Protein AF-0000000071566466 (afdb_homodimer)

Organism: Paramagnetospirillum magneticum (strain ATCC 700264 / AMB-1) (NCBI:txid342108)

pLDDT: mean 71.75, std 26.16, range [15.56, 98.25]

Secondary structure (DSSP, 8-state):
----HHHHHHHHHHHHHHHHHHHHHHHHHHHHHHHHHHHHHHHHHHHHHHHHHHHHHHHHHHHHHHHHHH-SSHHHHTTTHHHHHHHHHHHHHHHHHHHHHS-GGGHHHHHHHHHHHHHHHHHHHHHHHHHHHT-HHHHHHHHSSHHHHHHHHHHHHHHHHHHHHHHHHHHHHHHHHHHHHHHHHHHHHHHHHHHHHHHHHHHHHIIIIIIIHHHHHHHHHHHHHHTT-TTPPPTTTT--SHHHHHHHHHHHHHHHHHHHHHHHHHHHHHHHHHHHHHHHHHHHHHHHHHHHHHHHHHHHHHHHHHHHHHHHHHHHHHHHHHHHHHHHHHHHTT-S---------------------------------------------------/----HHHHHHHHHHHHHHHHHHHHHHHHHHHHHHHHHHHHHHHHHHHHHHHHHHHHHHHHHHHHHHHHHH-SSHHHHTTTHHHHHHHHHHHHHHHHHHHHHS-GGGHHHHHHHHHHHHHHHHHHHHHHHHHHHT-HHHHHHHHSSHHHHHHHHHHHHHHHHHHHHHHHHHHHHHHHHHHHHHHHHHHHHHHHHHHHHHHHHHHHHIIIIIIIHHHHHHHHHHHHHHTT-TTPPPTTTT--SHHHHHHHHHHHHHHHHHHHHHHHHHHHHHHHHHHHHHHHHHHHHHHHHHHHHHHHHHHHHHHHHHHHHHHHHHHHHHHHHHHHHHHHHHHHTS-S---------------------------------------------------

Structure (mmCIF, N/CA/C/O backbone):
data_AF-0000000071566466-model_v1
#
loop_
_entity.id
_entity.type
_entity.pdbx_description
1 polymer 'Methyl-accepting chemotaxis protein'
#
loop_
_atom_site.group_PDB
_atom_site.id
_atom_site.type_symbol
_atom_site.label_atom_id
_atom_site.label_alt_id
_atom_site.label_comp_id
_atom_site.label_asym_id
_atom_site.label_entity_id
_atom_site.label_seq_id
_atom_site.pdbx_PDB_ins_code
_atom_site.Cartn_x
_atom_site.Cartn_y
_atom_site.Cartn_z
_atom_site.occupancy
_atom_site.B_iso_or_equiv
_atom_site.auth_seq_id
_atom_site.auth_comp_id
_atom_site.auth_asym_id
_atom_site.auth_atom_id
_atom_site.pdbx_PDB_model_num
ATOM 1 N N . MET A 1 1 ? -12.68 -38.438 -7.043 1 35.84 1 MET A N 1
ATOM 2 C CA . MET A 1 1 ? -12.812 -37.906 -8.391 1 35.84 1 MET A CA 1
ATOM 3 C C . MET A 1 1 ? -11.484 -37.969 -9.141 1 35.84 1 MET A C 1
ATOM 5 O O . MET A 1 1 ? -10.445 -37.562 -8.602 1 35.84 1 MET A O 1
ATOM 9 N N . HIS A 1 2 ? -11.156 -38.906 -9.797 1 51.69 2 HIS A N 1
ATOM 10 C CA . HIS A 1 2 ? -9.938 -39.25 -10.531 1 51.69 2 HIS A CA 1
ATOM 11 C C . HIS A 1 2 ? -9.625 -38.188 -11.586 1 51.69 2 HIS A C 1
ATOM 13 O O . HIS A 1 2 ? -10.359 -38.031 -12.555 1 51.69 2 HIS A O 1
ATOM 19 N N . LEU A 1 3 ? -9 -37.094 -11.203 1 60.06 3 LEU A N 1
ATOM 20 C CA . LEU A 1 3 ? -8.695 -35.969 -12.062 1 60.06 3 LEU A CA 1
ATOM 21 C C . LEU A 1 3 ? -7.699 -36.344 -13.148 1 60.06 3 LEU A C 1
ATOM 23 O O . LEU A 1 3 ? -6.785 -37.156 -12.898 1 60.06 3 LEU A O 1
ATOM 27 N N . SER A 1 4 ? -8.109 -35.969 -14.344 1 69.75 4 SER A N 1
ATOM 28 C CA . SER A 1 4 ? -7.188 -36.156 -15.461 1 69.75 4 SER A CA 1
ATOM 29 C C . SER A 1 4 ? -5.859 -35.438 -15.188 1 69.75 4 SER A C 1
ATOM 31 O O . SER A 1 4 ? -5.762 -34.625 -14.273 1 69.75 4 SER A O 1
ATOM 33 N N . LEU A 1 5 ? -4.867 -35.906 -15.672 1 72.06 5 LEU A N 1
ATOM 34 C CA . LEU A 1 5 ? -3.547 -35.312 -15.547 1 72.06 5 LEU A CA 1
ATOM 35 C C . LEU A 1 5 ? -3.609 -33.812 -15.828 1 72.06 5 LEU A C 1
ATOM 37 O O . LEU A 1 5 ? -2.963 -33 -15.141 1 72.06 5 LEU A O 1
ATOM 41 N N . LYS A 1 6 ? -4.453 -33.344 -16.781 1 71 6 LYS A N 1
ATOM 42 C CA . LYS A 1 6 ? -4.637 -31.953 -17.125 1 71 6 LYS A CA 1
ATOM 43 C C . LYS A 1 6 ? -5.199 -31.172 -15.945 1 71 6 LYS A C 1
ATOM 45 O O . LYS A 1 6 ? -4.715 -30.078 -15.625 1 71 6 LYS A O 1
ATOM 50 N N . LEU A 1 7 ? -6.191 -31.75 -15.344 1 71.56 7 LEU A N 1
ATOM 51 C CA . LEU A 1 7 ? -6.871 -31.062 -14.25 1 71.56 7 LEU A CA 1
ATOM 52 C C . LEU A 1 7 ? -5.957 -30.922 -13.039 1 71.56 7 LEU A C 1
ATOM 54 O O . LEU A 1 7 ? -6.02 -29.922 -12.32 1 71.56 7 LEU A O 1
ATOM 58 N N . ARG A 1 8 ? -5.059 -31.844 -12.906 1 71.94 8 ARG A N 1
ATOM 59 C CA . ARG A 1 8 ? -4.145 -31.781 -11.766 1 71.94 8 ARG A CA 1
ATOM 60 C C . ARG A 1 8 ? -3.105 -30.672 -11.961 1 71.94 8 ARG A C 1
ATOM 62 O O . ARG A 1 8 ? -2.754 -29.969 -11.008 1 71.94 8 ARG A O 1
ATOM 69 N N . ILE A 1 9 ? -2.646 -30.562 -13.195 1 73.81 9 ILE A N 1
ATOM 70 C CA . ILE A 1 9 ? -1.707 -29.5 -13.516 1 73.81 9 ILE A CA 1
ATOM 71 C C . ILE A 1 9 ? -2.387 -28.141 -13.344 1 73.81 9 ILE A C 1
ATOM 73 O O . ILE A 1 9 ? -1.821 -27.234 -12.734 1 73.81 9 ILE A O 1
ATOM 77 N N . PHE A 1 10 ? -3.643 -28.094 -13.758 1 75.19 10 PHE A N 1
ATOM 78 C CA . PHE A 1 10 ? -4.402 -26.859 -13.625 1 75.19 10 PHE A CA 1
ATOM 79 C C . PHE A 1 10 ? -4.668 -26.547 -12.156 1 75.19 10 PHE A C 1
ATOM 81 O O . PHE A 1 10 ? -4.715 -25.375 -11.758 1 75.19 10 PHE A O 1
ATOM 88 N N . ALA A 1 11 ? -4.793 -27.562 -11.391 1 74.75 11 ALA A N 1
ATOM 89 C CA . ALA A 1 11 ? -5.047 -27.344 -9.969 1 74.75 11 ALA A CA 1
ATOM 90 C C . ALA A 1 11 ? -3.834 -26.734 -9.281 1 74.75 11 ALA A C 1
ATOM 92 O O . ALA A 1 11 ? -3.977 -25.844 -8.43 1 74.75 11 ALA A O 1
ATOM 93 N N . ALA A 1 12 ? -2.623 -27.172 -9.688 1 74.38 12 ALA A N 1
ATOM 94 C CA . ALA A 1 12 ? -1.407 -26.594 -9.109 1 74.38 12 ALA A CA 1
ATOM 95 C C . ALA A 1 12 ? -1.237 -25.141 -9.516 1 74.38 12 ALA A C 1
ATOM 97 O O . ALA A 1 12 ? -0.955 -24.281 -8.672 1 74.38 12 ALA A O 1
ATOM 98 N N . VAL A 1 13 ? -1.429 -24.875 -10.758 1 76.75 13 VAL A N 1
ATOM 99 C CA . VAL A 1 13 ? -1.322 -23.516 -11.273 1 76.75 13 VAL A CA 1
ATOM 100 C C . VAL A 1 13 ? -2.426 -22.641 -10.672 1 76.75 13 VAL A C 1
ATOM 102 O O . VAL A 1 13 ? -2.193 -21.484 -10.336 1 76.75 13 VAL A O 1
ATOM 105 N N . GLY A 1 14 ? -3.592 -23.25 -10.531 1 78 14 GLY A N 1
ATOM 106 C CA . GLY A 1 14 ? -4.715 -22.531 -9.945 1 78 14 GLY A CA 1
ATOM 107 C C . GLY A 1 14 ? -4.484 -22.125 -8.5 1 78 14 GLY A C 1
ATOM 108 O O . GLY A 1 14 ? -4.855 -21.031 -8.086 1 78 14 GLY A O 1
ATOM 109 N N . LEU A 1 15 ? -3.842 -23.016 -7.766 1 78.81 15 LEU A N 1
ATOM 110 C CA . LEU A 1 15 ? -3.58 -22.734 -6.359 1 78.81 15 LEU A CA 1
ATOM 111 C C . LEU A 1 15 ? -2.625 -21.547 -6.215 1 78.81 15 LEU A C 1
ATOM 113 O O . LEU A 1 15 ? -2.867 -20.641 -5.41 1 78.81 15 LEU A O 1
ATOM 117 N N . VAL A 1 16 ? -1.544 -21.5 -6.988 1 78.25 16 VAL A N 1
ATOM 118 C CA . VAL A 1 16 ? -0.596 -20.406 -6.949 1 78.25 16 VAL A CA 1
ATOM 119 C C . VAL A 1 16 ? -1.256 -19.141 -7.496 1 78.25 16 VAL A C 1
ATOM 121 O O . VAL A 1 16 ? -1.026 -18.031 -6.984 1 78.25 16 VAL A O 1
ATOM 124 N N . GLY A 1 17 ? -2.066 -19.359 -8.5 1 80.94 17 GLY A N 1
ATOM 125 C CA . GLY A 1 17 ? -2.82 -18.25 -9.039 1 80.94 17 GLY A CA 1
ATOM 126 C C . GLY A 1 17 ? -3.764 -17.625 -8.023 1 80.94 17 GLY A C 1
ATOM 127 O O . GLY A 1 17 ? -3.883 -16.391 -7.957 1 80.94 17 GLY A O 1
ATOM 128 N N . LEU A 1 18 ? -4.426 -18.453 -7.242 1 82 18 LEU A N 1
ATOM 129 C CA . LEU A 1 18 ? -5.324 -17.953 -6.203 1 82 18 LEU A CA 1
ATOM 130 C C . LEU A 1 18 ? -4.555 -17.141 -5.164 1 82 18 LEU A C 1
ATOM 132 O O . LEU A 1 18 ? -5.043 -16.109 -4.688 1 82 18 LEU A O 1
ATOM 136 N N . ALA A 1 19 ? -3.41 -17.625 -4.832 1 80.69 19 ALA A N 1
ATOM 137 C CA . ALA A 1 19 ? -2.568 -16.891 -3.9 1 80.69 19 ALA A CA 1
ATOM 138 C C . ALA A 1 19 ? -2.174 -15.531 -4.477 1 80.69 19 ALA A C 1
ATOM 140 O O . ALA A 1 19 ? -2.152 -14.523 -3.762 1 80.69 19 ALA A O 1
ATOM 141 N N . ALA A 1 20 ? -1.887 -15.516 -5.727 1 80 20 ALA A N 1
ATOM 142 C CA . ALA A 1 20 ? -1.527 -14.273 -6.402 1 80 20 ALA A CA 1
ATOM 143 C C . ALA A 1 20 ? -2.699 -13.297 -6.414 1 80 20 ALA A C 1
ATOM 145 O O . ALA A 1 20 ? -2.52 -12.102 -6.168 1 80 20 ALA A O 1
ATOM 146 N N . VAL A 1 21 ? -3.842 -13.812 -6.648 1 82.25 21 VAL A N 1
ATOM 147 C CA . VAL A 1 21 ? -5.035 -12.969 -6.668 1 82.25 21 VAL A CA 1
ATOM 148 C C . VAL A 1 21 ? -5.312 -12.438 -5.262 1 82.25 21 VAL A C 1
ATOM 150 O O . VAL A 1 21 ? -5.645 -11.258 -5.098 1 82.25 21 VAL A O 1
ATOM 153 N N . ALA A 1 22 ? -5.133 -13.281 -4.312 1 83.75 22 ALA A N 1
ATOM 154 C CA . ALA A 1 22 ? -5.328 -12.859 -2.93 1 83.75 22 ALA A CA 1
ATOM 155 C C . ALA A 1 22 ? -4.344 -11.758 -2.549 1 83.75 22 ALA A C 1
ATOM 157 O O . ALA A 1 22 ? -4.715 -10.773 -1.899 1 83.75 22 ALA A O 1
ATOM 158 N N . MET A 1 23 ? -3.174 -11.883 -2.967 1 82.62 23 MET A N 1
ATOM 159 C CA . MET A 1 23 ? -2.141 -10.883 -2.701 1 82.62 23 MET A CA 1
ATOM 160 C C . MET A 1 23 ? -2.477 -9.562 -3.383 1 82.62 23 MET A C 1
ATOM 162 O O . MET A 1 23 ? -2.295 -8.492 -2.797 1 82.62 23 MET A O 1
ATOM 166 N N . ALA A 1 24 ? -2.945 -9.672 -4.566 1 79.94 24 ALA A N 1
ATOM 167 C CA . ALA A 1 24 ? -3.322 -8.469 -5.301 1 79.94 24 ALA A CA 1
ATOM 168 C C . ALA A 1 24 ? -4.477 -7.746 -4.613 1 79.94 24 ALA A C 1
ATOM 170 O O . ALA A 1 24 ? -4.461 -6.52 -4.484 1 79.94 24 ALA A O 1
ATOM 171 N N . LEU A 1 25 ? -5.387 -8.516 -4.16 1 83.5 25 LEU A N 1
ATOM 172 C CA . LEU A 1 25 ? -6.555 -7.922 -3.523 1 83.5 25 LEU A CA 1
ATOM 173 C C . LEU A 1 25 ? -6.176 -7.254 -2.205 1 83.5 25 LEU A C 1
ATOM 175 O O . LEU A 1 25 ? -6.621 -6.145 -1.916 1 83.5 25 LEU A O 1
ATOM 179 N N . VAL A 1 26 ? -5.352 -7.914 -1.455 1 83.44 26 VAL A N 1
ATOM 180 C CA . VAL A 1 26 ? -4.895 -7.336 -0.195 1 83.44 26 VAL A CA 1
ATOM 181 C C . VAL A 1 26 ? -4.082 -6.074 -0.468 1 83.44 26 VAL A C 1
ATOM 183 O O . VAL A 1 26 ? -4.234 -5.066 0.226 1 83.44 26 VAL A O 1
ATOM 186 N N . GLY A 1 27 ? -3.223 -6.137 -1.435 1 79.94 27 GLY A N 1
ATOM 187 C CA . GLY A 1 27 ? -2.436 -4.973 -1.807 1 79.94 27 GLY A CA 1
ATOM 188 C C . GLY A 1 27 ? -3.285 -3.791 -2.234 1 79.94 27 GLY A C 1
ATOM 189 O O . GLY A 1 27 ? -3.076 -2.668 -1.771 1 79.94 27 GLY A O 1
ATOM 190 N N . ILE A 1 28 ? -4.305 -4.035 -2.996 1 80.69 28 ILE A N 1
ATOM 191 C CA . ILE A 1 28 ? -5.164 -2.982 -3.523 1 80.69 28 ILE A CA 1
ATOM 192 C C . ILE A 1 28 ? -5.996 -2.381 -2.395 1 80.69 28 ILE A C 1
ATOM 194 O O . ILE A 1 28 ? -6.105 -1.157 -2.279 1 80.69 28 ILE A O 1
ATOM 198 N N . ARG A 1 29 ? -6.516 -3.209 -1.567 1 83.81 29 ARG A N 1
ATOM 199 C CA . ARG A 1 29 ? -7.32 -2.713 -0.456 1 83.81 29 ARG A CA 1
ATOM 200 C C . ARG A 1 29 ? -6.465 -1.93 0.534 1 83.81 29 ARG A C 1
ATOM 202 O O . ARG A 1 29 ? -6.918 -0.93 1.097 1 83.81 29 ARG A O 1
ATOM 209 N N . SER A 1 30 ? -5.238 -2.445 0.733 1 83.5 30 SER A N 1
ATOM 210 C CA . SER A 1 30 ? -4.328 -1.744 1.634 1 83.5 30 SER A CA 1
ATOM 211 C C . SER A 1 30 ? -3.975 -0.362 1.098 1 83.5 30 SER A C 1
ATOM 213 O O . SER A 1 30 ? -3.938 0.612 1.853 1 83.5 30 SER A O 1
ATOM 215 N N . MET A 1 31 ? -3.811 -0.22 -0.115 1 80.25 31 MET A N 1
ATOM 216 C CA . MET A 1 31 ? -3.477 1.06 -0.732 1 80.25 31 MET A CA 1
ATOM 217 C C . MET A 1 31 ? -4.664 2.016 -0.685 1 80.25 31 MET A C 1
ATOM 219 O O . MET A 1 31 ? -4.492 3.213 -0.449 1 80.25 31 MET A O 1
ATOM 223 N N . ALA A 1 32 ? -5.824 1.453 -0.909 1 81.69 32 ALA A N 1
ATOM 224 C CA . ALA A 1 32 ? -7.035 2.27 -0.855 1 81.69 32 ALA A CA 1
ATOM 225 C C . ALA A 1 32 ? -7.262 2.818 0.55 1 81.69 32 ALA A C 1
ATOM 227 O O . ALA A 1 32 ? -7.602 3.992 0.718 1 81.69 32 ALA A O 1
ATOM 228 N N . THR A 1 33 ? -7.043 1.944 1.5 1 83.12 33 THR A N 1
ATOM 229 C CA . THR A 1 33 ? -7.211 2.359 2.889 1 83.12 33 THR A CA 1
ATOM 230 C C . THR A 1 33 ? -6.164 3.4 3.275 1 83.12 33 THR A C 1
ATOM 232 O O . THR A 1 33 ? -6.48 4.383 3.949 1 83.12 33 THR A O 1
ATOM 235 N N . TYR A 1 34 ? -4.922 3.266 2.832 1 80.88 34 TYR A N 1
ATOM 236 C CA . TYR A 1 34 ? -3.867 4.242 3.08 1 80.88 34 TYR A CA 1
ATOM 237 C C . TYR A 1 34 ? -4.211 5.586 2.451 1 80.88 34 TYR A C 1
ATOM 239 O O . TYR A 1 34 ? -4.035 6.633 3.076 1 80.88 34 TYR A O 1
ATOM 247 N N . HIS A 1 35 ? -4.754 5.477 1.249 1 81.56 35 HIS A N 1
ATOM 248 C CA . HIS A 1 35 ? -5.117 6.703 0.552 1 81.56 35 HIS A CA 1
ATOM 249 C C . HIS A 1 35 ? -6.203 7.465 1.306 1 81.56 35 HIS A C 1
ATOM 251 O O . HIS A 1 35 ? -6.137 8.688 1.428 1 81.56 35 HIS A O 1
ATOM 257 N N . GLN A 1 36 ? -7.117 6.77 1.84 1 83.62 36 GLN A N 1
ATOM 258 C CA . GLN A 1 36 ? -8.195 7.395 2.594 1 83.62 36 GLN A CA 1
ATOM 259 C C . GLN A 1 36 ? -7.676 8.031 3.879 1 83.62 36 GLN A C 1
ATOM 261 O O . GLN A 1 36 ? -8.094 9.133 4.246 1 83.62 36 GLN A O 1
ATOM 266 N N . HIS A 1 37 ? -6.73 7.363 4.555 1 84.25 37 HIS A N 1
ATOM 267 C CA . HIS A 1 37 ? -6.172 7.887 5.797 1 84.25 37 HIS A CA 1
ATOM 268 C C . HIS A 1 37 ? -5.316 9.125 5.543 1 84.25 37 HIS A C 1
ATOM 270 O O . HIS A 1 37 ? -5.309 10.055 6.348 1 84.25 37 HIS A O 1
ATOM 276 N N . VAL A 1 38 ? -4.676 9.195 4.461 1 83.88 38 VAL A N 1
ATOM 277 C CA . VAL A 1 38 ? -3.848 10.344 4.102 1 83.88 38 VAL A CA 1
ATOM 278 C C . VAL A 1 38 ? -4.734 11.555 3.842 1 83.88 38 VAL A C 1
ATOM 280 O O . VAL A 1 38 ? -4.418 12.672 4.27 1 83.88 38 VAL A O 1
ATOM 283 N N . MET A 1 39 ? -5.867 11.336 3.191 1 86.75 39 MET A N 1
ATOM 284 C CA . MET A 1 39 ? -6.785 12.438 2.928 1 86.75 39 MET A CA 1
ATOM 285 C C . MET A 1 39 ? -7.383 12.969 4.227 1 86.75 39 MET A C 1
ATOM 287 O O . MET A 1 39 ? -7.555 14.18 4.387 1 86.75 39 MET A O 1
ATOM 291 N N . GLU A 1 40 ? -7.645 12.047 5.07 1 88.31 40 GLU A N 1
ATOM 292 C CA . GLU A 1 40 ? -8.156 12.469 6.375 1 88.31 40 GLU A CA 1
ATOM 293 C C . GLU A 1 40 ? -7.098 13.242 7.156 1 88.31 40 GLU A C 1
ATOM 295 O O . GLU A 1 40 ? -7.418 14.219 7.836 1 88.31 40 GLU A O 1
ATOM 300 N N . MET A 1 41 ? -5.891 12.789 7.039 1 88.56 41 MET A N 1
ATOM 301 C CA . MET A 1 41 ? -4.781 13.477 7.695 1 88.56 41 MET A CA 1
ATOM 302 C C . MET A 1 41 ? -4.594 14.883 7.121 1 88.56 41 MET A C 1
ATOM 304 O O . MET A 1 41 ? -4.375 15.836 7.863 1 88.56 41 MET A O 1
ATOM 308 N N . GLN A 1 42 ? -4.707 14.938 5.82 1 88.94 42 GLN A N 1
ATOM 309 C CA . GLN A 1 42 ? -4.574 16.234 5.168 1 88.94 42 GLN A CA 1
ATOM 310 C C . GLN A 1 42 ? -5.656 17.203 5.641 1 88.94 42 GLN A C 1
ATOM 312 O O . GLN A 1 42 ? -5.371 18.375 5.93 1 88.94 42 GLN A O 1
ATOM 317 N N . SER A 1 43 ? -6.824 16.719 5.699 1 92.81 43 SER A N 1
ATOM 318 C CA . SER A 1 43 ? -7.941 17.547 6.137 1 92.81 43 SER A CA 1
ATOM 319 C C . SER A 1 43 ? -7.77 18 7.586 1 92.81 43 SER A C 1
ATOM 321 O O . SER A 1 43 ? -7.945 19.172 7.91 1 92.81 43 SER A O 1
ATOM 323 N N . ALA A 1 44 ? -7.379 17.109 8.445 1 93.19 44 ALA A N 1
ATOM 324 C CA . ALA A 1 44 ? -7.16 17.422 9.852 1 93.19 44 ALA A CA 1
ATOM 325 C C . ALA A 1 44 ? -6.004 18.406 10.031 1 93.19 44 ALA A C 1
ATOM 327 O O . ALA A 1 44 ? -6.07 19.312 10.859 1 93.19 44 ALA A O 1
ATOM 328 N N . SER A 1 45 ? -4.969 18.188 9.258 1 93.38 45 SER A N 1
ATOM 329 C CA . SER A 1 45 ? -3.82 19.094 9.297 1 93.38 45 SER A CA 1
ATOM 330 C C . SER A 1 45 ? -4.207 20.5 8.875 1 93.38 45 SER A C 1
ATOM 332 O O . SER A 1 45 ? -3.822 21.484 9.523 1 93.38 45 SER A O 1
ATOM 334 N N . GLN A 1 46 ? -4.977 20.609 7.805 1 94.5 46 GLN A N 1
ATOM 335 C CA . GLN A 1 46 ? -5.418 21.906 7.32 1 94.5 46 GLN A CA 1
ATOM 336 C C . GLN A 1 46 ? -6.297 22.609 8.352 1 94.5 46 GLN A C 1
ATOM 338 O O . GLN A 1 46 ? -6.164 23.812 8.57 1 94.5 46 GLN A O 1
ATOM 343 N N . ARG A 1 47 ? -7.121 21.859 8.969 1 96.44 47 ARG A N 1
ATOM 344 C CA . ARG A 1 47 ? -7.98 22.438 10 1 96.44 47 ARG A CA 1
ATOM 345 C C . ARG A 1 47 ? -7.16 22.906 11.195 1 96.44 47 ARG A C 1
ATOM 347 O O . ARG A 1 47 ? -7.445 23.953 11.773 1 96.44 47 ARG A O 1
ATOM 354 N N . ALA A 1 48 ? -6.148 22.188 11.531 1 95.75 48 ALA A N 1
ATOM 355 C CA . ALA A 1 48 ? -5.27 22.594 12.625 1 95.75 48 ALA A CA 1
ATOM 356 C C . ALA A 1 48 ? -4.543 23.891 12.297 1 95.75 48 ALA A C 1
ATOM 358 O O . ALA A 1 48 ? -4.473 24.797 13.133 1 95.75 48 ALA A O 1
ATOM 359 N N . VAL A 1 49 ? -4.051 24 11.094 1 95.81 49 VAL A N 1
ATOM 360 C CA . VAL A 1 49 ? -3.312 25.172 10.656 1 95.81 49 VAL A CA 1
ATOM 361 C C . VAL A 1 49 ? -4.246 26.391 10.633 1 95.81 49 VAL A C 1
ATOM 363 O O . VAL A 1 49 ? -3.898 27.453 11.141 1 95.81 49 VAL A O 1
ATOM 366 N N . ILE A 1 50 ? -5.461 26.203 10.078 1 97 50 ILE A N 1
ATOM 367 C CA . ILE A 1 50 ? -6.434 27.281 10.008 1 97 50 ILE A CA 1
ATOM 368 C C . ILE A 1 50 ? -6.793 27.75 11.414 1 97 50 ILE A C 1
ATOM 370 O O . ILE A 1 50 ? -6.883 28.953 11.672 1 97 50 ILE A O 1
ATOM 374 N N . GLY A 1 51 ? -6.969 26.766 12.297 1 97.56 51 GLY A N 1
ATOM 375 C CA . GLY A 1 51 ? -7.293 27.109 13.672 1 97.56 51 GLY A CA 1
ATOM 376 C C . GLY A 1 51 ? -6.25 28 14.328 1 97.56 51 GLY A C 1
ATOM 377 O O . GLY A 1 51 ? -6.586 29.016 14.945 1 97.56 51 GLY A O 1
ATOM 378 N N . GLU A 1 52 ? -5.031 27.641 14.172 1 96.94 52 GLU A N 1
ATOM 379 C CA . GLU A 1 52 ? -3.955 28.438 14.766 1 96.94 52 GLU A CA 1
ATOM 380 C C . GLU A 1 52 ? -3.84 29.797 14.102 1 96.94 52 GLU A C 1
ATOM 382 O O . GLU A 1 52 ? -3.537 30.797 14.758 1 96.94 52 GLU A O 1
ATOM 387 N N . LYS A 1 53 ? -4.035 29.828 12.781 1 97 53 LYS A N 1
ATOM 388 C CA . LYS A 1 53 ? -3.998 31.094 12.07 1 97 53 LYS A CA 1
ATOM 389 C C . LYS A 1 53 ? -5.098 32.031 12.562 1 97 53 LYS A C 1
ATOM 391 O O . LYS A 1 53 ? -4.852 33.219 12.781 1 97 53 LYS A O 1
ATOM 396 N N . VAL A 1 54 ? -6.258 31.5 12.711 1 98.25 54 VAL A N 1
ATOM 397 C CA . VAL A 1 54 ? -7.383 32.281 13.211 1 98.25 54 VAL A CA 1
ATOM 398 C C . VAL A 1 54 ? -7.066 32.812 14.609 1 98.25 54 VAL A C 1
ATOM 400 O O . VAL A 1 54 ? -7.277 34 14.891 1 98.25 54 VAL A O 1
ATOM 403 N N . ASN A 1 55 ? -6.57 31.938 15.438 1 97.5 55 ASN A N 1
ATOM 404 C CA . ASN A 1 55 ? -6.219 32.344 16.797 1 97.5 55 ASN A CA 1
ATOM 405 C C . ASN A 1 55 ? -5.203 33.5 16.797 1 97.5 55 ASN A C 1
ATOM 407 O O . ASN A 1 55 ? -5.328 34.438 17.562 1 97.5 55 ASN A O 1
ATOM 411 N N . GLY A 1 56 ? -4.219 33.344 15.93 1 96.38 56 GLY A N 1
ATOM 412 C CA . GLY A 1 56 ? -3.227 34.406 15.797 1 96.38 56 GLY A CA 1
ATOM 413 C C . GLY A 1 56 ? -3.812 35.719 15.305 1 96.38 56 GLY A C 1
ATOM 414 O O . GLY A 1 56 ? -3.447 36.781 15.789 1 96.38 56 GLY A O 1
ATOM 415 N N . LEU A 1 57 ? -4.73 35.656 14.367 1 97.56 57 LEU A N 1
ATOM 416 C CA . LEU A 1 57 ? -5.348 36.844 13.805 1 97.56 57 LEU A CA 1
ATOM 417 C C . LEU A 1 57 ? -6.227 37.562 14.836 1 97.56 57 LEU A C 1
ATOM 419 O O . LEU A 1 57 ? -6.332 38.781 14.844 1 97.56 57 LEU A O 1
ATOM 423 N N . ILE A 1 58 ? -6.875 36.781 15.734 1 98.25 58 ILE A N 1
ATOM 424 C CA . ILE A 1 58 ? -7.648 37.375 16.812 1 98.25 58 ILE A CA 1
ATOM 425 C C . ILE A 1 58 ? -6.734 38.25 17.688 1 98.25 58 ILE A C 1
ATOM 427 O O . ILE A 1 58 ? -7.07 39.406 18 1 98.25 58 ILE A O 1
ATOM 431 N N . ASN A 1 59 ? -5.621 37.688 18.016 1 96.44 59 ASN A N 1
ATOM 432 C CA . ASN A 1 59 ? -4.664 38.438 18.812 1 96.44 59 ASN A CA 1
ATOM 433 C C . ASN A 1 59 ? -4.191 39.688 18.062 1 96.44 59 ASN A C 1
ATOM 435 O O . ASN A 1 59 ? -4.02 40.75 18.656 1 96.44 59 ASN A O 1
ATOM 439 N N . ALA A 1 60 ? -3.984 39.531 16.766 1 96.25 60 ALA A N 1
ATOM 440 C CA . ALA A 1 60 ? -3.549 40.688 15.961 1 96.25 60 ALA A CA 1
ATOM 441 C C . ALA A 1 60 ? -4.605 41.781 15.953 1 96.25 60 ALA A C 1
ATOM 443 O O . ALA A 1 60 ? -4.273 42.969 16.047 1 96.25 60 ALA A O 1
ATOM 444 N N . VAL A 1 61 ? -5.832 41.438 15.844 1 97.69 61 VAL A N 1
ATOM 445 C CA . VAL A 1 61 ? -6.934 42.375 15.828 1 97.69 61 VAL A CA 1
ATOM 446 C C . VAL A 1 61 ? -6.996 43.125 17.156 1 97.69 61 VAL A C 1
ATOM 448 O O . VAL A 1 61 ? -7.156 44.344 17.203 1 97.69 61 VAL A O 1
ATOM 451 N N . VAL A 1 62 ? -6.887 42.375 18.25 1 96.5 62 VAL A N 1
ATOM 452 C CA . VAL A 1 62 ? -6.953 43 19.578 1 96.5 62 VAL A CA 1
ATOM 453 C C . VAL A 1 62 ? -5.742 43.906 19.781 1 96.5 62 VAL A C 1
ATOM 455 O O . VAL A 1 62 ? -5.867 45 20.344 1 96.5 62 VAL A O 1
ATOM 458 N N . MET A 1 63 ? -4.574 43.438 19.328 1 94.75 63 MET A N 1
ATOM 459 C CA . MET A 1 63 ? -3.369 44.25 19.391 1 94.75 63 MET A CA 1
ATOM 460 C C . MET A 1 63 ? -3.602 45.625 18.719 1 94.75 63 MET A C 1
ATOM 462 O O . MET A 1 63 ? -3.344 46.656 19.328 1 94.75 63 MET A O 1
ATOM 466 N N . ASP A 1 64 ? -4.148 45.594 17.531 1 95.12 64 ASP A N 1
ATOM 467 C CA . ASP A 1 64 ? -4.359 46.812 16.781 1 95.12 64 ASP A CA 1
ATOM 468 C C . ASP A 1 64 ? -5.508 47.625 17.391 1 95.12 64 ASP A C 1
ATOM 470 O O . ASP A 1 64 ? -5.531 48.875 17.281 1 95.12 64 ASP A O 1
ATOM 474 N N . SER A 1 65 ? -6.504 46.938 18.016 1 96.88 65 SER A N 1
ATOM 475 C CA . SER A 1 65 ? -7.547 47.656 18.734 1 96.88 65 SER A CA 1
ATOM 476 C C . SER A 1 65 ? -6.957 48.5 19.875 1 96.88 65 SER A C 1
ATOM 478 O O . SER A 1 65 ? -7.383 49.656 20.094 1 96.88 65 SER A O 1
ATOM 480 N N . ARG A 1 66 ? -6.023 47.969 20.562 1 94.19 66 ARG A N 1
ATOM 481 C CA . ARG A 1 66 ? -5.359 48.719 21.625 1 94.19 66 ARG A CA 1
ATOM 482 C C . ARG A 1 66 ? -4.539 49.875 21.047 1 94.19 66 ARG A C 1
ATOM 484 O O . ARG A 1 66 ? -4.363 50.875 21.703 1 94.19 66 ARG A O 1
ATOM 491 N N . GLY A 1 67 ? -4.047 49.625 19.812 1 91.69 67 GLY A N 1
ATOM 492 C CA . GLY A 1 67 ? -3.436 50.719 19.125 1 91.69 67 GLY A CA 1
ATOM 493 C C . GLY A 1 67 ? -4.387 51.906 18.906 1 91.69 67 GLY A C 1
ATOM 494 O O . GLY A 1 67 ? -3.998 53.062 19.062 1 91.69 67 GLY A O 1
ATOM 495 N N . VAL A 1 68 ? -5.602 51.656 18.609 1 94.44 68 VAL A N 1
ATOM 496 C CA . VAL A 1 68 ? -6.629 52.656 18.438 1 94.44 68 VAL A CA 1
ATOM 497 C C . VAL A 1 68 ? -6.891 53.375 19.766 1 94.44 68 VAL A C 1
ATOM 499 O O . VAL A 1 68 ? -7.004 54.594 19.828 1 94.44 68 VAL A O 1
ATOM 502 N N . TYR A 1 69 ? -6.879 52.531 20.906 1 93.19 69 TYR A N 1
ATOM 503 C CA . TYR A 1 69 ? -7.117 53.094 22.234 1 93.19 69 TYR A CA 1
ATOM 504 C C . TYR A 1 69 ? -6.035 54.094 22.609 1 93.19 69 TYR A C 1
ATOM 506 O O . TYR A 1 69 ? -6.297 55.062 23.328 1 93.19 69 TYR A O 1
ATOM 514 N N . MET A 1 70 ? -4.902 53.844 22.156 1 88.69 70 MET A N 1
ATOM 515 C CA . MET A 1 70 ? -3.746 54.625 22.578 1 88.69 70 MET A CA 1
ATOM 516 C C . MET A 1 70 ? -3.541 55.844 21.656 1 88.69 70 MET A C 1
ATOM 518 O O . MET A 1 70 ? -2.686 56.688 21.922 1 88.69 70 MET A O 1
ATOM 522 N N . SER A 1 71 ? -4.305 55.875 20.594 1 91.31 71 SER A N 1
ATOM 523 C CA . SER A 1 71 ? -4.164 56.969 19.641 1 91.31 71 SER A CA 1
ATOM 524 C C . SER A 1 71 ? -4.785 58.25 20.172 1 91.31 71 SER A C 1
ATOM 526 O O . SER A 1 71 ? -5.82 58.219 20.844 1 91.31 71 SER A O 1
ATOM 528 N N . ARG A 1 72 ? -4.156 59.406 19.828 1 90.19 72 ARG A N 1
ATOM 529 C CA . ARG A 1 72 ? -4.594 60.719 20.328 1 90.19 72 ARG A CA 1
ATOM 530 C C . ARG A 1 72 ? -5.859 61.188 19.625 1 90.19 72 ARG A C 1
ATOM 532 O O . ARG A 1 72 ? -6.656 61.938 20.188 1 90.19 72 ARG A O 1
ATOM 539 N N . ASP A 1 73 ? -5.918 60.812 18.312 1 93.19 73 ASP A N 1
ATOM 540 C CA . ASP A 1 73 ? -7.047 61.219 17.484 1 93.19 73 ASP A CA 1
ATOM 541 C C . ASP A 1 73 ? -7.297 60.219 16.359 1 93.19 73 ASP A C 1
ATOM 543 O O . ASP A 1 73 ? -6.641 59.188 16.297 1 93.19 73 ASP A O 1
ATOM 547 N N . ALA A 1 74 ? -8.328 60.562 15.617 1 93.62 74 ALA A N 1
ATOM 548 C CA . ALA A 1 74 ? -8.75 59.688 14.539 1 93.62 74 ALA A CA 1
ATOM 549 C C . ALA A 1 74 ? -7.652 59.5 13.5 1 93.62 74 ALA A C 1
ATOM 551 O O . ALA A 1 74 ? -7.508 58.438 12.906 1 93.62 74 ALA A O 1
ATOM 552 N N . ARG A 1 75 ? -6.918 60.531 13.258 1 94.06 75 ARG A N 1
ATOM 553 C CA . ARG A 1 75 ? -5.84 60.469 12.281 1 94.06 75 ARG A CA 1
ATOM 554 C C . ARG A 1 75 ? -4.773 59.469 12.703 1 94.06 75 ARG A C 1
ATOM 556 O O . ARG A 1 75 ? -4.305 58.688 11.883 1 94.06 75 ARG A O 1
ATOM 563 N N . GLU A 1 76 ? -4.43 59.406 13.938 1 92.44 76 GLU A N 1
ATOM 564 C CA . GLU A 1 76 ? -3.441 58.469 14.453 1 92.44 76 GLU A CA 1
ATOM 565 C C . GLU A 1 76 ? -3.996 57.062 14.477 1 92.44 76 GLU A C 1
ATOM 567 O O . GLU A 1 76 ? -3.256 56.094 14.273 1 92.44 76 GLU A O 1
ATOM 572 N N . ALA A 1 77 ? -5.266 57.031 14.727 1 94.81 77 ALA A N 1
ATOM 573 C CA . ALA A 1 77 ? -5.922 55.719 14.797 1 94.81 77 ALA A CA 1
ATOM 574 C C . ALA A 1 77 ? -5.902 55 13.445 1 94.81 77 ALA A C 1
ATOM 576 O O . ALA A 1 77 ? -6.023 53.781 13.375 1 94.81 77 ALA A O 1
ATOM 577 N N . GLU A 1 78 ? -5.75 55.781 12.383 1 94.69 78 GLU A N 1
ATOM 578 C CA . GLU A 1 78 ? -5.77 55.219 11.039 1 94.69 78 GLU A CA 1
ATOM 579 C C . GLU A 1 78 ? -4.539 54.375 10.781 1 94.69 78 GLU A C 1
ATOM 581 O O . GLU A 1 78 ? -4.52 53.562 9.844 1 94.69 78 GLU A O 1
ATOM 586 N N . LYS A 1 79 ? -3.549 54.406 11.648 1 90.5 79 LYS A N 1
ATOM 587 C CA . LYS A 1 79 ? -2.385 53.531 11.562 1 90.5 79 LYS A CA 1
ATOM 588 C C . LYS A 1 79 ? -2.764 52.094 11.867 1 90.5 79 LYS A C 1
ATOM 590 O O . LYS A 1 79 ? -2.07 51.156 11.445 1 90.5 79 LYS A O 1
ATOM 595 N N . TYR A 1 80 ? -3.869 51.938 12.562 1 94.62 80 TYR A N 1
ATOM 596 C CA . TYR A 1 80 ? -4.234 50.594 13.062 1 94.62 80 TYR A CA 1
ATOM 597 C C . TYR A 1 80 ? -5.555 50.125 12.461 1 94.62 80 TYR A C 1
ATOM 599 O O . TYR A 1 80 ? -5.754 48.938 12.234 1 94.62 80 TYR A O 1
ATOM 607 N N . ALA A 1 81 ? -6.465 51.062 12.133 1 96.62 81 ALA A N 1
ATOM 608 C CA . ALA A 1 81 ? -7.848 50.75 11.766 1 96.62 81 ALA A CA 1
ATOM 609 C C . ALA A 1 81 ? -7.91 49.906 10.508 1 96.62 81 ALA A C 1
ATOM 611 O O . ALA A 1 81 ? -8.625 48.906 10.477 1 96.62 81 ALA A O 1
ATOM 612 N N . PRO A 1 82 ? -7.129 50.156 9.461 1 96.12 82 PRO A N 1
ATOM 613 C CA . PRO A 1 82 ? -7.215 49.312 8.266 1 96.12 82 PRO A CA 1
ATOM 614 C C . PRO A 1 82 ? -6.777 47.875 8.531 1 96.12 82 PRO A C 1
ATOM 616 O O . PRO A 1 82 ? -7.359 46.938 7.977 1 96.12 82 PRO A O 1
ATOM 619 N N . ALA A 1 83 ? -5.762 47.688 9.305 1 95.62 83 ALA A N 1
ATOM 620 C CA . ALA A 1 83 ? -5.281 46.344 9.617 1 95.62 83 ALA A CA 1
ATOM 621 C C . ALA A 1 83 ? -6.336 45.562 10.383 1 95.62 83 ALA A C 1
ATOM 623 O O . ALA A 1 83 ? -6.477 44.344 10.18 1 95.62 83 ALA A O 1
ATOM 624 N N . ILE A 1 84 ? -7.055 46.25 11.305 1 97.75 84 ILE A N 1
ATOM 625 C CA . ILE A 1 84 ? -8.125 45.594 12.039 1 97.75 84 ILE A CA 1
ATOM 626 C C . ILE A 1 84 ? -9.172 45.062 11.062 1 97.75 84 ILE A C 1
ATOM 628 O O . ILE A 1 84 ? -9.539 43.875 11.117 1 97.75 84 ILE A O 1
ATOM 632 N N . LEU A 1 85 ? -9.586 45.906 10.148 1 98.19 85 LEU A N 1
ATOM 633 C CA . LEU A 1 85 ? -10.625 45.531 9.195 1 98.19 85 LEU A CA 1
ATOM 634 C C . LEU A 1 85 ? -10.141 44.406 8.273 1 98.19 85 LEU A C 1
ATOM 636 O O . LEU A 1 85 ? -10.883 43.469 7.965 1 98.19 85 LEU A O 1
ATOM 640 N N . LYS A 1 86 ? -8.953 44.438 7.855 1 97.94 86 LYS A N 1
ATOM 641 C CA . LYS A 1 86 ? -8.367 43.406 7.004 1 97.94 86 LYS A CA 1
ATOM 642 C C . LYS A 1 86 ? -8.312 42.062 7.723 1 97.94 86 LYS A C 1
ATOM 644 O O . LYS A 1 86 ? -8.703 41.031 7.164 1 97.94 86 LYS A O 1
ATOM 649 N N . ASN A 1 87 ? -7.816 42.094 8.945 1 98.12 87 ASN A N 1
ATOM 650 C CA . ASN A 1 87 ? -7.66 40.844 9.703 1 98.12 87 ASN A CA 1
ATOM 651 C C . ASN A 1 87 ? -9.008 40.281 10.102 1 98.12 87 ASN A C 1
ATOM 653 O O . ASN A 1 87 ? -9.172 39.031 10.148 1 98.12 87 ASN A O 1
ATOM 657 N N . VAL A 1 88 ? -9.984 41.156 10.359 1 98.12 88 VAL A N 1
ATOM 658 C CA . VAL A 1 88 ? -11.336 40.656 10.656 1 98.12 88 VAL A CA 1
ATOM 659 C C . VAL A 1 88 ? -11.914 39.969 9.422 1 98.12 88 VAL A C 1
ATOM 661 O O . VAL A 1 88 ? -12.539 38.906 9.531 1 98.12 88 VAL A O 1
ATOM 664 N N . ALA A 1 89 ? -11.711 40.469 8.266 1 97.94 89 ALA A N 1
ATOM 665 C CA . ALA A 1 89 ? -12.156 39.844 7.023 1 97.94 89 ALA A CA 1
ATOM 666 C C . ALA A 1 89 ? -11.453 38.5 6.801 1 97.94 89 ALA A C 1
ATOM 668 O O . ALA A 1 89 ? -12.078 37.531 6.355 1 97.94 89 ALA A O 1
ATOM 669 N N . GLU A 1 90 ? -10.227 38.469 7.043 1 97.62 90 GLU A N 1
ATOM 670 C CA . GLU A 1 90 ? -9.461 37.25 6.887 1 97.62 90 GLU A CA 1
ATOM 671 C C . GLU A 1 90 ? -9.938 36.156 7.855 1 97.62 90 GLU A C 1
ATOM 673 O O . GLU A 1 90 ? -9.984 34.969 7.504 1 97.62 90 GLU A O 1
ATOM 678 N N . ILE A 1 91 ? -10.25 36.562 9.094 1 98.25 91 ILE A N 1
ATOM 679 C CA . ILE A 1 91 ? -10.797 35.625 10.062 1 98.25 91 ILE A CA 1
ATOM 680 C C . ILE A 1 91 ? -12.086 35.031 9.516 1 98.25 91 ILE A C 1
ATOM 682 O O . ILE A 1 91 ? -12.273 33.812 9.555 1 98.25 91 ILE A O 1
ATOM 686 N N . SER A 1 92 ? -12.945 35.906 8.977 1 97.94 92 SER A N 1
ATOM 687 C CA . SER A 1 92 ? -14.211 35.438 8.422 1 97.94 92 SER A CA 1
ATOM 688 C C . SER A 1 92 ? -13.977 34.469 7.266 1 97.94 92 SER A C 1
ATOM 690 O O . SER A 1 92 ? -14.641 33.438 7.176 1 97.94 92 SER A O 1
ATOM 692 N N . ARG A 1 93 ? -13.062 34.688 6.441 1 97.69 93 ARG A N 1
ATOM 693 C CA . ARG A 1 93 ? -12.734 33.844 5.312 1 97.69 93 ARG A CA 1
ATOM 694 C C . ARG A 1 93 ? -12.203 32.5 5.793 1 97.69 93 ARG A C 1
ATOM 696 O O . ARG A 1 93 ? -12.648 31.438 5.32 1 97.69 93 ARG A O 1
ATOM 703 N N . LEU A 1 94 ? -11.289 32.531 6.695 1 97.94 94 LEU A N 1
ATOM 704 C CA . LEU A 1 94 ? -10.672 31.312 7.203 1 97.94 94 LEU A CA 1
ATOM 705 C C . LEU A 1 94 ? -11.703 30.453 7.93 1 97.94 94 LEU A C 1
ATOM 707 O O . LEU A 1 94 ? -11.656 29.219 7.84 1 97.94 94 LEU A O 1
ATOM 711 N N . MET A 1 95 ? -12.594 31.156 8.633 1 97.69 95 MET A N 1
ATOM 712 C CA . MET A 1 95 ? -13.641 30.406 9.32 1 97.69 95 MET A CA 1
ATOM 713 C C . MET A 1 95 ? -14.555 29.703 8.32 1 97.69 95 MET A C 1
ATOM 715 O O . MET A 1 95 ? -15.047 28.609 8.578 1 97.69 95 MET A O 1
ATOM 719 N N . ALA A 1 96 ? -14.766 30.312 7.215 1 96.81 96 ALA A N 1
ATOM 720 C CA . ALA A 1 96 ? -15.539 29.688 6.145 1 96.81 96 ALA A CA 1
ATOM 721 C C . ALA A 1 96 ? -14.805 28.484 5.57 1 96.81 96 ALA A C 1
ATOM 723 O O . ALA A 1 96 ? -15.398 27.422 5.359 1 96.81 96 ALA A O 1
ATOM 724 N N . ASP A 1 97 ? -13.555 28.625 5.316 1 96.25 97 ASP A N 1
ATOM 725 C CA . ASP A 1 97 ? -12.727 27.531 4.828 1 96.25 97 ASP A CA 1
ATOM 726 C C . ASP A 1 97 ? -12.727 26.359 5.82 1 96.25 97 ASP A C 1
ATOM 728 O O . ASP A 1 97 ? -12.805 25.203 5.422 1 96.25 97 ASP A O 1
ATOM 732 N N . TRP A 1 98 ? -12.578 26.734 7.102 1 97.06 98 TRP A N 1
ATOM 733 C CA . TRP A 1 98 ? -12.594 25.734 8.156 1 97.06 98 TRP A CA 1
ATOM 734 C C . TRP A 1 98 ? -13.914 24.969 8.172 1 97.06 98 TRP A C 1
ATOM 736 O O . TRP A 1 98 ? -13.93 23.75 8.25 1 97.06 98 TRP A O 1
ATOM 746 N N . THR A 1 99 ? -15 25.688 8.031 1 96.19 99 THR A N 1
ATOM 747 C CA . THR A 1 99 ? -16.328 25.078 8.031 1 96.19 99 THR A CA 1
ATOM 748 C C . THR A 1 99 ? -16.453 24.078 6.887 1 96.19 99 THR A C 1
ATOM 750 O O . THR A 1 99 ? -17.047 23 7.062 1 96.19 99 THR A O 1
ATOM 753 N N . ALA A 1 100 ? -15.891 24.359 5.781 1 95.06 100 ALA A N 1
ATOM 754 C CA . ALA A 1 100 ? -15.977 23.5 4.602 1 95.06 100 ALA A CA 1
ATOM 755 C C . ALA A 1 100 ? -15.195 22.203 4.816 1 95.06 100 ALA A C 1
ATOM 757 O O . ALA A 1 100 ? -15.484 21.188 4.184 1 95.06 100 ALA A O 1
ATOM 758 N N . LEU A 1 101 ? -14.203 22.25 5.707 1 94.56 101 LEU A N 1
ATOM 759 C CA . LEU A 1 101 ? -13.312 21.109 5.906 1 94.56 101 LEU A CA 1
ATOM 760 C C . LEU A 1 101 ? -13.797 20.234 7.051 1 94.56 101 LEU A C 1
ATOM 762 O O . LEU A 1 101 ? -13.359 19.078 7.199 1 94.56 101 LEU A O 1
ATOM 766 N N . VAL A 1 102 ? -14.711 20.719 7.891 1 94.88 102 VAL A N 1
ATOM 767 C CA . VAL A 1 102 ? -15.141 20 9.086 1 94.88 102 VAL A CA 1
ATOM 768 C C . VAL A 1 102 ? -16.031 18.828 8.695 1 94.88 102 VAL A C 1
ATOM 770 O O . VAL A 1 102 ? -17 18.984 7.949 1 94.88 102 VAL A O 1
ATOM 773 N N . PRO A 1 103 ? -15.688 17.688 9.203 1 92.38 103 PRO A N 1
ATOM 774 C CA . PRO A 1 103 ? -16.547 16.531 8.938 1 92.38 103 PRO A CA 1
ATOM 775 C C . PRO A 1 103 ? -17.969 16.734 9.477 1 92.38 103 PRO A C 1
ATOM 777 O O . PRO A 1 103 ? -18.172 17.438 10.469 1 92.38 103 PRO A O 1
ATOM 780 N N . GLU A 1 104 ? -18.922 16.062 8.891 1 91.56 104 GLU A N 1
ATOM 781 C CA . GLU A 1 104 ? -20.344 16.203 9.203 1 91.56 104 GLU A CA 1
ATOM 782 C C . GLU A 1 104 ? -20.609 15.914 10.68 1 91.56 104 GLU A C 1
ATOM 784 O O . GLU A 1 104 ? -21.406 16.609 11.32 1 91.56 104 GLU A O 1
ATOM 789 N N . ALA A 1 105 ? -19.891 15.008 11.219 1 90.56 105 ALA A N 1
ATOM 790 C CA . ALA A 1 105 ? -20.125 14.555 12.586 1 90.56 105 ALA A CA 1
ATOM 791 C C . ALA A 1 105 ? -19.672 15.602 13.602 1 90.56 105 ALA A C 1
ATOM 793 O O . ALA A 1 105 ? -20.141 15.625 14.734 1 90.56 105 ALA A O 1
ATOM 794 N N . GLU A 1 106 ? -18.828 16.531 13.203 1 91.88 106 GLU A N 1
ATOM 795 C CA . GLU A 1 106 ? -18.234 17.484 14.125 1 91.88 106 GLU A CA 1
ATOM 796 C C . GLU A 1 106 ? -18.781 18.891 13.898 1 91.88 106 GLU A C 1
ATOM 798 O O . GLU A 1 106 ? -18.391 19.844 14.594 1 91.88 106 GLU A O 1
ATOM 803 N N . ARG A 1 107 ? -19.688 19.125 13.023 1 93.06 107 ARG A N 1
ATOM 804 C CA . ARG A 1 107 ? -20.203 20.438 12.656 1 93.06 107 ARG A CA 1
ATOM 805 C C . ARG A 1 107 ? -21 21.047 13.812 1 93.06 107 ARG A C 1
ATOM 807 O O . ARG A 1 107 ? -20.969 22.266 14.008 1 93.06 107 ARG A O 1
ATOM 814 N N . GLY A 1 108 ? -21.625 20.203 14.547 1 92.25 108 GLY A N 1
ATOM 815 C CA . GLY A 1 108 ? -22.375 20.703 15.688 1 92.25 108 GLY A CA 1
ATOM 816 C C . GLY A 1 108 ? -21.5 21.312 16.75 1 92.25 108 GLY A C 1
ATOM 817 O O . GLY A 1 108 ? -21.797 22.391 17.281 1 92.25 108 GLY A O 1
ATOM 818 N N . ALA A 1 109 ? -20.406 20.672 17.016 1 91.31 109 ALA A N 1
ATOM 819 C CA . ALA A 1 109 ? -19.484 21.141 18.031 1 91.31 109 ALA A CA 1
ATOM 820 C C . ALA A 1 109 ? -18.703 22.359 17.547 1 91.31 109 ALA A C 1
ATOM 822 O O . ALA A 1 109 ? -18.172 23.141 18.344 1 91.31 109 ALA A O 1
ATOM 823 N N . PHE A 1 110 ? -18.703 22.562 16.172 1 96.19 110 PHE A N 1
ATOM 824 C CA . PHE A 1 110 ? -17.922 23.641 15.562 1 96.19 110 PHE A CA 1
ATOM 825 C C . PHE A 1 110 ? -18.75 24.906 15.438 1 96.19 110 PHE A C 1
ATOM 827 O O . PHE A 1 110 ? -18.203 26.016 15.383 1 96.19 110 PHE A O 1
ATOM 834 N N . LYS A 1 111 ? -20.031 24.891 15.562 1 95.5 111 LYS A N 1
ATOM 835 C CA . LYS A 1 111 ? -20.969 25.969 15.289 1 95.5 111 LYS A CA 1
ATOM 836 C C . LYS A 1 111 ? -20.781 27.125 16.266 1 95.5 111 LYS A C 1
ATOM 838 O O . LYS A 1 111 ? -20.75 28.297 15.867 1 95.5 111 LYS A O 1
ATOM 843 N N . PRO A 1 112 ? -20.609 26.812 17.562 1 96.12 112 PRO A N 1
ATOM 844 C CA . PRO A 1 112 ? -20.406 27.922 18.5 1 96.12 112 PRO A CA 1
ATOM 845 C C . PRO A 1 112 ? -19.188 28.766 18.172 1 96.12 112 PRO A C 1
ATOM 847 O O . PRO A 1 112 ? -19.203 29.984 18.344 1 96.12 112 PRO A O 1
ATOM 850 N N . ALA A 1 113 ? -18.156 28.109 17.734 1 97 113 ALA A N 1
ATOM 851 C CA . ALA A 1 113 ? -16.938 28.844 17.375 1 97 113 ALA A CA 1
ATOM 852 C C . ALA A 1 113 ? -17.172 29.766 16.188 1 97 113 ALA A C 1
ATOM 854 O O . ALA A 1 113 ? -16.672 30.891 16.156 1 97 113 ALA A O 1
ATOM 855 N N . VAL A 1 114 ? -17.969 29.328 15.203 1 96.81 114 VAL A N 1
ATOM 856 C CA . VAL A 1 114 ? -18.281 30.141 14.023 1 96.81 114 VAL A CA 1
ATOM 857 C C . VAL A 1 114 ? -19.078 31.375 14.438 1 96.81 114 VAL A C 1
ATOM 859 O O . VAL A 1 114 ? -18.797 32.469 14 1 96.81 114 VAL A O 1
ATOM 862 N N . GLU A 1 115 ? -20 31.188 15.305 1 96.75 115 GLU A N 1
ATOM 863 C CA . GLU A 1 115 ? -20.875 32.281 15.758 1 96.75 115 GLU A CA 1
ATOM 864 C C . GLU A 1 115 ? -20.094 33.281 16.594 1 96.75 115 GLU A C 1
ATOM 866 O O . GLU A 1 115 ? -20.25 34.5 16.406 1 96.75 115 GLU A O 1
ATOM 871 N N . GLN A 1 116 ? -19.297 32.75 17.469 1 97.44 116 GLN A N 1
ATOM 872 C CA . GLN A 1 116 ? -18.516 33.656 18.312 1 97.44 116 GLN A CA 1
ATOM 873 C C . GLN A 1 116 ? -17.5 34.438 17.484 1 97.44 116 GLN A C 1
ATOM 875 O O . GLN A 1 116 ? -17.219 35.594 17.781 1 97.44 116 GLN A O 1
ATOM 880 N N . ALA A 1 117 ? -16.906 33.781 16.516 1 98.06 117 ALA A N 1
ATOM 881 C CA . ALA A 1 117 ? -15.953 34.469 15.633 1 98.06 117 ALA A CA 1
ATOM 882 C C . ALA A 1 117 ? -16.641 35.562 14.836 1 98.06 117 ALA A C 1
ATOM 884 O O . ALA A 1 117 ? -16.078 36.656 14.633 1 98.06 117 ALA A O 1
ATOM 885 N N . ALA A 1 118 ? -17.844 35.312 14.414 1 97.31 118 ALA A N 1
ATOM 886 C CA . ALA A 1 118 ? -18.609 36.312 13.688 1 97.31 118 ALA A CA 1
ATOM 887 C C . ALA A 1 118 ? -18.953 37.531 14.578 1 97.31 118 ALA A C 1
ATOM 889 O O . ALA A 1 118 ? -18.891 38.656 14.133 1 97.31 118 ALA A O 1
ATOM 890 N N . GLN A 1 119 ? -19.281 37.25 15.812 1 97.19 119 GLN A N 1
ATOM 891 C CA . GLN A 1 119 ? -19.562 38.312 16.781 1 97.19 119 GLN A CA 1
ATOM 892 C C . GLN A 1 119 ? -18.328 39.156 17.047 1 97.19 119 GLN A C 1
ATOM 894 O O . GLN A 1 119 ? -18.406 40.375 17.156 1 97.19 119 GLN A O 1
ATOM 899 N N . PHE A 1 120 ? -17.234 38.438 17.172 1 98.06 120 PHE A N 1
ATOM 900 C CA . PHE A 1 120 ? -15.969 39.125 17.359 1 98.06 120 PHE A CA 1
ATOM 901 C C . PHE A 1 120 ? -15.672 40.062 16.203 1 98.06 120 PHE A C 1
ATOM 903 O O . PHE A 1 120 ? -15.305 41.219 16.406 1 98.06 120 PHE A O 1
ATOM 910 N N . ALA A 1 121 ? -15.883 39.562 15 1 97 121 ALA A N 1
ATOM 911 C CA . ALA A 1 121 ? -15.617 40.344 13.797 1 97 121 ALA A CA 1
ATOM 912 C C . ALA A 1 121 ? -16.516 41.562 13.742 1 97 121 ALA A C 1
ATOM 914 O O . ALA A 1 121 ? -16.047 42.688 13.477 1 97 121 ALA A O 1
ATOM 915 N N . ALA A 1 122 ? -17.75 41.469 14.094 1 96.88 122 ALA A N 1
ATOM 916 C CA . ALA A 1 122 ? -18.703 42.594 14.07 1 96.88 122 ALA A CA 1
ATOM 917 C C . ALA A 1 122 ? -18.375 43.625 15.141 1 96.88 122 ALA A C 1
ATOM 919 O O . ALA A 1 122 ? -18.453 44.812 14.906 1 96.88 122 ALA A O 1
ATOM 920 N N . PHE A 1 123 ? -18.016 43.094 16.25 1 97.69 123 PHE A N 1
ATOM 921 C CA . PHE A 1 123 ? -17.672 43.938 17.375 1 97.69 123 PHE A CA 1
ATOM 922 C C . PHE A 1 123 ? -16.453 44.812 17.047 1 97.69 123 PHE A C 1
ATOM 924 O O . PHE A 1 123 ? -16.453 46.031 17.328 1 97.69 123 PHE A O 1
ATOM 931 N N . ARG A 1 124 ? -15.531 44.25 16.453 1 97.94 124 ARG A N 1
ATOM 932 C CA . ARG A 1 124 ? -14.297 45 16.172 1 97.94 124 ARG A CA 1
ATOM 933 C C . ARG A 1 124 ? -14.484 45.969 15.008 1 97.94 124 ARG A C 1
ATOM 935 O O . ARG A 1 124 ? -13.859 47.031 14.969 1 97.94 124 ARG A O 1
ATOM 942 N N . ALA A 1 125 ? -15.305 45.562 14.055 1 97.31 125 ALA A N 1
ATOM 943 C CA . ALA A 1 125 ? -15.648 46.5 12.992 1 97.31 125 ALA A CA 1
ATOM 944 C C . ALA A 1 125 ? -16.344 47.719 13.57 1 97.31 125 ALA A C 1
ATOM 946 O O . ALA A 1 125 ? -16.078 48.844 13.133 1 97.31 125 ALA A O 1
ATOM 947 N N . GLU A 1 126 ? -17.203 47.562 14.555 1 97.44 126 GLU A N 1
ATOM 948 C CA . GLU A 1 126 ? -17.875 48.656 15.219 1 97.44 126 GLU A CA 1
ATOM 949 C C . GLU A 1 126 ? -16.875 49.531 15.984 1 97.44 126 GLU A C 1
ATOM 951 O O . GLU A 1 126 ? -17.016 50.75 16.031 1 97.44 126 GLU A O 1
ATOM 956 N N . LEU A 1 127 ? -15.945 48.844 16.547 1 97.88 127 LEU A N 1
ATOM 957 C CA . LEU A 1 127 ? -14.898 49.562 17.266 1 97.88 127 LEU A CA 1
ATOM 958 C C . LEU A 1 127 ? -14.172 50.531 16.328 1 97.88 127 LEU A C 1
ATOM 960 O O . LEU A 1 127 ? -13.906 51.688 16.703 1 97.88 127 LEU A O 1
ATOM 964 N N . VAL A 1 128 ? -13.859 50.062 15.172 1 97.69 128 VAL A N 1
ATOM 965 C CA . VAL A 1 128 ? -13.164 50.906 14.188 1 97.69 128 VAL A CA 1
ATOM 966 C C . VAL A 1 128 ? -14.055 52.062 13.781 1 97.69 128 VAL A C 1
ATOM 968 O O . VAL A 1 128 ? -13.594 53.219 13.664 1 97.69 128 VAL A O 1
ATOM 971 N N . ARG A 1 129 ? -15.359 51.812 13.523 1 97.31 129 ARG A N 1
ATOM 972 C CA . ARG A 1 129 ? -16.281 52.906 13.172 1 97.31 129 ARG A CA 1
ATOM 973 C C . ARG A 1 129 ? -16.328 53.969 14.25 1 97.31 129 ARG A C 1
ATOM 975 O O . ARG A 1 129 ? -16.25 55.156 13.945 1 97.31 129 ARG A O 1
ATOM 982 N N . LEU A 1 130 ? -16.391 53.562 15.539 1 97.25 130 LEU A N 1
ATOM 983 C CA . LEU A 1 130 ? -16.422 54.5 16.656 1 97.25 130 LEU A CA 1
ATOM 984 C C . LEU A 1 130 ? -15.133 55.312 16.703 1 97.25 130 LEU A C 1
ATOM 986 O O . LEU A 1 130 ? -15.18 56.531 16.938 1 97.25 130 LEU A O 1
ATOM 990 N N . GLY A 1 131 ? -14 54.625 16.453 1 95.56 131 GLY A N 1
ATOM 991 C CA . GLY A 1 131 ? -12.727 55.312 16.469 1 95.56 131 GLY A CA 1
ATOM 992 C C . GLY A 1 131 ? -12.57 56.312 15.336 1 95.56 131 GLY A C 1
ATOM 993 O O . GLY A 1 131 ? -11.922 57.344 15.5 1 95.56 131 GLY A O 1
ATOM 994 N N . ARG A 1 132 ? -13.172 56.062 14.203 1 95.12 132 ARG A N 1
ATOM 995 C CA . ARG A 1 132 ? -13.086 56.906 13.016 1 95.12 132 ARG A CA 1
ATOM 996 C C . ARG A 1 132 ? -14.086 58.062 13.086 1 95.12 132 ARG A C 1
ATOM 998 O O . ARG A 1 132 ? -13.758 59.188 12.727 1 95.12 132 ARG A O 1
ATOM 1005 N N . GLU A 1 133 ? -15.305 57.812 13.562 1 95 133 GLU A N 1
ATOM 1006 C CA . GLU A 1 133 ? -16.406 58.719 13.359 1 95 133 GLU A CA 1
ATOM 1007 C C . GLU A 1 133 ? -16.766 59.469 14.641 1 95 133 GLU A C 1
ATOM 1009 O O . GLU A 1 133 ? -17.359 60.562 14.602 1 95 133 GLU A O 1
ATOM 1014 N N . VAL A 1 134 ? -16.516 58.875 15.758 1 96.12 134 VAL A N 1
ATOM 1015 C CA . VAL A 1 134 ? -16.875 59.5 17.031 1 96.12 134 VAL A CA 1
ATOM 1016 C C . VAL A 1 134 ? -15.617 59.969 17.734 1 96.12 134 VAL A C 1
ATOM 1018 O O . VAL A 1 134 ? -15.195 61.125 17.562 1 96.12 134 VAL A O 1
ATOM 1021 N N . SER A 1 135 ? -14.859 59.094 18.453 1 95.56 135 SER A N 1
ATOM 1022 C CA . SER A 1 135 ? -13.586 59.406 19.094 1 95.56 135 SER A CA 1
ATOM 1023 C C . SER A 1 135 ? -12.844 58.156 19.531 1 95.56 135 SER A C 1
ATOM 1025 O O . SER A 1 135 ? -13.461 57.125 19.781 1 95.56 135 SER A O 1
ATOM 1027 N N . THR A 1 136 ? -11.547 58.25 19.625 1 95.38 136 THR A N 1
ATOM 1028 C CA . THR A 1 136 ? -10.75 57.156 20.125 1 95.38 136 THR A CA 1
ATOM 1029 C C . THR A 1 136 ? -11.102 56.844 21.578 1 95.38 136 THR A C 1
ATOM 1031 O O . THR A 1 136 ? -11.031 55.688 22 1 95.38 136 THR A O 1
ATOM 1034 N N . ALA A 1 137 ? -11.555 57.875 22.328 1 94.62 137 ALA A N 1
ATOM 1035 C CA . ALA A 1 137 ? -11.984 57.688 23.719 1 94.62 137 ALA A CA 1
ATOM 1036 C C . ALA A 1 137 ? -13.234 56.812 23.781 1 94.62 137 ALA A C 1
ATOM 1038 O O . ALA A 1 137 ? -13.352 55.938 24.656 1 94.62 137 ALA A O 1
ATOM 1039 N N . GLU A 1 138 ? -14.133 57.094 22.891 1 95.5 138 GLU A N 1
ATOM 1040 C CA . GLU A 1 138 ? -15.344 56.281 22.844 1 95.5 138 GLU A CA 1
ATOM 1041 C C . GLU A 1 138 ? -15.039 54.844 22.406 1 95.5 138 GLU A C 1
ATOM 1043 O O . GLU A 1 138 ? -15.664 53.906 22.906 1 95.5 138 GLU A O 1
ATOM 1048 N N . ALA A 1 139 ? -14.133 54.688 21.484 1 96.62 139 ALA A N 1
ATOM 1049 C CA . ALA A 1 139 ? -13.695 53.375 21.062 1 96.62 139 ALA A CA 1
ATOM 1050 C C . ALA A 1 139 ? -13.109 52.594 22.234 1 96.62 139 ALA A C 1
ATOM 1052 O O . ALA A 1 139 ? -13.359 51.375 22.375 1 96.62 139 ALA A O 1
ATOM 1053 N N . ARG A 1 140 ? -12.312 53.25 23.016 1 94.75 140 ARG A N 1
ATOM 1054 C CA . ARG A 1 140 ? -11.703 52.594 24.172 1 94.75 140 ARG A CA 1
ATOM 1055 C C . ARG A 1 140 ? -12.773 52.188 25.172 1 94.75 140 ARG A C 1
ATOM 1057 O O . ARG A 1 140 ? -12.727 51.062 25.703 1 94.75 140 ARG A O 1
ATOM 1064 N N . THR A 1 141 ? -13.719 53.125 25.547 1 94.56 141 THR A N 1
ATOM 1065 C CA . THR A 1 141 ? -14.805 52.781 26.469 1 94.56 141 THR A CA 1
ATOM 1066 C C . THR A 1 141 ? -15.594 51.594 25.969 1 94.56 141 THR A C 1
ATOM 1068 O O . THR A 1 141 ? -15.969 50.719 26.75 1 94.56 141 THR A O 1
ATOM 1071 N N . PHE A 1 142 ? -15.719 51.5 24.688 1 95.75 142 PHE A N 1
ATOM 1072 C CA . PHE A 1 142 ? -16.469 50.438 24.031 1 95.75 142 PHE A CA 1
ATOM 1073 C C . PHE A 1 142 ? -15.711 49.125 24.078 1 95.75 142 PHE A C 1
ATOM 1075 O O . PHE A 1 142 ? -16.297 48.062 24.359 1 95.75 142 PHE A O 1
ATOM 1082 N N . GLY A 1 143 ? -14.438 49.156 23.844 1 94.38 143 GLY A N 1
ATOM 1083 C CA . GLY A 1 143 ? -13.688 47.938 23.578 1 94.38 143 GLY A CA 1
ATOM 1084 C C . GLY A 1 143 ? -12.828 47.5 24.75 1 94.38 143 GLY A C 1
ATOM 1085 O O . GLY A 1 143 ? -12.5 46.312 24.875 1 94.38 143 GLY A O 1
ATOM 1086 N N . ASP A 1 144 ? -12.359 48.406 25.531 1 91.38 144 ASP A N 1
ATOM 1087 C CA . ASP A 1 144 ? -11.414 48.125 26.594 1 91.38 144 ASP A CA 1
ATOM 1088 C C . ASP A 1 144 ? -12.133 47.938 27.938 1 91.38 144 ASP A C 1
ATOM 1090 O O . ASP A 1 144 ? -12 48.781 28.828 1 91.38 144 ASP A O 1
ATOM 1094 N N . ASN A 1 145 ? -12.789 46.906 28.125 1 91.12 145 ASN A N 1
ATOM 1095 C CA . ASN A 1 145 ? -13.477 46.594 29.375 1 91.12 145 ASN A CA 1
ATOM 1096 C C . ASN A 1 145 ? -13.398 45.094 29.688 1 91.12 145 ASN A C 1
ATOM 1098 O O . ASN A 1 145 ? -13 44.281 28.828 1 91.12 145 ASN A O 1
ATOM 1102 N N . ASP A 1 146 ? -13.75 44.719 30.844 1 89.31 146 ASP A N 1
ATOM 1103 C CA . ASP A 1 146 ? -13.555 43.375 31.344 1 89.31 146 ASP A CA 1
ATOM 1104 C C . ASP A 1 146 ? -14.438 42.375 30.594 1 89.31 146 ASP A C 1
ATOM 1106 O O . ASP A 1 146 ? -14.047 41.25 30.375 1 89.31 146 ASP A O 1
ATOM 1110 N N . ALA A 1 147 ? -15.586 42.781 30.234 1 91.5 147 ALA A N 1
ATOM 1111 C CA . ALA A 1 147 ? -16.5 41.875 29.516 1 91.5 147 ALA A CA 1
ATOM 1112 C C . ALA A 1 147 ? -15.922 41.5 28.156 1 91.5 147 ALA A C 1
ATOM 1114 O O . ALA A 1 147 ? -15.977 40.312 27.781 1 91.5 147 ALA A O 1
ATOM 1115 N N . ASN A 1 148 ? -15.383 42.438 27.438 1 92.44 148 ASN A N 1
ATOM 1116 C CA . ASN A 1 148 ? -14.773 42.156 26.141 1 92.44 148 ASN A CA 1
ATOM 1117 C C . ASN A 1 148 ? -13.523 41.312 26.266 1 92.44 148 ASN A C 1
ATOM 1119 O O . ASN A 1 148 ? -13.25 40.438 25.422 1 92.44 148 ASN A O 1
ATOM 1123 N N . ARG A 1 149 ? -12.789 41.531 27.281 1 90.31 149 ARG A N 1
ATOM 1124 C CA . ARG A 1 149 ? -11.602 40.719 27.547 1 90.31 149 ARG A CA 1
ATOM 1125 C C . ARG A 1 149 ? -11.984 39.281 27.797 1 90.31 149 ARG A C 1
ATOM 1127 O O . ARG A 1 149 ? -11.359 38.375 27.25 1 90.31 149 ARG A O 1
ATOM 1134 N N . ALA A 1 150 ? -12.961 39.094 28.594 1 92.56 150 ALA A N 1
ATOM 1135 C CA . ALA A 1 150 ? -13.422 37.75 28.906 1 92.56 150 ALA A CA 1
ATOM 1136 C C . ALA A 1 150 ? -13.938 37.062 27.656 1 92.56 150 ALA A C 1
ATOM 1138 O O . ALA A 1 150 ? -13.664 35.875 27.438 1 92.56 150 ALA A O 1
ATOM 1139 N N . ASN A 1 151 ? -14.711 37.75 26.859 1 93.81 151 ASN A N 1
ATOM 1140 C CA . ASN A 1 151 ? -15.242 37.219 25.625 1 93.81 151 ASN A CA 1
ATOM 1141 C C . ASN A 1 151 ? -14.125 36.812 24.656 1 93.81 151 ASN A C 1
ATOM 1143 O O . ASN A 1 151 ? -14.172 35.75 24.047 1 93.81 151 ASN A O 1
ATOM 1147 N N . ARG A 1 152 ? -13.188 37.656 24.484 1 94.62 152 ARG A N 1
ATOM 1148 C CA . ARG A 1 152 ? -12.055 37.375 23.609 1 94.62 152 ARG A CA 1
ATOM 1149 C C . ARG A 1 152 ? -11.258 36.188 24.109 1 94.62 152 ARG A C 1
ATOM 1151 O O . ARG A 1 152 ? -10.867 35.312 23.312 1 94.62 152 ARG A O 1
ATOM 1158 N N . GLN A 1 153 ? -11.031 36.094 25.391 1 93.56 153 GLN A N 1
ATOM 1159 C CA . GLN A 1 153 ? -10.289 34.969 25.969 1 93.56 153 GLN A CA 1
ATOM 1160 C C . GLN A 1 153 ? -11.039 33.656 25.781 1 93.56 153 GLN A C 1
ATOM 1162 O O . GLN A 1 153 ? -10.43 32.625 25.5 1 93.56 153 GLN A O 1
ATOM 1167 N N . ALA A 1 154 ? -12.289 33.75 25.922 1 95.69 154 ALA A N 1
ATOM 1168 C CA . ALA A 1 154 ? -13.109 32.562 25.703 1 95.69 154 ALA A CA 1
ATOM 1169 C C . ALA A 1 154 ? -13.031 32.094 24.25 1 95.69 154 ALA A C 1
ATOM 1171 O O . ALA A 1 154 ? -12.953 30.891 23.984 1 95.69 154 ALA A O 1
ATOM 1172 N N . LEU A 1 155 ? -13.102 32.969 23.328 1 96.81 155 LEU A N 1
ATOM 1173 C CA . LEU A 1 155 ? -12.984 32.656 21.922 1 96.81 155 LEU A CA 1
ATOM 1174 C C . LEU A 1 155 ? -11.617 32.062 21.609 1 96.81 155 LEU A C 1
ATOM 1176 O O . LEU A 1 155 ? -11.523 31.016 20.938 1 96.81 155 LEU A O 1
ATOM 1180 N N . ASN A 1 156 ? -10.555 32.656 22.125 1 96.88 156 ASN A N 1
ATOM 1181 C CA . ASN A 1 156 ? -9.211 32.125 21.953 1 96.88 156 ASN A CA 1
ATOM 1182 C C . ASN A 1 156 ? -9.102 30.688 22.469 1 96.88 156 ASN A C 1
ATOM 1184 O O . ASN A 1 156 ? -8.555 29.812 21.797 1 96.88 156 ASN A O 1
ATOM 1188 N N . LYS A 1 157 ? -9.602 30.516 23.594 1 95.25 157 LYS A N 1
ATOM 1189 C CA . LYS A 1 157 ? -9.539 29.188 24.203 1 95.25 157 LYS A CA 1
ATOM 1190 C C . LYS A 1 157 ? -10.305 28.156 23.375 1 95.25 157 LYS A C 1
ATOM 1192 O O . LYS A 1 157 ? -9.844 27.031 23.188 1 95.25 157 LYS A O 1
ATOM 1197 N N . GLN A 1 158 ? -11.445 28.547 22.938 1 96.62 158 GLN A N 1
ATOM 1198 C CA . GLN A 1 158 ? -12.258 27.656 22.125 1 96.62 158 GLN A CA 1
ATOM 1199 C C . GLN A 1 158 ? -11.539 27.297 20.828 1 96.62 158 GLN A C 1
ATOM 1201 O O . GLN A 1 158 ? -11.477 26.125 20.453 1 96.62 158 GLN A O 1
ATOM 1206 N N . ILE A 1 159 ? -11.008 28.266 20.141 1 97.19 159 ILE A N 1
ATOM 1207 C CA . ILE A 1 159 ? -10.305 28.047 18.875 1 97.19 159 ILE A CA 1
ATOM 1208 C C . ILE A 1 159 ? -9.055 27.203 19.109 1 97.19 159 ILE A C 1
ATOM 1210 O O . ILE A 1 159 ? -8.758 26.297 18.344 1 97.19 159 ILE A O 1
ATOM 1214 N N . GLU A 1 160 ? -8.352 27.5 20.172 1 95.19 160 GLU A N 1
ATOM 1215 C CA . GLU A 1 160 ? -7.164 26.75 20.531 1 95.19 160 GLU A CA 1
ATOM 1216 C C . GLU A 1 160 ? -7.5 25.281 20.797 1 95.19 160 GLU A C 1
ATOM 1218 O O . GLU A 1 160 ? -6.773 24.375 20.359 1 95.19 160 GLU A O 1
ATOM 1223 N N . ALA A 1 161 ? -8.547 25.078 21.453 1 95.69 161 ALA A N 1
ATOM 1224 C CA . ALA A 1 161 ? -8.961 23.719 21.75 1 95.69 161 ALA A CA 1
ATOM 1225 C C . ALA A 1 161 ? -9.312 22.953 20.469 1 95.69 161 ALA A C 1
ATOM 1227 O O . ALA A 1 161 ? -8.938 21.781 20.312 1 95.69 161 ALA A O 1
ATOM 1228 N N . LEU A 1 162 ? -10.023 23.562 19.594 1 96.06 162 LEU A N 1
ATOM 1229 C CA . LEU A 1 162 ? -10.391 22.938 18.344 1 96.06 162 LEU A CA 1
ATOM 1230 C C . LEU A 1 162 ? -9.156 22.656 17.484 1 96.06 162 LEU A C 1
ATOM 1232 O O . LEU A 1 162 ? -9.031 21.578 16.906 1 96.06 162 LEU A O 1
ATOM 1236 N N . ALA A 1 163 ? -8.234 23.609 17.406 1 95.38 163 ALA A N 1
ATOM 1237 C CA . ALA A 1 163 ? -6.992 23.422 16.672 1 95.38 163 ALA A CA 1
ATOM 1238 C C . ALA A 1 163 ? -6.168 22.281 17.266 1 95.38 163 ALA A C 1
ATOM 1240 O O . ALA A 1 163 ? -5.633 21.453 16.531 1 95.38 163 ALA A O 1
ATOM 1241 N N . ALA A 1 164 ? -6.102 22.25 18.594 1 93.94 164 ALA A N 1
ATOM 1242 C CA . ALA A 1 164 ? -5.355 21.203 19.266 1 93.94 164 ALA A CA 1
ATOM 1243 C C . ALA A 1 164 ? -5.98 19.828 19.016 1 93.94 164 ALA A C 1
ATOM 1245 O O . ALA A 1 164 ? -5.266 18.844 18.844 1 93.94 164 ALA A O 1
ATOM 1246 N N . ALA A 1 165 ? -7.242 19.797 19.016 1 94.94 165 ALA A N 1
ATOM 1247 C CA . ALA A 1 165 ? -7.938 18.547 18.719 1 94.94 165 ALA A CA 1
ATOM 1248 C C . ALA A 1 165 ? -7.625 18.062 17.312 1 94.94 165 ALA A C 1
ATOM 1250 O O . ALA A 1 165 ? -7.461 16.859 17.094 1 94.94 165 ALA A O 1
ATOM 1251 N N . ASN A 1 166 ? -7.605 18.953 16.422 1 95.31 166 ASN A N 1
ATOM 1252 C CA . ASN A 1 166 ? -7.277 18.578 15.055 1 95.31 166 ASN A CA 1
ATOM 1253 C C . ASN A 1 166 ? -5.832 18.109 14.938 1 95.31 166 ASN A C 1
ATOM 1255 O O . ASN A 1 166 ? -5.547 17.156 14.203 1 95.31 166 ASN A O 1
ATOM 1259 N N . SER A 1 167 ? -4.918 18.734 15.625 1 93.88 167 SER A N 1
ATOM 1260 C CA . SER A 1 167 ? -3.529 18.297 15.648 1 93.88 167 SER A CA 1
ATOM 1261 C C . SER A 1 167 ? -3.404 16.906 16.266 1 93.88 167 SER A C 1
ATOM 1263 O O . SER A 1 167 ? -2.643 16.062 15.781 1 93.88 167 SER A O 1
ATOM 1265 N N . ALA A 1 168 ? -4.145 16.719 17.312 1 93.19 168 ALA A N 1
ATOM 1266 C CA . ALA A 1 168 ? -4.145 15.398 17.953 1 93.19 168 ALA A CA 1
ATOM 1267 C C . ALA A 1 168 ? -4.699 14.328 17.016 1 93.19 168 ALA A C 1
ATOM 1269 O O . ALA A 1 168 ? -4.219 13.195 17.016 1 93.19 168 ALA A O 1
ATOM 1270 N N . LYS A 1 169 ? -5.664 14.711 16.297 1 93.12 169 LYS A N 1
ATOM 1271 C CA . LYS A 1 169 ? -6.25 13.781 15.344 1 93.12 169 LYS A CA 1
ATOM 1272 C C . LYS A 1 169 ? -5.223 13.344 14.305 1 93.12 169 LYS A C 1
ATOM 1274 O O . LYS A 1 169 ? -5.195 12.18 13.906 1 93.12 169 LYS A O 1
ATOM 1279 N N . VAL A 1 170 ? -4.418 14.219 13.812 1 91.31 170 VAL A N 1
ATOM 1280 C CA . VAL A 1 170 ? -3.355 13.891 12.867 1 91.31 170 VAL A CA 1
ATOM 1281 C C . VAL A 1 170 ? -2.432 12.836 13.477 1 91.31 170 VAL A C 1
ATOM 1283 O O . VAL A 1 170 ? -2.123 11.828 12.836 1 91.31 170 VAL A O 1
ATOM 1286 N N . SER A 1 171 ? -2.037 13.094 14.766 1 89.12 171 SER A N 1
ATOM 1287 C CA . SER A 1 171 ? -1.146 12.164 15.453 1 89.12 171 SER A CA 1
ATOM 1288 C C . SER A 1 171 ? -1.803 10.797 15.617 1 89.12 171 SER A C 1
ATOM 1290 O O . SER A 1 171 ? -1.15 9.766 15.453 1 89.12 171 SER A O 1
ATOM 1292 N N . ASP A 1 172 ? -3.072 10.812 15.914 1 90.81 172 ASP A N 1
ATOM 1293 C CA . ASP A 1 172 ? -3.811 9.562 16.062 1 90.81 172 ASP A CA 1
ATOM 1294 C C . ASP A 1 172 ? -3.871 8.797 14.75 1 90.81 172 ASP A C 1
ATOM 1296 O O . ASP A 1 172 ? -3.73 7.574 14.727 1 90.81 172 ASP A O 1
ATOM 1300 N N . LEU A 1 173 ? -4.055 9.516 13.68 1 88 173 LEU A N 1
ATOM 1301 C CA . LEU A 1 173 ? -4.137 8.898 12.359 1 88 173 LEU A CA 1
ATOM 1302 C C . LEU A 1 173 ? -2.795 8.289 11.961 1 88 173 LEU A C 1
ATOM 1304 O O . LEU A 1 173 ? -2.746 7.188 11.414 1 88 173 LEU A O 1
ATOM 1308 N N . VAL A 1 174 ? -1.723 8.945 12.305 1 85.69 174 VAL A N 1
ATOM 1309 C CA . VAL A 1 174 ? -0.388 8.445 11.984 1 85.69 174 VAL A CA 1
ATOM 1310 C C . VAL A 1 174 ? -0.106 7.172 12.773 1 85.69 174 VAL A C 1
ATOM 1312 O O . VAL A 1 174 ? 0.409 6.195 12.227 1 85.69 174 VAL A O 1
ATOM 1315 N N . GLN A 1 175 ? -0.5 7.168 14.07 1 85.62 175 GLN A N 1
ATOM 1316 C CA . GLN A 1 175 ? -0.293 5.984 14.898 1 85.62 175 GLN A CA 1
ATOM 1317 C C . GLN A 1 175 ? -1.128 4.809 14.398 1 85.62 175 GLN A C 1
ATOM 1319 O O . GLN A 1 175 ? -0.657 3.672 14.383 1 85.62 175 GLN A O 1
ATOM 1324 N N . GLY A 1 176 ? -2.309 5.09 14.031 1 83.94 176 GLY A N 1
ATOM 1325 C CA . GLY A 1 176 ? -3.156 4.059 13.461 1 83.94 176 GLY A CA 1
ATOM 1326 C C . GLY A 1 176 ? -2.604 3.484 12.164 1 83.94 176 GLY A C 1
ATOM 1327 O O . GLY A 1 176 ? -2.672 2.275 11.938 1 83.94 176 GLY A O 1
ATOM 1328 N N . LEU A 1 177 ? -1.979 4.312 11.359 1 82.62 177 LEU A N 1
ATOM 1329 C CA . LEU A 1 177 ? -1.402 3.895 10.086 1 82.62 177 LEU A CA 1
ATOM 1330 C C . LEU A 1 177 ? -0.164 3.031 10.312 1 82.62 177 LEU A C 1
ATOM 1332 O O . LEU A 1 177 ? 0.084 2.088 9.555 1 82.62 177 LEU A O 1
ATOM 1336 N N . ASP A 1 178 ? 0.601 3.281 11.43 1 81.81 178 ASP A N 1
ATOM 1337 C CA . ASP A 1 178 ? 1.757 2.457 11.766 1 81.81 178 ASP A CA 1
ATOM 1338 C C . ASP A 1 178 ? 1.336 1.023 12.078 1 81.81 178 ASP A C 1
ATOM 1340 O O . ASP A 1 178 ? 1.948 0.071 11.586 1 81.81 178 ASP A O 1
ATOM 1344 N N . GLU A 1 179 ? 0.303 0.891 12.812 1 81.81 179 GLU A N 1
ATOM 1345 C CA . GLU A 1 179 ? -0.208 -0.431 13.172 1 81.81 179 GLU A CA 1
ATOM 1346 C C . GLU A 1 179 ? -0.769 -1.15 11.945 1 81.81 179 GLU A C 1
ATOM 1348 O O . GLU A 1 179 ? -0.555 -2.354 11.773 1 81.81 179 GLU A O 1
ATOM 1353 N N . PHE A 1 180 ? -1.454 -0.352 11.148 1 80 180 PHE A N 1
ATOM 1354 C CA . PHE A 1 180 ? -2.039 -0.89 9.922 1 80 180 PHE A CA 1
ATOM 1355 C C . PHE A 1 180 ? -0.951 -1.374 8.969 1 80 180 PHE A C 1
ATOM 1357 O O . PHE A 1 180 ? -1.067 -2.453 8.383 1 80 180 PHE A O 1
ATOM 1364 N N . TYR A 1 181 ? 0.124 -0.67 8.859 1 80.44 181 TYR A N 1
ATOM 1365 C CA . TYR A 1 181 ? 1.25 -1.004 7.992 1 80.44 181 TYR A CA 1
ATOM 1366 C C . TYR A 1 181 ? 1.894 -2.318 8.414 1 80.44 181 TYR A C 1
ATOM 1368 O O . TYR A 1 181 ? 2.104 -3.209 7.59 1 80.44 181 TYR A O 1
ATOM 1376 N N . GLU A 1 182 ? 2.184 -2.559 9.703 1 80.12 182 GLU A N 1
ATOM 1377 C CA . GLU A 1 182 ? 2.848 -3.762 10.195 1 80.12 182 GLU A CA 1
ATOM 1378 C C . GLU A 1 182 ? 1.978 -5 9.984 1 80.12 182 GLU A C 1
ATOM 1380 O O . GLU A 1 182 ? 2.475 -6.055 9.586 1 80.12 182 GLU A O 1
ATOM 1385 N N . SER A 1 183 ? 0.744 -4.824 10.203 1 84.06 183 SER A N 1
ATOM 1386 C CA . SER A 1 183 ? -0.182 -5.945 10.062 1 84.06 183 SER A CA 1
ATOM 1387 C C . SER A 1 183 ? -0.312 -6.375 8.602 1 84.06 183 SER A C 1
ATOM 1389 O O . SER A 1 183 ? -0.28 -7.566 8.297 1 84.06 183 SER A O 1
ATOM 1391 N N . ARG A 1 184 ? -0.441 -5.363 7.727 1 82.5 184 ARG A N 1
ATOM 1392 C CA . ARG A 1 184 ? -0.625 -5.664 6.312 1 82.5 184 ARG A CA 1
ATOM 1393 C C . ARG A 1 184 ? 0.645 -6.258 5.707 1 82.5 184 ARG A C 1
ATOM 1395 O O . ARG A 1 184 ? 0.579 -7.156 4.871 1 82.5 184 ARG A O 1
ATOM 1402 N N . LEU A 1 185 ? 1.795 -5.746 6.172 1 80.75 185 LEU A N 1
ATOM 1403 C CA . LEU A 1 185 ? 3.068 -6.301 5.723 1 80.75 185 LEU A CA 1
ATOM 1404 C C . LEU A 1 185 ? 3.188 -7.773 6.105 1 80.75 185 LEU A C 1
ATOM 1406 O O . LEU A 1 185 ? 3.549 -8.609 5.277 1 80.75 185 LEU A O 1
ATOM 1410 N N . GLN A 1 186 ? 2.863 -8.094 7.277 1 84 186 GLN A N 1
ATOM 1411 C CA . GLN A 1 186 ? 2.92 -9.477 7.746 1 84 186 GLN A CA 1
ATOM 1412 C C . GLN A 1 186 ? 1.942 -10.359 6.98 1 84 186 GLN A C 1
ATOM 1414 O O . GLN A 1 186 ? 2.285 -11.477 6.586 1 84 186 GLN A O 1
ATOM 1419 N N . ALA A 1 187 ? 0.75 -9.82 6.762 1 83.5 187 ALA A N 1
ATOM 1420 C CA . ALA A 1 187 ? -0.26 -10.586 6.031 1 83.5 187 ALA A CA 1
ATOM 1421 C C . ALA A 1 187 ? 0.205 -10.891 4.609 1 83.5 187 ALA A C 1
ATOM 1423 O O . ALA A 1 187 ? 0.037 -12.008 4.125 1 83.5 187 ALA A O 1
ATOM 1424 N N . MET A 1 188 ? 0.765 -9.906 4.008 1 82.69 188 MET A N 1
ATOM 1425 C CA . MET A 1 188 ? 1.24 -10.086 2.639 1 82.69 188 MET A CA 1
ATOM 1426 C C . MET A 1 188 ? 2.391 -11.086 2.59 1 82.69 188 MET A C 1
ATOM 1428 O O . MET A 1 188 ? 2.451 -11.93 1.69 1 82.69 188 MET A O 1
ATOM 1432 N N . ILE A 1 189 ? 3.295 -11.031 3.576 1 82 189 ILE A N 1
ATOM 1433 C CA . ILE A 1 189 ? 4.426 -11.953 3.635 1 82 189 ILE A CA 1
ATOM 1434 C C . ILE A 1 189 ? 3.922 -13.375 3.854 1 82 189 ILE A C 1
ATOM 1436 O O . ILE A 1 189 ? 4.328 -14.305 3.146 1 82 189 ILE A O 1
ATOM 1440 N N . TRP A 1 190 ? 3.012 -13.602 4.742 1 86.38 190 TRP A N 1
ATOM 1441 C CA . TRP A 1 190 ? 2.467 -14.922 5.027 1 86.38 190 TRP A CA 1
ATOM 1442 C C . TRP A 1 190 ? 1.709 -15.469 3.824 1 86.38 190 TRP A C 1
ATOM 1444 O O . TRP A 1 190 ? 1.821 -16.656 3.5 1 86.38 190 TRP A O 1
ATOM 1454 N N . LEU A 1 191 ? 0.95 -14.57 3.18 1 83.88 191 LEU A N 1
ATOM 1455 C CA . LEU A 1 191 ? 0.199 -15 2.004 1 83.88 191 LEU A CA 1
ATOM 1456 C C . LEU A 1 191 ? 1.142 -15.422 0.882 1 83.88 191 LEU A C 1
ATOM 1458 O O . LEU A 1 191 ? 0.903 -16.438 0.214 1 83.88 191 LEU A O 1
ATOM 1462 N N . ALA A 1 192 ? 2.186 -14.664 0.717 1 80.5 192 ALA A N 1
ATOM 1463 C CA . ALA A 1 192 ? 3.162 -14.992 -0.32 1 80.5 192 ALA A CA 1
ATOM 1464 C C . ALA A 1 192 ? 3.875 -16.297 -0.009 1 80.5 192 ALA A C 1
ATOM 1466 O O . ALA A 1 192 ? 3.943 -17.203 -0.857 1 80.5 192 ALA A O 1
ATOM 1467 N N . VAL A 1 193 ? 4.336 -16.516 1.214 1 82.81 193 VAL A N 1
ATOM 1468 C CA . VAL A 1 193 ? 5.125 -17.688 1.606 1 82.81 193 VAL A CA 1
ATOM 1469 C C . VAL A 1 193 ? 4.242 -18.922 1.615 1 82.81 193 VAL A C 1
ATOM 1471 O O . VAL A 1 193 ? 4.594 -19.953 1.03 1 82.81 193 VAL A O 1
ATOM 1474 N N . LEU A 1 194 ? 3.086 -18.812 2.207 1 85.5 194 LEU A N 1
ATOM 1475 C CA . LEU A 1 194 ? 2.195 -19.969 2.311 1 85.5 194 LEU A CA 1
ATOM 1476 C C . LEU A 1 194 ? 1.615 -20.328 0.948 1 85.5 194 LEU A C 1
ATOM 1478 O O . LEU A 1 194 ? 1.48 -21.516 0.62 1 85.5 194 LEU A O 1
ATOM 1482 N N . GLY A 1 195 ? 1.242 -19.281 0.17 1 81.38 195 GLY A N 1
ATOM 1483 C CA . GLY A 1 195 ? 0.729 -19.547 -1.166 1 81.38 195 GLY A CA 1
ATOM 1484 C C . GLY A 1 195 ? 1.74 -20.219 -2.072 1 81.38 195 GLY A C 1
ATOM 1485 O O . GLY A 1 195 ? 1.418 -21.203 -2.746 1 81.38 195 GLY A O 1
ATOM 1486 N N . LEU A 1 196 ? 2.965 -19.734 -2.029 1 83 196 LEU A N 1
ATOM 1487 C CA . LEU A 1 196 ? 4.027 -20.328 -2.838 1 83 196 LEU A CA 1
ATOM 1488 C C . LEU A 1 196 ? 4.363 -21.734 -2.352 1 83 196 LEU A C 1
ATOM 1490 O O . LEU A 1 196 ? 4.527 -22.656 -3.158 1 83 196 LEU A O 1
ATOM 1494 N N . ALA A 1 197 ? 4.465 -21.891 -1.042 1 85.25 197 ALA A N 1
ATOM 1495 C CA . ALA A 1 197 ? 4.77 -23.188 -0.468 1 85.25 197 ALA A CA 1
ATOM 1496 C C . ALA A 1 197 ? 3.691 -24.219 -0.816 1 85.25 197 ALA A C 1
ATOM 1498 O O . ALA A 1 197 ? 3.996 -25.344 -1.209 1 85.25 197 ALA A O 1
ATOM 1499 N N . ALA A 1 198 ? 2.436 -23.828 -0.714 1 84.06 198 ALA A N 1
ATOM 1500 C CA . ALA A 1 198 ? 1.315 -24.703 -1.038 1 84.06 198 ALA A CA 1
ATOM 1501 C C . ALA A 1 198 ? 1.3 -25.047 -2.525 1 84.06 198 ALA A C 1
ATOM 1503 O O . ALA A 1 198 ? 1.069 -26.203 -2.9 1 84.06 198 ALA A O 1
ATOM 1504 N N . GLY A 1 199 ? 1.515 -23.984 -3.346 1 80.44 199 GLY A N 1
ATOM 1505 C CA . GLY A 1 199 ? 1.552 -24.203 -4.781 1 80.44 199 GLY A CA 1
ATOM 1506 C C . GLY A 1 199 ? 2.66 -25.156 -5.211 1 80.44 199 GLY A C 1
ATOM 1507 O O . GLY A 1 199 ? 2.416 -26.109 -5.953 1 80.44 199 GLY A O 1
ATOM 1508 N N . ILE A 1 200 ? 3.832 -24.906 -4.645 1 80.69 200 ILE A N 1
ATOM 1509 C CA . ILE A 1 200 ? 4.988 -25.734 -4.969 1 80.69 200 ILE A CA 1
ATOM 1510 C C . ILE A 1 200 ? 4.797 -27.141 -4.402 1 80.69 200 ILE A C 1
ATOM 1512 O O . ILE A 1 200 ? 5.094 -28.141 -5.066 1 80.69 200 ILE A O 1
ATOM 1516 N N . GLY A 1 201 ? 4.387 -27.172 -3.148 1 84.31 201 GLY A N 1
ATOM 1517 C CA . GLY A 1 201 ? 4.125 -28.469 -2.533 1 84.31 201 GLY A CA 1
ATOM 1518 C C . GLY A 1 201 ? 3.117 -29.297 -3.305 1 84.31 201 GLY A C 1
ATOM 1519 O O . GLY A 1 201 ? 3.332 -30.5 -3.527 1 84.31 201 GLY A O 1
ATOM 1520 N N . TRP A 1 202 ? 2.057 -28.734 -3.744 1 82.81 202 TRP A N 1
ATOM 1521 C CA . TRP A 1 202 ? 1.024 -29.422 -4.512 1 82.81 202 TRP A CA 1
ATOM 1522 C C . TRP A 1 202 ? 1.557 -29.859 -5.871 1 82.81 202 TRP A C 1
ATOM 1524 O O . TRP A 1 202 ? 1.289 -30.969 -6.324 1 82.81 202 TRP A O 1
ATOM 1534 N N . ALA A 1 203 ? 2.275 -28.938 -6.504 1 78.56 203 ALA A N 1
ATOM 1535 C CA . ALA A 1 203 ? 2.869 -29.25 -7.801 1 78.56 203 ALA A CA 1
ATOM 1536 C C . ALA A 1 203 ? 3.826 -30.438 -7.688 1 78.56 203 ALA A C 1
ATOM 1538 O O . ALA A 1 203 ? 3.812 -31.344 -8.531 1 78.56 203 ALA A O 1
ATOM 1539 N N . ALA A 1 204 ? 4.605 -30.422 -6.629 1 81.62 204 ALA A N 1
ATOM 1540 C CA . ALA A 1 204 ? 5.562 -31.5 -6.41 1 81.62 204 ALA A CA 1
ATOM 1541 C C . ALA A 1 204 ? 4.848 -32.812 -6.145 1 81.62 204 ALA A C 1
ATOM 1543 O O . ALA A 1 204 ? 5.223 -33.875 -6.695 1 81.62 204 ALA A O 1
ATOM 1544 N N . TRP A 1 205 ? 3.842 -32.781 -5.328 1 82.31 205 TRP A N 1
ATOM 1545 C CA . TRP A 1 205 ? 3.08 -33.969 -4.996 1 82.31 205 TRP A CA 1
ATOM 1546 C C . TRP A 1 205 ? 2.414 -34.562 -6.242 1 82.31 205 TRP A C 1
ATOM 1548 O O . TRP A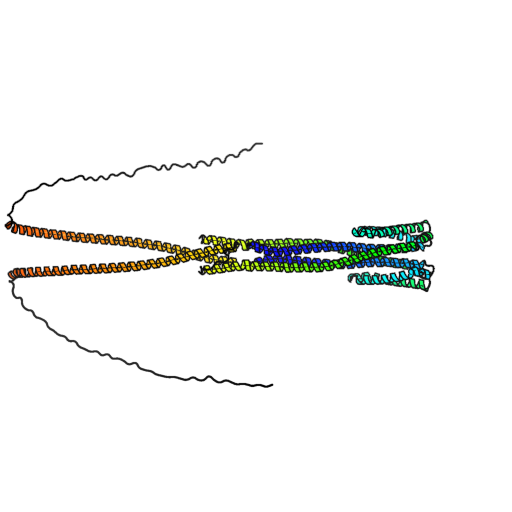 1 205 ? 2.49 -35.781 -6.488 1 82.31 205 TRP A O 1
ATOM 1558 N N . THR A 1 206 ? 1.838 -33.812 -7.02 1 76.44 206 THR A N 1
ATOM 1559 C CA . THR A 1 206 ? 1.155 -34.25 -8.234 1 76.44 206 THR A CA 1
ATOM 1560 C C . THR A 1 206 ? 2.156 -34.781 -9.258 1 76.44 206 THR A C 1
ATOM 1562 O O . THR A 1 206 ? 1.933 -35.812 -9.859 1 76.44 206 THR A O 1
ATOM 1565 N N . ALA A 1 207 ? 3.221 -33.906 -9.484 1 74.94 207 ALA A N 1
ATOM 1566 C CA . ALA A 1 207 ? 4.23 -34.312 -10.469 1 74.94 207 ALA A CA 1
ATOM 1567 C C . ALA A 1 207 ? 4.848 -35.656 -10.109 1 74.94 207 ALA A C 1
ATOM 1569 O O . ALA A 1 207 ? 5.031 -36.5 -10.984 1 74.94 207 ALA A O 1
ATOM 1570 N N . PHE A 1 208 ? 5.07 -35.875 -8.836 1 77.5 208 PHE A N 1
ATOM 1571 C CA . PHE A 1 208 ? 5.789 -37.094 -8.438 1 77.5 208 PHE A CA 1
ATOM 1572 C C . PHE A 1 208 ? 4.828 -38.25 -8.242 1 77.5 208 PHE A C 1
ATOM 1574 O O . PHE A 1 208 ? 4.988 -39.312 -8.867 1 77.5 208 PHE A O 1
ATOM 1581 N N . LYS A 1 209 ? 3.83 -38.094 -7.473 1 77.25 209 LYS A N 1
ATOM 1582 C CA . LYS A 1 209 ? 3.01 -39.219 -7.035 1 77.25 209 LYS A CA 1
ATOM 1583 C C . LYS A 1 209 ? 1.93 -39.531 -8.062 1 77.25 209 LYS A C 1
ATOM 1585 O O . LYS A 1 209 ? 1.527 -40.688 -8.203 1 77.25 209 LYS A O 1
ATOM 1590 N N . ARG A 1 210 ? 1.646 -38.562 -8.812 1 74.06 210 ARG A N 1
ATOM 1591 C CA . ARG A 1 210 ? 0.476 -38.812 -9.648 1 74.06 210 ARG A CA 1
ATOM 1592 C C . ARG A 1 210 ? 0.862 -38.875 -11.125 1 74.06 210 ARG A C 1
ATOM 1594 O O . ARG A 1 210 ? 0.085 -39.344 -11.953 1 74.06 210 ARG A O 1
ATOM 1601 N N . VAL A 1 211 ? 2.002 -38.375 -11.43 1 73.94 211 VAL A N 1
ATOM 1602 C CA . VAL A 1 211 ? 2.395 -38.375 -12.836 1 73.94 211 VAL A CA 1
ATOM 1603 C C . VAL A 1 211 ? 3.631 -39.25 -13.023 1 73.94 211 VAL A C 1
ATOM 1605 O O . VAL A 1 211 ? 3.557 -40.312 -13.633 1 73.94 211 VAL A O 1
ATOM 1608 N N . SER A 1 212 ? 4.711 -38.875 -12.391 1 74.88 212 SER A N 1
ATOM 1609 C CA . SER A 1 212 ? 5.988 -39.531 -12.617 1 74.88 212 SER A CA 1
ATOM 1610 C C . SER A 1 212 ? 5.941 -41 -12.164 1 74.88 212 SER A C 1
ATOM 1612 O O . SER A 1 212 ? 6.402 -41.875 -12.875 1 74.88 212 SER A O 1
ATOM 1614 N N . GLN A 1 213 ? 5.406 -41.219 -11.008 1 80.44 213 GLN A N 1
ATOM 1615 C CA . GLN A 1 213 ? 5.441 -42.562 -10.445 1 80.44 213 GLN A CA 1
ATOM 1616 C C . GLN A 1 213 ? 4.602 -43.531 -11.281 1 80.44 213 GLN A C 1
ATOM 1618 O O . GLN A 1 213 ? 5.086 -44.594 -11.695 1 80.44 213 GLN A O 1
ATOM 1623 N N . PRO A 1 214 ? 3.357 -43.125 -11.539 1 77.69 214 PRO A N 1
ATOM 1624 C CA . PRO A 1 214 ? 2.57 -44.031 -12.352 1 77.69 214 PRO A CA 1
ATOM 1625 C C . PRO A 1 214 ? 3.182 -44.281 -13.734 1 77.69 214 PRO A C 1
ATOM 1627 O O . PRO A 1 214 ? 3.156 -45.406 -14.234 1 77.69 214 PRO A O 1
ATOM 1630 N N . ILE A 1 215 ? 3.732 -43.344 -14.383 1 74.56 215 ILE A N 1
ATOM 1631 C CA . ILE A 1 215 ? 4.336 -43.469 -15.703 1 74.56 215 ILE A CA 1
ATOM 1632 C C . ILE A 1 215 ? 5.566 -44.375 -15.617 1 74.56 215 ILE A C 1
ATOM 1634 O O . ILE A 1 215 ? 5.777 -45.25 -16.469 1 74.56 215 ILE A O 1
ATOM 1638 N N . ASN A 1 216 ? 6.328 -44.125 -14.57 1 78 216 ASN A N 1
ATOM 1639 C CA . ASN A 1 216 ? 7.496 -45 -14.367 1 78 216 ASN A CA 1
ATOM 1640 C C . ASN A 1 216 ? 7.098 -46.438 -14.117 1 78 216 ASN A C 1
ATOM 1642 O O . ASN A 1 216 ? 7.754 -47.375 -14.602 1 78 216 ASN A O 1
ATOM 1646 N N . ASP A 1 217 ? 6.039 -46.625 -13.336 1 82.25 217 ASP A N 1
ATOM 1647 C CA . ASP A 1 217 ? 5.531 -47.969 -13.078 1 82.25 217 ASP A CA 1
ATOM 1648 C C . ASP A 1 217 ? 5.082 -48.656 -14.375 1 82.25 217 ASP A C 1
ATOM 1650 O O . ASP A 1 217 ? 5.332 -49.844 -14.578 1 82.25 217 ASP A O 1
ATOM 1654 N N . MET A 1 218 ? 4.445 -47.875 -15.195 1 80.56 218 MET A N 1
ATOM 1655 C CA . MET A 1 218 ? 3.979 -48.406 -16.469 1 80.56 218 MET A CA 1
ATOM 1656 C C . MET A 1 218 ? 5.156 -48.75 -17.375 1 80.56 218 MET A C 1
ATOM 1658 O O . MET A 1 218 ? 5.137 -49.812 -18.031 1 80.56 218 MET A O 1
ATOM 1662 N N . THR A 1 219 ? 6.117 -47.844 -17.375 1 75.88 219 THR A N 1
ATOM 1663 C CA . THR A 1 219 ? 7.305 -48.094 -18.172 1 75.88 219 THR A CA 1
ATOM 1664 C C . THR A 1 219 ? 8.023 -49.344 -17.688 1 75.88 219 THR A C 1
ATOM 1666 O O . THR A 1 219 ? 8.469 -50.156 -18.5 1 75.88 219 THR A O 1
ATOM 1669 N N . ALA A 1 220 ? 8.102 -49.531 -16.406 1 79.81 220 ALA A N 1
ATOM 1670 C CA . ALA A 1 220 ? 8.727 -50.719 -15.828 1 79.81 220 ALA A CA 1
ATOM 1671 C C . ALA A 1 220 ? 7.953 -51.969 -16.203 1 79.81 220 ALA A C 1
ATOM 1673 O O . ALA A 1 220 ? 8.555 -53 -16.547 1 79.81 220 ALA A O 1
ATOM 1674 N N . THR A 1 221 ? 6.633 -51.875 -16.125 1 82.81 221 THR A N 1
ATOM 1675 C CA . THR A 1 221 ? 5.781 -53 -16.484 1 82.81 221 THR A CA 1
ATOM 1676 C C . THR A 1 221 ? 5.965 -53.375 -17.953 1 82.81 221 THR A C 1
ATOM 1678 O O . THR A 1 221 ? 6.074 -54.562 -18.297 1 82.81 221 THR A O 1
ATOM 1681 N N . MET A 1 222 ? 6.113 -52.375 -18.797 1 79.62 222 MET A N 1
ATOM 1682 C CA . MET A 1 222 ? 6.293 -52.625 -20.219 1 79.62 222 MET A CA 1
ATOM 1683 C C . MET A 1 222 ? 7.641 -53.281 -20.5 1 79.62 222 MET A C 1
ATOM 1685 O O . MET A 1 222 ? 7.742 -54.156 -21.359 1 79.62 222 MET A O 1
ATOM 1689 N N . ARG A 1 223 ? 8.594 -52.875 -19.719 1 75.5 223 ARG A N 1
ATOM 1690 C CA . ARG A 1 223 ? 9.914 -53.5 -19.875 1 75.5 223 ARG A CA 1
ATOM 1691 C C . ARG A 1 223 ? 9.898 -54.969 -19.453 1 75.5 223 ARG A C 1
ATOM 1693 O O . ARG A 1 223 ? 10.523 -55.781 -20.094 1 75.5 223 ARG A O 1
ATOM 1700 N N . GLU A 1 224 ? 9.203 -55.25 -18.406 1 80.75 224 GLU A N 1
ATOM 1701 C CA . GLU A 1 224 ? 9.078 -56.625 -17.938 1 80.75 224 GLU A CA 1
ATOM 1702 C C . GLU A 1 224 ? 8.352 -57.5 -18.969 1 80.75 224 GLU A C 1
ATOM 1704 O O . GLU A 1 224 ? 8.758 -58.625 -19.234 1 80.75 224 GLU A O 1
ATOM 1709 N N . LEU A 1 225 ? 7.352 -56.969 -19.562 1 79.81 225 LEU A N 1
ATOM 1710 C CA . LEU A 1 225 ? 6.586 -57.688 -20.562 1 79.81 225 LEU A CA 1
ATOM 1711 C C . LEU A 1 225 ? 7.43 -57.938 -21.812 1 79.81 225 LEU A C 1
ATOM 1713 O O . LEU A 1 225 ? 7.395 -59.031 -22.391 1 79.81 225 LEU A O 1
ATOM 1717 N N . ALA A 1 226 ? 8.18 -56.875 -22.125 1 72.12 226 ALA A N 1
ATOM 1718 C CA . ALA A 1 226 ? 9.07 -57 -23.281 1 72.12 226 ALA A CA 1
ATOM 1719 C C . ALA A 1 226 ? 10.156 -58.031 -23.031 1 72.12 226 ALA A C 1
ATOM 1721 O O . ALA A 1 226 ? 10.656 -58.656 -23.969 1 72.12 226 ALA A O 1
ATOM 1722 N N . GLY A 1 227 ? 10.492 -58.188 -21.75 1 73.25 227 GLY A N 1
ATOM 1723 C CA . GLY A 1 227 ? 11.5 -59.156 -21.359 1 73.25 227 GLY A CA 1
ATOM 1724 C C . GLY A 1 227 ? 10.945 -60.562 -21.234 1 73.25 227 GLY A C 1
ATOM 1725 O O . GLY A 1 227 ? 11.688 -61.5 -20.953 1 73.25 227 GLY A O 1
ATOM 1726 N N . GLY A 1 228 ? 9.648 -60.719 -21.484 1 74.62 228 GLY A N 1
ATOM 1727 C CA . GLY A 1 228 ? 9.055 -62.062 -21.531 1 74.62 228 GLY A CA 1
ATOM 1728 C C . GLY A 1 228 ? 8.312 -62.438 -20.266 1 74.62 228 GLY A C 1
ATOM 1729 O O . GLY A 1 228 ? 7.777 -63.531 -20.156 1 74.62 228 GLY A O 1
ATOM 1730 N N . HIS A 1 229 ? 8.367 -61.594 -19.312 1 82.62 229 HIS A N 1
ATOM 1731 C CA . HIS A 1 229 ? 7.625 -61.844 -18.078 1 82.62 229 HIS A CA 1
ATOM 1732 C C . HIS A 1 229 ? 6.156 -61.469 -18.25 1 82.62 229 HIS A C 1
ATOM 1734 O O . HIS A 1 229 ? 5.766 -60.344 -17.953 1 82.62 229 HIS A O 1
ATOM 1740 N N . LEU A 1 230 ? 5.352 -62.375 -18.641 1 84.5 230 LEU A N 1
ATOM 1741 C CA . LEU A 1 230 ? 3.977 -62.094 -19.031 1 84.5 230 LEU A CA 1
ATOM 1742 C C . LEU A 1 230 ? 3.031 -62.219 -17.844 1 84.5 230 LEU A C 1
ATOM 1744 O O . LEU A 1 230 ? 1.838 -61.938 -17.969 1 84.5 230 LEU A O 1
ATOM 1748 N N . ALA A 1 231 ? 3.529 -62.688 -16.688 1 84.12 231 ALA A N 1
ATOM 1749 C CA . ALA A 1 231 ? 2.693 -62.875 -15.5 1 84.12 231 ALA A CA 1
ATOM 1750 C C . ALA A 1 231 ? 2.641 -61.594 -14.664 1 84.12 231 ALA A C 1
ATOM 1752 O O . ALA A 1 231 ? 2.014 -61.562 -13.609 1 84.12 231 ALA A O 1
ATOM 1753 N N . VAL A 1 232 ? 3.109 -60.531 -15.203 1 83.62 232 VAL A N 1
ATOM 1754 C CA . VAL A 1 232 ? 3.186 -59.312 -14.438 1 83.62 232 VAL A CA 1
ATOM 1755 C C . VAL A 1 232 ? 1.798 -58.688 -14.336 1 83.62 232 VAL A C 1
ATOM 1757 O O . VAL A 1 232 ? 1.018 -58.719 -15.289 1 83.62 232 VAL A O 1
ATOM 1760 N N . GLU A 1 233 ? 1.491 -58.188 -13.094 1 87 233 GLU A N 1
ATOM 1761 C CA . GLU A 1 233 ? 0.251 -57.438 -12.891 1 87 233 GLU A CA 1
ATOM 1762 C C . GLU A 1 233 ? 0.398 -56 -13.344 1 87 233 GLU A C 1
ATOM 1764 O O . GLU A 1 233 ? 1.403 -55.344 -13.055 1 87 233 GLU A O 1
ATOM 1769 N N . ILE A 1 234 ? -0.506 -55.594 -14.203 1 86.31 234 ILE A N 1
ATOM 1770 C CA . ILE A 1 234 ? -0.467 -54.219 -14.727 1 86.31 234 ILE A CA 1
ATOM 1771 C C . ILE A 1 234 ? -1.141 -53.281 -13.742 1 86.31 234 ILE A C 1
ATOM 1773 O O . ILE A 1 234 ? -2.336 -53.406 -13.469 1 86.31 234 ILE A O 1
ATOM 1777 N N . PRO A 1 235 ? -0.365 -52.406 -13.242 1 83.56 235 PRO A N 1
ATOM 1778 C CA . PRO A 1 235 ? -0.943 -51.438 -12.297 1 83.56 235 PRO A CA 1
ATOM 1779 C C . PRO A 1 235 ? -1.892 -50.438 -12.961 1 83.56 235 PRO A C 1
ATOM 1781 O O . PRO A 1 235 ? -1.828 -50.25 -14.18 1 83.56 235 PRO A O 1
ATOM 1784 N N . SER A 1 236 ? -2.889 -49.844 -12.227 1 78.62 236 SER A N 1
ATOM 1785 C CA . SER A 1 236 ? -3.701 -48.688 -12.562 1 78.62 236 SER A CA 1
ATOM 1786 C C . SER A 1 236 ? -4.703 -49 -13.664 1 78.62 236 SER A C 1
ATOM 1788 O O . SER A 1 236 ? -5.125 -48.125 -14.406 1 78.62 236 SER A O 1
ATOM 1790 N N . VAL A 1 237 ? -4.941 -50.25 -13.828 1 83.38 237 VAL A N 1
ATOM 1791 C CA . VAL A 1 237 ? -5.875 -50.656 -14.875 1 83.38 237 VAL A CA 1
ATOM 1792 C C . VAL A 1 237 ? -7.266 -50.094 -14.57 1 83.38 237 VAL A C 1
ATOM 1794 O O . VAL A 1 237 ? -8.031 -49.781 -15.477 1 83.38 237 VAL A O 1
ATOM 1797 N N . GLU A 1 238 ? -7.488 -49.844 -13.297 1 80.56 238 GLU A N 1
ATOM 1798 C CA . GLU A 1 238 ? -8.812 -49.375 -12.875 1 80.56 238 GLU A CA 1
ATOM 1799 C C . GLU A 1 238 ? -8.906 -47.875 -12.891 1 80.56 238 GLU A C 1
ATOM 1801 O O . GLU A 1 238 ? -9.992 -47.312 -12.727 1 80.56 238 GLU A O 1
ATOM 1806 N N . ALA A 1 239 ? -7.754 -47.344 -13.156 1 78.62 239 ALA A N 1
ATOM 1807 C CA . ALA A 1 239 ? -7.777 -45.875 -13.188 1 78.62 239 ALA A CA 1
ATOM 1808 C C . ALA A 1 239 ? -8.562 -45.375 -14.398 1 78.62 239 ALA A C 1
ATOM 1810 O O . ALA A 1 239 ? -8.578 -46.031 -15.445 1 78.62 239 ALA A O 1
ATOM 1811 N N . HIS A 1 240 ? -9.336 -44.312 -14.227 1 75.06 240 HIS A N 1
ATOM 1812 C CA . HIS A 1 240 ? -10.203 -43.844 -15.289 1 75.06 240 HIS A CA 1
ATOM 1813 C C . HIS A 1 240 ? -9.57 -42.656 -16.016 1 75.06 240 HIS A C 1
ATOM 1815 O O . HIS A 1 240 ? -10.25 -41.906 -16.719 1 75.06 240 HIS A O 1
ATOM 1821 N N . ASP A 1 241 ? -8.359 -42.406 -15.812 1 75.19 241 ASP A N 1
ATOM 1822 C CA . ASP A 1 241 ? -7.664 -41.312 -16.5 1 75.19 241 ASP A CA 1
ATOM 1823 C C . ASP A 1 241 ? -6.758 -41.844 -17.594 1 75.19 241 ASP A C 1
ATOM 1825 O O . ASP A 1 241 ? -6.938 -42.969 -18.062 1 75.19 241 ASP A O 1
ATOM 1829 N N . GLU A 1 242 ? -5.848 -40.875 -18.156 1 75 242 GLU A N 1
ATOM 1830 C CA . GLU A 1 242 ? -4.957 -41.25 -19.266 1 75 242 GLU A CA 1
ATOM 1831 C C . GLU A 1 242 ? -4.043 -42.406 -18.875 1 75 242 GLU A C 1
ATOM 1833 O O . GLU A 1 242 ? -3.721 -43.25 -19.719 1 75 242 GLU A O 1
ATOM 1838 N N . ILE A 1 243 ? -3.766 -42.469 -17.578 1 76.94 243 ILE A N 1
ATOM 1839 C CA . ILE A 1 243 ? -2.906 -43.562 -17.109 1 76.94 243 ILE A CA 1
ATOM 1840 C C . ILE A 1 243 ? -3.664 -44.875 -17.141 1 76.94 243 ILE A C 1
ATOM 1842 O O . ILE A 1 243 ? -3.1 -45.906 -17.5 1 76.94 243 ILE A O 1
ATOM 1846 N N . GLY A 1 244 ? -4.945 -44.812 -16.75 1 78.31 244 GLY A N 1
ATOM 1847 C CA . GLY A 1 244 ? -5.781 -46 -16.859 1 78.31 244 GLY A CA 1
ATOM 1848 C C . GLY A 1 244 ? -5.914 -46.5 -18.281 1 78.31 244 GLY A C 1
ATOM 1849 O O . GLY A 1 244 ? -5.863 -47.719 -18.516 1 78.31 244 GLY A O 1
ATOM 1850 N N . GLU A 1 245 ? -6.102 -45.594 -19.125 1 76.69 245 GLU A N 1
ATOM 1851 C CA . GLU A 1 245 ? -6.215 -45.969 -20.531 1 76.69 245 GLU A CA 1
ATOM 1852 C C . GLU A 1 245 ? -4.934 -46.625 -21.031 1 76.69 245 GLU A C 1
ATOM 1854 O O . GLU A 1 245 ? -4.988 -47.625 -21.781 1 76.69 245 GLU A O 1
ATOM 1859 N N . MET A 1 246 ? -3.857 -46.094 -20.609 1 76.88 246 MET A N 1
ATOM 1860 C CA . MET A 1 246 ? -2.574 -46.688 -20.969 1 76.88 246 MET A CA 1
ATOM 1861 C C . MET A 1 246 ? -2.439 -48.094 -20.375 1 76.88 246 MET A C 1
ATOM 1863 O O . MET A 1 246 ? -1.985 -49 -21.047 1 76.88 246 MET A O 1
ATOM 1867 N N . ALA A 1 247 ? -2.846 -48.188 -19.125 1 82.69 247 ALA A N 1
ATOM 1868 C CA . ALA A 1 247 ? -2.77 -49.469 -18.438 1 82.69 247 ALA A CA 1
ATOM 1869 C C . ALA A 1 247 ? -3.613 -50.531 -19.156 1 82.69 247 ALA A C 1
ATOM 1871 O O . ALA A 1 247 ? -3.188 -51.688 -19.297 1 82.69 247 ALA A O 1
ATOM 1872 N N . ARG A 1 248 ? -4.758 -50.156 -19.578 1 82.12 248 ARG A N 1
ATOM 1873 C CA . ARG A 1 248 ? -5.637 -51.094 -20.281 1 82.12 248 ARG A CA 1
ATOM 1874 C C . ARG A 1 248 ? -5.035 -51.5 -21.625 1 82.12 248 ARG A C 1
ATOM 1876 O O . ARG A 1 248 ? -5.188 -52.656 -22.047 1 82.12 248 ARG A O 1
ATOM 1883 N N . ALA A 1 249 ? -4.402 -50.5 -22.25 1 75.31 249 ALA A N 1
ATOM 1884 C CA . ALA A 1 249 ? -3.732 -50.844 -23.5 1 75.31 249 ALA A CA 1
ATOM 1885 C C . ALA A 1 249 ? -2.59 -51.812 -23.266 1 75.31 249 ALA A C 1
ATOM 1887 O O . ALA A 1 249 ? -2.402 -52.75 -24.031 1 75.31 249 ALA A O 1
ATOM 1888 N N . VAL A 1 250 ? -1.853 -51.656 -22.188 1 80.31 250 VAL A N 1
ATOM 1889 C CA . VAL A 1 250 ? -0.751 -52.562 -21.828 1 80.31 250 VAL A CA 1
ATOM 1890 C C . VAL A 1 250 ? -1.296 -53.938 -21.5 1 80.31 250 VAL A C 1
ATOM 1892 O O . VAL A 1 250 ? -0.68 -54.969 -21.844 1 80.31 250 VAL A O 1
ATOM 1895 N N . ARG A 1 251 ? -2.453 -54 -20.875 1 82.38 251 ARG A N 1
ATOM 1896 C CA . ARG A 1 251 ? -3.094 -55.25 -20.562 1 82.38 251 ARG A CA 1
ATOM 1897 C C . ARG A 1 251 ? -3.438 -56.031 -21.828 1 82.38 251 ARG A C 1
ATOM 1899 O O . ARG A 1 251 ? -3.248 -57.25 -21.891 1 82.38 251 ARG A O 1
ATOM 1906 N N . VAL A 1 252 ? -3.996 -55.344 -22.75 1 75.75 252 VAL A N 1
ATOM 1907 C CA . VAL A 1 252 ? -4.34 -56 -24.016 1 75.75 252 VAL A CA 1
ATOM 1908 C C . VAL A 1 252 ? -3.082 -56.562 -24.656 1 75.75 252 VAL A C 1
ATOM 1910 O O . VAL A 1 252 ? -3.111 -57.656 -25.219 1 75.75 252 VAL A O 1
ATOM 1913 N N . PHE A 1 253 ? -2.031 -55.875 -24.484 1 76.25 253 PHE A N 1
ATOM 1914 C CA . PHE A 1 253 ? -0.753 -56.312 -25.016 1 76.25 253 PHE A CA 1
ATOM 1915 C C . PHE A 1 253 ? -0.277 -57.562 -24.281 1 76.25 253 PHE A C 1
ATOM 1917 O O . PHE A 1 253 ? 0.172 -58.531 -24.922 1 76.25 253 PHE A O 1
ATOM 1924 N N . ARG A 1 254 ? -0.294 -57.469 -23.062 1 81 254 ARG A N 1
ATOM 1925 C CA . ARG A 1 254 ? 0.105 -58.625 -22.266 1 81 254 ARG A CA 1
ATOM 1926 C C . ARG A 1 254 ? -0.712 -59.844 -22.641 1 81 254 ARG A C 1
ATOM 1928 O O . ARG A 1 254 ? -0.159 -60.938 -22.828 1 81 254 ARG A O 1
ATOM 1935 N N . ASP A 1 255 ? -1.978 -59.688 -22.812 1 79.25 255 ASP A N 1
ATOM 1936 C CA . ASP A 1 255 ? -2.863 -60.812 -23.141 1 79.25 255 ASP A CA 1
ATOM 1937 C C . ASP A 1 255 ? -2.559 -61.375 -24.531 1 79.25 255 ASP A C 1
ATOM 1939 O O . ASP A 1 255 ? -2.607 -62.594 -24.734 1 79.25 255 ASP A O 1
ATOM 1943 N N . ALA A 1 256 ? -2.217 -60.406 -25.406 1 71.75 256 ALA A N 1
ATOM 1944 C CA . ALA A 1 256 ? -1.839 -60.844 -26.75 1 71.75 256 ALA A CA 1
ATOM 1945 C C . ALA A 1 256 ? -0.532 -61.625 -26.734 1 71.75 256 ALA A C 1
ATOM 1947 O O . ALA A 1 256 ? -0.396 -62.656 -27.438 1 71.75 256 ALA A O 1
ATOM 1948 N N . MET A 1 257 ? 0.374 -61.25 -25.859 1 74.81 257 MET A N 1
ATOM 1949 C CA . MET A 1 257 ? 1.658 -61.938 -25.75 1 74.81 257 MET A CA 1
ATOM 1950 C C . MET A 1 257 ? 1.488 -63.281 -25.078 1 74.81 257 MET A C 1
ATOM 1952 O O . MET A 1 257 ? 2.143 -64.25 -25.469 1 74.81 257 MET A O 1
ATOM 1956 N N . ARG A 1 258 ? 0.593 -63.375 -24.188 1 79.25 258 ARG A N 1
ATOM 1957 C CA . ARG A 1 258 ? 0.303 -64.625 -23.516 1 79.25 258 ARG A CA 1
ATOM 1958 C C . ARG A 1 258 ? -0.328 -65.625 -24.469 1 79.25 258 ARG A C 1
ATOM 1960 O O . ARG A 1 258 ? 0.008 -66.812 -24.453 1 79.25 258 ARG A O 1
ATOM 1967 N N . ALA A 1 259 ? -1.151 -65.125 -25.297 1 74.75 259 ALA A N 1
ATOM 1968 C CA . ALA A 1 259 ? -1.805 -66 -26.297 1 74.75 259 ALA A CA 1
ATOM 1969 C C . ALA A 1 259 ? -0.802 -66.5 -27.312 1 74.75 259 ALA A C 1
ATOM 1971 O O . ALA A 1 259 ? -0.846 -67.688 -27.703 1 74.75 259 ALA A O 1
ATOM 1972 N N . ALA A 1 260 ? 0.113 -65.562 -27.656 1 72.44 260 ALA A N 1
ATOM 1973 C CA . ALA A 1 260 ? 1.14 -66 -28.609 1 72.44 260 ALA A CA 1
ATOM 1974 C C . ALA A 1 260 ? 2.072 -67 -28.016 1 72.44 260 ALA A C 1
ATOM 1976 O O . ALA A 1 260 ? 2.461 -68 -28.688 1 72.44 260 ALA A O 1
ATOM 1977 N N . GLU A 1 261 ? 2.324 -66.875 -26.781 1 76 261 GLU A N 1
ATOM 1978 C CA . GLU A 1 261 ? 3.186 -67.812 -26.094 1 76 261 GLU A CA 1
ATOM 1979 C C . GLU A 1 261 ? 2.484 -69.188 -25.906 1 76 261 GLU A C 1
ATOM 1981 O O . GLU A 1 261 ? 3.105 -70.25 -26.062 1 76 261 GLU A O 1
ATOM 1986 N N . ALA A 1 262 ? 1.26 -69.188 -25.688 1 77.5 262 ALA A N 1
ATOM 1987 C CA . ALA A 1 262 ? 0.476 -70.438 -25.547 1 77.5 262 ALA A CA 1
ATOM 1988 C C . ALA A 1 262 ? 0.381 -71.188 -26.875 1 77.5 262 ALA A C 1
ATOM 1990 O O . ALA A 1 262 ? 0.488 -72.438 -26.922 1 77.5 262 ALA A O 1
ATOM 1991 N N . MET A 1 263 ? 0.25 -70.438 -27.938 1 72.31 263 MET A N 1
ATOM 1992 C CA . MET A 1 263 ? 0.178 -71 -29.266 1 72.31 263 MET A CA 1
ATOM 1993 C C . MET A 1 263 ? 1.517 -71.625 -29.656 1 72.31 263 MET A C 1
ATOM 1995 O O . MET A 1 263 ? 1.557 -72.688 -30.25 1 72.31 263 MET A O 1
ATOM 1999 N N . ARG A 1 264 ? 2.545 -71 -29.25 1 73.06 264 ARG A N 1
ATOM 2000 C CA . ARG A 1 264 ? 3.877 -71.5 -29.531 1 73.06 264 ARG A CA 1
ATOM 2001 C C . ARG A 1 264 ? 4.129 -72.812 -28.75 1 73.06 264 ARG A C 1
ATOM 2003 O O . ARG A 1 264 ? 4.656 -73.75 -29.297 1 73.06 264 ARG A O 1
ATOM 2010 N N . GLN A 1 265 ? 3.709 -72.812 -27.609 1 77.5 265 GLN A N 1
ATOM 2011 C CA . GLN A 1 265 ? 3.885 -74 -26.781 1 77.5 265 GLN A CA 1
ATOM 2012 C C . GLN A 1 265 ? 3.025 -75.188 -27.297 1 77.5 265 GLN A C 1
ATOM 2014 O O . GLN A 1 265 ? 3.473 -76.312 -27.328 1 77.5 265 GLN A O 1
ATOM 2019 N N . ALA A 1 266 ? 1.833 -74.812 -27.797 1 73.38 266 ALA A N 1
ATOM 2020 C CA . ALA A 1 266 ? 0.949 -75.875 -28.359 1 73.38 266 ALA A CA 1
ATOM 2021 C C . ALA A 1 266 ? 1.523 -76.438 -29.656 1 73.38 266 ALA A C 1
ATOM 2023 O O . ALA A 1 266 ? 1.469 -77.625 -29.875 1 73.38 266 ALA A O 1
ATOM 2024 N N . GLN A 1 267 ? 2.111 -75.5 -30.391 1 71 267 GLN A N 1
ATOM 2025 C CA . GLN A 1 267 ? 2.723 -75.938 -31.641 1 71 267 GLN A CA 1
ATOM 2026 C C . GLN A 1 267 ? 3.93 -76.812 -31.375 1 71 267 GLN A C 1
ATOM 2028 O O . GLN A 1 267 ? 4.145 -77.812 -32.094 1 71 267 GLN A O 1
ATOM 2033 N N . GLU A 1 268 ? 4.625 -76.5 -30.406 1 73.38 268 GLU A N 1
ATOM 2034 C CA . GLU A 1 268 ? 5.785 -77.312 -30.047 1 73.38 268 GLU A CA 1
ATOM 2035 C C . GLU A 1 268 ? 5.359 -78.688 -29.531 1 73.38 268 GLU A C 1
ATOM 2037 O O . GLU A 1 268 ? 5.961 -79.75 -29.875 1 73.38 268 GLU A O 1
ATOM 2042 N N . LYS A 1 269 ? 4.277 -78.812 -28.844 1 77.44 269 LYS A N 1
ATOM 2043 C CA . LYS A 1 269 ? 3.762 -80.062 -28.344 1 77.44 269 LYS A CA 1
ATOM 2044 C C . LYS A 1 269 ? 3.191 -80.938 -29.484 1 77.44 269 LYS A C 1
ATOM 2046 O O . LYS A 1 269 ? 3.377 -82.125 -29.516 1 77.44 269 LYS A O 1
ATOM 2051 N N . GLU A 1 270 ? 2.561 -80.188 -30.391 1 71 270 GLU A N 1
ATOM 2052 C CA . GLU A 1 270 ? 2.023 -80.875 -31.562 1 71 270 GLU A CA 1
ATOM 2053 C C . GLU A 1 270 ? 3.143 -81.438 -32.438 1 71 270 GLU A C 1
ATOM 2055 O O . GLU A 1 270 ? 3.045 -82.562 -32.938 1 71 270 GLU A O 1
ATOM 2060 N N . ARG A 1 271 ? 4.199 -80.75 -32.531 1 70.5 271 ARG A N 1
ATOM 2061 C CA . ARG A 1 271 ? 5.344 -81.188 -33.312 1 70.5 271 ARG A CA 1
ATOM 2062 C C . ARG A 1 271 ? 6.004 -82.375 -32.625 1 70.5 271 ARG A C 1
ATOM 2064 O O . ARG A 1 271 ? 6.387 -83.375 -33.312 1 70.5 271 ARG A O 1
ATOM 2071 N N . GLU A 1 272 ? 6.082 -82.312 -31.438 1 73.56 272 GLU A N 1
ATOM 2072 C CA . GLU A 1 272 ? 6.652 -83.438 -30.703 1 73.56 272 GLU A CA 1
ATOM 2073 C C . GLU A 1 272 ? 5.766 -84.688 -30.797 1 73.56 272 GLU A C 1
ATOM 2075 O O . GLU A 1 272 ? 6.258 -85.812 -31 1 73.56 272 GLU A O 1
ATOM 2080 N N . ALA A 1 273 ? 4.441 -84.5 -30.734 1 74.81 273 ALA A N 1
ATOM 2081 C CA . ALA A 1 273 ? 3.504 -85.625 -30.859 1 74.81 273 ALA A CA 1
ATOM 2082 C C . ALA A 1 273 ? 3.525 -86.25 -32.281 1 74.81 273 ALA A C 1
ATOM 2084 O O . ALA A 1 273 ? 3.482 -87.438 -32.438 1 74.81 273 ALA A O 1
ATOM 2085 N N . ALA A 1 274 ? 3.623 -85.312 -33.25 1 66 274 ALA A N 1
ATOM 2086 C CA . ALA A 1 274 ? 3.688 -85.812 -34.625 1 66 274 ALA A CA 1
ATOM 2087 C C . ALA A 1 274 ? 4.969 -86.562 -34.875 1 66 274 ALA A C 1
ATOM 2089 O O . ALA A 1 274 ? 4.953 -87.562 -35.594 1 66 274 ALA A O 1
ATOM 2090 N N . PHE A 1 275 ? 6 -86.125 -34.312 1 63.69 275 PHE A N 1
ATOM 2091 C CA . PHE A 1 275 ? 7.27 -86.812 -34.438 1 63.69 275 PHE A CA 1
ATOM 2092 C C . PHE A 1 275 ? 7.199 -88.188 -33.781 1 63.69 275 PHE A C 1
ATOM 2094 O O . PHE A 1 275 ? 7.641 -89.188 -34.375 1 63.69 275 PHE A O 1
ATOM 2101 N N . ALA A 1 276 ? 6.637 -88.312 -32.625 1 71.38 276 ALA A N 1
ATOM 2102 C CA . ALA A 1 276 ? 6.48 -89.562 -31.938 1 71.38 276 ALA A CA 1
ATOM 2103 C C . ALA A 1 276 ? 5.602 -90.562 -32.719 1 71.38 276 ALA A C 1
ATOM 2105 O O . ALA A 1 276 ? 5.887 -91.75 -32.812 1 71.38 276 ALA A O 1
ATOM 2106 N N . GLU A 1 277 ? 4.555 -90 -33.312 1 65.12 277 GLU A N 1
ATOM 2107 C CA . GLU A 1 277 ? 3.668 -90.812 -34.125 1 65.12 277 GLU A CA 1
ATOM 2108 C C . GLU A 1 277 ? 4.395 -91.375 -35.375 1 65.12 277 GLU A C 1
ATOM 2110 O O . GLU A 1 277 ? 4.219 -92.5 -35.75 1 65.12 277 GLU A O 1
ATOM 2115 N N . ARG A 1 278 ? 5.262 -90.562 -35.969 1 63.34 278 ARG A N 1
ATOM 2116 C CA . ARG A 1 278 ? 6.02 -91 -37.156 1 63.34 278 ARG A CA 1
ATOM 2117 C C . ARG A 1 278 ? 7.023 -92.125 -36.812 1 63.34 278 ARG A C 1
ATOM 2119 O O . ARG A 1 278 ? 7.168 -93.062 -37.562 1 63.34 278 ARG A O 1
ATOM 2126 N N . VAL A 1 279 ? 7.633 -91.875 -35.656 1 66.75 279 VAL A N 1
ATOM 2127 C CA . VAL A 1 279 ? 8.602 -92.875 -35.219 1 66.75 279 VAL A CA 1
ATOM 2128 C C . VAL A 1 279 ? 7.883 -94.188 -34.938 1 66.75 279 VAL A C 1
ATOM 2130 O O . VAL A 1 279 ? 8.359 -95.25 -35.344 1 66.75 279 VAL A O 1
ATOM 2133 N N . SER A 1 280 ? 6.707 -94.125 -34.344 1 69.38 280 SER A N 1
ATOM 2134 C CA . SER A 1 280 ? 5.93 -95.312 -34.062 1 69.38 280 SER A CA 1
ATOM 2135 C C . SER A 1 280 ? 5.43 -96 -35.344 1 69.38 280 SER A C 1
ATOM 2137 O O . SER A 1 280 ? 5.441 -97.25 -35.469 1 69.38 280 SER A O 1
ATOM 2139 N N . ALA A 1 281 ? 5.059 -95.125 -36.281 1 61.47 281 ALA A N 1
ATOM 2140 C CA . ALA A 1 281 ? 4.602 -95.688 -37.562 1 61.47 281 ALA A CA 1
ATOM 2141 C C . ALA A 1 281 ? 5.742 -96.375 -38.312 1 61.47 281 ALA A C 1
ATOM 2143 O O . ALA A 1 281 ? 5.562 -97.438 -38.906 1 61.47 281 ALA A O 1
ATOM 2144 N N . LEU A 1 282 ? 6.895 -95.75 -38.281 1 61.62 282 LEU A N 1
ATOM 2145 C CA . LEU A 1 282 ? 8.062 -96.375 -38.938 1 61.62 282 LEU A CA 1
ATOM 2146 C C . LEU A 1 282 ? 8.477 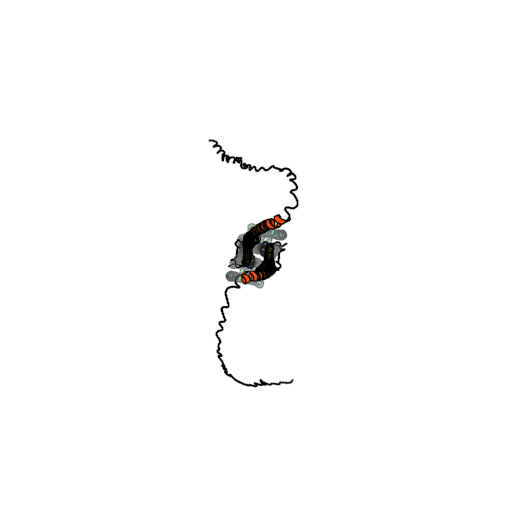-97.625 -38.25 1 61.62 282 LEU A C 1
ATOM 2148 O O . LEU A 1 282 ? 8.844 -98.625 -38.906 1 61.62 282 LEU A O 1
ATOM 2152 N N . GLN A 1 283 ? 8.328 -97.688 -36.906 1 64.69 283 GLN A N 1
ATOM 2153 C CA . GLN A 1 283 ? 8.633 -98.875 -36.156 1 64.69 283 GLN A CA 1
ATOM 2154 C C . GLN A 1 283 ? 7.633 -100 -36.5 1 64.69 283 GLN A C 1
ATOM 2156 O O . GLN A 1 283 ? 8.023 -101.188 -36.688 1 64.69 283 GLN A O 1
ATOM 2161 N N . SER A 1 284 ? 6.387 -99.625 -36.688 1 64.31 284 SER A N 1
ATOM 2162 C CA . SER A 1 284 ? 5.363 -100.625 -37.031 1 64.31 284 SER A CA 1
ATOM 2163 C C . SER A 1 284 ? 5.562 -101.125 -38.469 1 64.31 284 SER A C 1
ATOM 2165 O O . SER A 1 284 ? 5.391 -102.312 -38.75 1 64.31 284 SER A O 1
ATOM 2167 N N . MET A 1 285 ? 5.953 -100.25 -39.375 1 60.41 285 MET A N 1
ATOM 2168 C CA . MET A 1 285 ? 6.25 -100.625 -40.75 1 60.41 285 MET A CA 1
ATOM 2169 C C . MET A 1 285 ? 7.473 -101.5 -40.812 1 60.41 285 MET A C 1
ATOM 2171 O O . MET A 1 285 ? 7.48 -102.5 -41.531 1 60.41 285 MET A O 1
ATOM 2175 N N . ALA A 1 286 ? 8.43 -101.188 -39.938 1 58.72 286 ALA A N 1
ATOM 2176 C CA . ALA A 1 286 ? 9.625 -102 -39.906 1 58.72 286 ALA A CA 1
ATOM 2177 C C . ALA A 1 286 ? 9.289 -103.375 -39.406 1 58.72 286 ALA A C 1
ATOM 2179 O O . ALA A 1 286 ? 9.797 -104.375 -39.906 1 58.72 286 ALA A O 1
ATOM 2180 N N . GLU A 1 287 ? 8.398 -103.5 -38.469 1 61.34 287 GLU A N 1
ATOM 2181 C CA . GLU A 1 287 ? 7.977 -104.812 -37.938 1 61.34 287 GLU A CA 1
ATOM 2182 C C . GLU A 1 287 ? 7.156 -105.562 -38.969 1 61.34 287 GLU A C 1
ATOM 2184 O O . GLU A 1 287 ? 7.316 -106.812 -39.125 1 61.34 287 GLU A O 1
ATOM 2189 N N . THR A 1 288 ? 6.363 -104.875 -39.719 1 58.59 288 THR A N 1
ATOM 2190 C CA . THR A 1 288 ? 5.562 -105.5 -40.75 1 58.59 288 THR A CA 1
ATOM 2191 C C . THR A 1 288 ? 6.449 -106 -41.906 1 58.59 288 THR A C 1
ATOM 2193 O O . THR A 1 288 ? 6.277 -107.125 -42.406 1 58.59 288 THR A O 1
ATOM 2196 N N . VAL A 1 289 ? 7.418 -105.125 -42.281 1 55 289 VAL A N 1
ATOM 2197 C CA . VAL A 1 289 ? 8.344 -105.562 -43.312 1 55 289 VAL A CA 1
ATOM 2198 C C . VAL A 1 289 ? 9.188 -106.75 -42.844 1 55 289 VAL A C 1
ATOM 2200 O O . VAL A 1 289 ? 9.414 -107.688 -43.594 1 55 289 VAL A O 1
ATOM 2203 N N . GLU A 1 290 ? 9.57 -106.75 -41.594 1 59.72 290 GLU A N 1
ATOM 2204 C CA . GLU A 1 290 ? 10.312 -107.875 -41.031 1 59.72 290 GLU A CA 1
ATOM 2205 C C . GLU A 1 290 ? 9.469 -109.125 -41 1 59.72 290 GLU A C 1
ATOM 2207 O O . GLU A 1 290 ? 9.953 -110.188 -41.375 1 59.72 290 GLU A O 1
ATOM 2212 N N . LEU A 1 291 ? 8.227 -109.062 -40.75 1 58.25 291 LEU A N 1
ATOM 2213 C CA . LEU A 1 291 ? 7.336 -110.188 -40.719 1 58.25 291 LEU A CA 1
ATOM 2214 C C . LEU A 1 291 ? 7.023 -110.688 -42.125 1 58.25 291 LEU A C 1
ATOM 2216 O O . LEU A 1 291 ? 7.023 -111.875 -42.375 1 58.25 291 LEU A O 1
ATOM 2220 N N . GLU A 1 292 ? 6.883 -109.688 -42.969 1 55.72 292 GLU A N 1
ATOM 2221 C CA . GLU A 1 292 ? 6.578 -110.062 -44.344 1 55.72 292 GLU A CA 1
ATOM 2222 C C . GLU A 1 292 ? 7.805 -110.688 -45.031 1 55.72 292 GLU A C 1
ATOM 2224 O O . GLU A 1 292 ? 7.699 -111.625 -45.812 1 55.72 292 GLU A O 1
ATOM 2229 N N . THR A 1 293 ? 9 -110.125 -44.75 1 56.22 293 THR A N 1
ATOM 2230 C CA . THR A 1 293 ? 10.234 -110.688 -45.312 1 56.22 293 THR A CA 1
ATOM 2231 C C . THR A 1 293 ? 10.539 -112.062 -44.719 1 56.22 293 THR A C 1
ATOM 2233 O O . THR A 1 293 ? 10.938 -113 -45.438 1 56.22 293 THR A O 1
ATOM 2236 N N . ARG A 1 294 ? 10.219 -112.375 -43.5 1 57.41 294 ARG A N 1
ATOM 2237 C CA . ARG A 1 294 ? 10.391 -113.688 -42.906 1 57.41 294 ARG A CA 1
ATOM 2238 C C . ARG A 1 294 ? 9.422 -114.688 -43.5 1 57.41 294 ARG A C 1
ATOM 2240 O O . ARG A 1 294 ? 9.812 -115.812 -43.781 1 57.41 294 ARG A O 1
ATOM 2247 N N . ALA A 1 295 ? 8.258 -114.25 -43.781 1 56.72 295 ALA A N 1
ATOM 2248 C CA . ALA A 1 295 ? 7.262 -115.125 -44.375 1 56.72 295 ALA A CA 1
ATOM 2249 C C . ALA A 1 295 ? 7.602 -115.438 -45.812 1 56.72 295 ALA A C 1
ATOM 2251 O O . ALA A 1 295 ? 7.449 -116.562 -46.281 1 56.72 295 ALA A O 1
ATOM 2252 N N . ALA A 1 296 ? 8.164 -114.438 -46.469 1 53.72 296 ALA A N 1
ATOM 2253 C CA . ALA A 1 296 ? 8.578 -114.625 -47.844 1 53.72 296 ALA A CA 1
ATOM 2254 C C . ALA A 1 296 ? 9.797 -115.562 -47.906 1 53.72 296 ALA A C 1
ATOM 2256 O O . ALA A 1 296 ? 9.875 -116.438 -48.781 1 53.72 296 ALA A O 1
ATOM 2257 N N . VAL A 1 297 ? 10.656 -115.438 -46.938 1 58.94 297 VAL A N 1
ATOM 2258 C CA . VAL A 1 297 ? 11.844 -116.25 -46.906 1 58.94 297 VAL A CA 1
ATOM 2259 C C . VAL A 1 297 ? 11.453 -117.688 -46.5 1 58.94 297 VAL A C 1
ATOM 2261 O O . VAL A 1 297 ? 11.953 -118.688 -47.062 1 58.94 297 VAL A O 1
ATOM 2264 N N . GLU A 1 298 ? 10.422 -117.812 -45.719 1 57.03 298 GLU A N 1
ATOM 2265 C CA . GLU A 1 298 ? 9.945 -119.125 -45.344 1 57.03 298 GLU A CA 1
ATOM 2266 C C . GLU A 1 298 ? 9.18 -119.812 -46.5 1 57.03 298 GLU A C 1
ATOM 2268 O O . GLU A 1 298 ? 9.312 -121 -46.719 1 57.03 298 GLU A O 1
ATOM 2273 N N . GLN A 1 299 ? 8.547 -119 -47.219 1 54.34 299 GLN A N 1
ATOM 2274 C CA . GLN A 1 299 ? 7.832 -119.562 -48.344 1 54.34 299 GLN A CA 1
ATOM 2275 C C . GLN A 1 299 ? 8.797 -119.938 -49.469 1 54.34 299 GLN A C 1
ATOM 2277 O O . GLN A 1 299 ? 8.633 -121 -50.094 1 54.34 299 GLN A O 1
ATOM 2282 N N . VAL A 1 300 ? 9.812 -119.188 -49.656 1 53.38 300 VAL A N 1
ATOM 2283 C CA . VAL A 1 300 ? 10.82 -119.562 -50.656 1 53.38 300 VAL A CA 1
ATOM 2284 C C . VAL A 1 300 ? 11.617 -120.75 -50.188 1 53.38 300 VAL A C 1
ATOM 2286 O O . VAL A 1 300 ? 11.922 -121.625 -50.969 1 53.38 300 VAL A O 1
ATOM 2289 N N . ALA A 1 301 ? 11.766 -120.875 -48.906 1 54.62 301 ALA A N 1
ATOM 2290 C CA . ALA A 1 301 ? 12.445 -122.062 -48.344 1 54.62 301 ALA A CA 1
ATOM 2291 C C . ALA A 1 301 ? 11.578 -123.312 -48.469 1 54.62 301 ALA A C 1
ATOM 2293 O O . ALA A 1 301 ? 12.078 -124.375 -48.812 1 54.62 301 ALA A O 1
ATOM 2294 N N . ALA A 1 302 ? 10.312 -123.062 -48.375 1 55.53 302 ALA A N 1
ATOM 2295 C CA . ALA A 1 302 ? 9.406 -124.188 -48.531 1 55.53 302 ALA A CA 1
ATOM 2296 C C . ALA A 1 302 ? 9.273 -124.625 -50 1 55.53 302 ALA A C 1
ATOM 2298 O O . ALA A 1 302 ? 9.25 -125.812 -50.312 1 55.53 302 ALA A O 1
ATOM 2299 N N . GLN A 1 303 ? 9.297 -123.625 -50.812 1 52.31 303 GLN A N 1
ATOM 2300 C CA . GLN A 1 303 ? 9.219 -123.938 -52.219 1 52.31 303 GLN A CA 1
ATOM 2301 C C . GLN A 1 303 ? 10.523 -124.562 -52.719 1 52.31 303 GLN A C 1
ATOM 2303 O O . GLN A 1 303 ? 10.508 -125.438 -53.562 1 52.31 303 GLN A O 1
ATOM 2308 N N . THR A 1 304 ? 11.578 -124.125 -52.125 1 52.69 304 THR A N 1
ATOM 2309 C CA . THR A 1 304 ? 12.867 -124.688 -52.5 1 52.69 304 THR A CA 1
ATOM 2310 C C . THR A 1 304 ? 13.008 -126.125 -51.938 1 52.69 304 THR A C 1
ATOM 2312 O O . THR A 1 304 ? 13.531 -127 -52.625 1 52.69 304 THR A O 1
ATOM 2315 N N . ALA A 1 305 ? 12.398 -126.375 -50.875 1 53.75 305 ALA A N 1
ATOM 2316 C CA . ALA A 1 305 ? 12.391 -127.75 -50.312 1 53.75 305 ALA A CA 1
ATOM 2317 C C . ALA A 1 305 ? 11.492 -128.625 -51.125 1 53.75 305 ALA A C 1
ATOM 2319 O O . ALA A 1 305 ? 11.852 -129.75 -51.375 1 53.75 305 ALA A O 1
ATOM 2320 N N . LEU A 1 306 ? 10.445 -128 -51.5 1 52.03 306 LEU A N 1
ATOM 2321 C CA . LEU A 1 306 ? 9.555 -128.875 -52.344 1 52.03 306 LEU A CA 1
ATOM 2322 C C . LEU A 1 306 ? 10.18 -129.125 -53.719 1 52.03 306 LEU A C 1
ATOM 2324 O O . LEU A 1 306 ? 10.055 -130.25 -54.25 1 52.03 306 LEU A O 1
ATOM 2328 N N . MET A 1 307 ? 10.906 -128.125 -54.156 1 50.19 307 MET A N 1
ATOM 2329 C CA . MET A 1 307 ? 11.609 -128.375 -55.406 1 50.19 307 MET A CA 1
ATOM 2330 C C . MET A 1 307 ? 12.758 -129.375 -55.25 1 50.19 307 MET A C 1
ATOM 2332 O O . MET A 1 307 ? 13 -130.125 -56.125 1 50.19 307 MET A O 1
ATOM 2336 N N . ALA A 1 308 ? 13.352 -129.25 -54.125 1 51.94 308 ALA A N 1
ATOM 2337 C CA . ALA A 1 308 ? 14.398 -130.25 -53.812 1 51.94 308 ALA A CA 1
ATOM 2338 C C . ALA A 1 308 ? 13.805 -131.625 -53.656 1 51.94 308 ALA A C 1
ATOM 2340 O O . ALA A 1 308 ? 14.383 -132.625 -54.125 1 51.94 308 ALA A O 1
ATOM 2341 N N . GLU A 1 309 ? 12.672 -131.625 -53.094 1 53.25 309 GLU A N 1
ATOM 2342 C CA . GLU A 1 309 ? 12 -133 -52.969 1 53.25 309 GLU A CA 1
ATOM 2343 C C . GLU A 1 309 ? 11.523 -133.5 -54.312 1 53.25 309 GLU A C 1
ATOM 2345 O O . GLU A 1 309 ? 11.656 -134.625 -54.625 1 53.25 309 GLU A O 1
ATOM 2350 N N . ASN A 1 310 ? 11.102 -132.5 -55.062 1 49.53 310 ASN A N 1
ATOM 2351 C CA . ASN A 1 310 ? 10.68 -133 -56.406 1 49.53 310 ASN A CA 1
ATOM 2352 C C . ASN A 1 310 ? 11.875 -133.375 -57.281 1 49.53 310 ASN A C 1
ATOM 2354 O O . ASN A 1 310 ? 11.797 -134.25 -58.031 1 49.53 310 ASN A O 1
ATOM 2358 N N . ALA A 1 311 ? 12.938 -132.625 -57.062 1 47.69 311 ALA A N 1
ATOM 2359 C CA . ALA A 1 311 ? 14.156 -133 -57.781 1 47.69 311 ALA A CA 1
ATOM 2360 C C . ALA A 1 311 ? 14.703 -134.375 -57.312 1 47.69 311 ALA A C 1
ATOM 2362 O O . ALA A 1 311 ? 15.18 -135.125 -58.125 1 47.69 311 ALA A O 1
ATOM 2363 N N . GLY A 1 312 ? 14.562 -134.5 -56.031 1 48.47 312 GLY A N 1
ATOM 2364 C CA . GLY A 1 312 ? 14.906 -135.75 -55.531 1 48.47 312 GLY A CA 1
ATOM 2365 C C . GLY A 1 312 ? 14 -136.875 -56.062 1 48.47 312 GLY A C 1
ATOM 2366 O O . GLY A 1 312 ? 14.469 -138 -56.438 1 48.47 312 GLY A O 1
ATOM 2367 N N . GLN A 1 313 ? 12.758 -136.625 -56.156 1 50.88 313 GLN A N 1
ATOM 2368 C CA . GLN A 1 313 ? 11.828 -137.625 -56.656 1 50.88 313 GLN A CA 1
ATOM 2369 C C . GLN A 1 313 ? 12.031 -137.75 -58.156 1 50.88 313 GLN A C 1
ATOM 2371 O O . GLN A 1 313 ? 11.961 -139 -58.656 1 50.88 313 GLN A O 1
ATOM 2376 N N . MET A 1 314 ? 12.344 -136.75 -58.875 1 46.19 314 MET A N 1
ATOM 2377 C CA . MET A 1 314 ? 12.664 -136.875 -60.312 1 46.19 314 MET A CA 1
ATOM 2378 C C . MET A 1 314 ? 13.992 -137.625 -60.5 1 46.19 314 MET A C 1
ATOM 2380 O O . MET A 1 314 ? 14.141 -138.5 -61.406 1 46.19 314 MET A O 1
ATOM 2384 N N . ALA A 1 315 ? 14.898 -137.25 -59.625 1 46.66 315 ALA A N 1
ATOM 2385 C CA . ALA A 1 315 ? 16.172 -138 -59.656 1 46.66 315 ALA A CA 1
ATOM 2386 C C . ALA A 1 315 ? 15.992 -139.5 -59.312 1 46.66 315 ALA A C 1
ATOM 2388 O O . ALA A 1 315 ? 16.578 -140.375 -59.938 1 46.66 315 ALA A O 1
ATOM 2389 N N . ASN A 1 316 ? 15.18 -139.75 -58.344 1 47.84 316 ASN A N 1
ATOM 2390 C CA . ASN A 1 316 ? 14.867 -141.125 -58.031 1 47.84 316 ASN A CA 1
ATOM 2391 C C . ASN A 1 316 ? 14.062 -141.75 -59.156 1 47.84 316 ASN A C 1
ATOM 2393 O O . ASN A 1 316 ? 14.305 -143 -59.5 1 47.84 316 ASN A O 1
ATOM 2397 N N . SER A 1 317 ? 13.172 -141 -59.719 1 43.97 317 SER A N 1
ATOM 2398 C CA . SER A 1 317 ? 12.422 -141.625 -60.844 1 43.97 317 SER A CA 1
ATOM 2399 C C . SER A 1 317 ? 13.305 -141.75 -62.094 1 43.97 317 SER A C 1
ATOM 2401 O O . SER A 1 317 ? 13.164 -142.625 -62.875 1 43.97 317 SER A O 1
ATOM 2403 N N . ALA A 1 318 ? 14.219 -140.75 -62.219 1 39.66 318 ALA A N 1
ATOM 2404 C CA . ALA A 1 318 ? 15.203 -140.875 -63.312 1 39.66 318 ALA A CA 1
ATOM 2405 C C . ALA A 1 318 ? 16.203 -141.875 -63 1 39.66 318 ALA A C 1
ATOM 2407 O O . ALA A 1 318 ? 16.641 -142.625 -63.906 1 39.66 318 ALA A O 1
ATOM 2408 N N . GLY A 1 319 ? 16.594 -142 -61.75 1 38.75 319 GLY A N 1
ATOM 2409 C CA . GLY A 1 319 ? 17.375 -143.125 -61.375 1 38.75 319 GLY A CA 1
ATOM 2410 C C . GLY A 1 319 ? 16.625 -144.375 -61.531 1 38.75 319 GLY A C 1
ATOM 2411 O O . GLY A 1 319 ? 17.188 -145.375 -62 1 38.75 319 GLY A O 1
ATOM 2412 N N . ALA A 1 320 ? 15.383 -144.5 -61.156 1 40.69 320 ALA A N 1
ATOM 2413 C CA . ALA A 1 320 ? 14.586 -145.625 -61.406 1 40.69 320 ALA A CA 1
ATOM 2414 C C . ALA A 1 320 ? 14.359 -145.875 -62.906 1 40.69 320 ALA A C 1
ATOM 2416 O O . ALA A 1 320 ? 14.375 -147 -63.344 1 40.69 320 ALA A O 1
ATOM 2417 N N . VAL A 1 321 ? 14.188 -144.625 -63.625 1 37.91 321 VAL A N 1
ATOM 2418 C CA . VAL A 1 321 ? 14.141 -144.875 -65.062 1 37.91 321 VAL A CA 1
ATOM 2419 C C . VAL A 1 321 ? 15.547 -145.125 -65.625 1 37.91 321 VAL A C 1
ATOM 2421 O O . VAL A 1 321 ? 15.719 -145.875 -66.562 1 37.91 321 VAL A O 1
ATOM 2424 N N . GLY A 1 322 ? 16.547 -144.375 -65 1 34.16 322 GLY A N 1
ATOM 2425 C CA . GLY A 1 322 ? 17.891 -144.75 -65.375 1 34.16 322 GLY A CA 1
ATOM 2426 C C . GLY A 1 322 ? 18.234 -146.25 -65 1 34.16 322 GLY A C 1
ATOM 2427 O O . GLY A 1 322 ? 18.938 -146.875 -65.688 1 34.16 322 GLY A O 1
ATOM 2428 N N . GLY A 1 323 ? 17.844 -146.625 -63.75 1 35.53 323 GLY A N 1
ATOM 2429 C CA . GLY A 1 323 ? 18.016 -148 -63.5 1 35.53 323 GLY A CA 1
ATOM 2430 C C . GLY A 1 323 ? 17.219 -148.875 -64.438 1 35.53 323 GLY A C 1
ATOM 2431 O O . GLY A 1 323 ? 17.672 -150 -64.875 1 35.53 323 GLY A O 1
ATOM 2432 N N . SER A 1 324 ? 15.977 -148.375 -64.75 1 34.62 324 SER A N 1
ATOM 2433 C CA . SER A 1 324 ? 15.266 -149.25 -65.812 1 34.62 324 SER A CA 1
ATOM 2434 C C . SER A 1 324 ? 15.859 -149 -67.188 1 34.62 324 SER A C 1
ATOM 2436 O O . SER A 1 324 ? 15.727 -149.75 -68.062 1 34.62 324 SER A O 1
ATOM 2438 N N . SER A 1 325 ? 16.391 -147.75 -67.438 1 31.22 325 SER A N 1
ATOM 2439 C CA . SER A 1 325 ? 17.125 -147.5 -68.688 1 31.22 325 SER A CA 1
ATOM 2440 C C . SER A 1 325 ? 18.484 -148.125 -68.688 1 31.22 325 SER A C 1
ATOM 2442 O O . SER A 1 325 ? 19.078 -148.5 -69.688 1 31.22 325 SER A O 1
ATOM 2444 N N . GLN A 1 326 ? 19.078 -148.125 -67.5 1 32.41 326 GLN A N 1
ATOM 2445 C CA . GLN A 1 326 ? 20.297 -148.875 -67.5 1 32.41 326 GLN A CA 1
ATOM 2446 C C . GLN A 1 326 ? 19.984 -150.375 -67.688 1 32.41 326 GLN A C 1
ATOM 2448 O O . GLN A 1 326 ? 20.797 -151.125 -68.25 1 32.41 326 GLN A O 1
ATOM 2453 N N . SER A 1 327 ? 18.828 -150.875 -67.25 1 33.66 327 SER A N 1
ATOM 2454 C CA . SER A 1 327 ? 18.5 -152.25 -67.688 1 33.66 327 SER A CA 1
ATOM 2455 C C . SER A 1 327 ? 18.172 -152.25 -69.188 1 33.66 327 SER A C 1
ATOM 2457 O O . SER A 1 327 ? 18.484 -153.25 -69.812 1 33.66 327 SER A O 1
ATOM 2459 N N . VAL A 1 328 ? 17.562 -151.125 -69.875 1 34.38 328 VAL A N 1
ATOM 2460 C CA . VAL A 1 328 ? 17.516 -151.125 -71.312 1 34.38 328 VAL A CA 1
ATOM 2461 C C . VAL A 1 328 ? 18.891 -150.75 -71.875 1 34.38 328 VAL A C 1
ATOM 2463 O O . VAL A 1 328 ? 19.344 -151.375 -72.875 1 34.38 328 VAL A O 1
ATOM 2466 N N . ALA A 1 329 ? 19.469 -149.625 -71.5 1 29.3 329 ALA A N 1
ATOM 2467 C CA . ALA A 1 329 ? 20.797 -149.375 -72.062 1 29.3 329 ALA A CA 1
ATOM 2468 C C . ALA A 1 329 ? 21.812 -150.375 -71.562 1 29.3 329 ALA A C 1
ATOM 2470 O O . ALA A 1 329 ? 22.703 -150.75 -72.312 1 29.3 329 ALA A O 1
ATOM 2471 N N . ALA A 1 330 ? 21.812 -150.875 -70.312 1 30.95 330 ALA A N 1
ATOM 2472 C CA . ALA A 1 330 ? 22.641 -152 -70 1 30.95 330 ALA A CA 1
ATOM 2473 C C . ALA A 1 330 ? 22.297 -153.25 -70.938 1 30.95 330 ALA A C 1
ATOM 2475 O O . ALA A 1 330 ? 23.141 -154 -71.188 1 30.95 330 ALA A O 1
ATOM 2476 N N . ALA A 1 331 ? 20.969 -153.375 -71.562 1 29.33 331 ALA A N 1
ATOM 2477 C CA . ALA A 1 331 ? 20.906 -154.25 -72.75 1 29.33 331 ALA A CA 1
ATOM 2478 C C . ALA A 1 331 ? 21.672 -153.625 -73.875 1 29.33 331 ALA A C 1
ATOM 2480 O O . ALA A 1 331 ? 22.281 -154.375 -74.688 1 29.33 331 ALA A O 1
ATOM 2481 N N . ALA A 1 332 ? 21.516 -152.25 -74.188 1 27.53 332 ALA A N 1
ATOM 2482 C CA . ALA A 1 332 ? 22.297 -151.875 -75.375 1 27.53 332 ALA A CA 1
ATOM 2483 C C . ALA A 1 332 ? 23.797 -151.875 -75.062 1 27.53 332 ALA A C 1
ATOM 2485 O O . ALA A 1 332 ? 24.609 -152.375 -75.938 1 27.53 332 ALA A O 1
ATOM 2486 N N . SER A 1 333 ? 24.172 -150.875 -74.25 1 25.89 333 SER A N 1
ATOM 2487 C CA . SER A 1 333 ? 25.625 -150.875 -74.188 1 25.89 333 SER A CA 1
ATOM 2488 C C . SER A 1 333 ? 26.172 -152 -73.438 1 25.89 333 SER A C 1
ATOM 2490 O O . SER A 1 333 ? 26.328 -152 -72.188 1 25.89 333 SER A O 1
ATOM 2492 N N . GLN A 1 334 ? 25.547 -153.125 -73 1 25.38 334 GLN A N 1
ATOM 2493 C CA . GLN A 1 334 ? 26.469 -154.25 -72.625 1 25.38 334 GLN A CA 1
ATOM 2494 C C . GLN A 1 334 ? 27.672 -154.25 -73.562 1 25.38 334 GLN A C 1
ATOM 2496 O O . GLN A 1 334 ? 28.484 -155.25 -73.5 1 25.38 334 GLN A O 1
ATOM 2501 N N . ALA A 1 335 ? 27.484 -153.5 -74.688 1 23.27 335 ALA A N 1
ATOM 2502 C CA . ALA A 1 335 ? 28.516 -153.625 -75.688 1 23.27 335 ALA A CA 1
ATOM 2503 C C . ALA A 1 335 ? 29.859 -153.125 -75.25 1 23.27 335 ALA A C 1
ATOM 2505 O O . ALA A 1 335 ? 30.906 -153.75 -75.438 1 23.27 335 ALA A O 1
ATOM 2506 N N . CYS A 1 336 ? 30.125 -151.625 -75.5 1 21.52 336 CYS A N 1
ATOM 2507 C CA . CYS A 1 336 ? 31.578 -151.625 -75.625 1 21.52 336 CYS A CA 1
ATOM 2508 C C . CYS A 1 336 ? 32.281 -151.875 -74.312 1 21.52 336 CYS A C 1
ATOM 2510 O O . CYS A 1 336 ? 31.703 -151.5 -73.25 1 21.52 336 CYS A O 1
ATOM 2512 N N . PRO A 1 337 ? 33.5 -152.5 -74.25 1 19.31 337 PRO A N 1
ATOM 2513 C CA . PRO A 1 337 ? 34.406 -153 -73.25 1 19.31 337 PRO A CA 1
ATOM 2514 C C . PRO A 1 337 ? 34.969 -152 -72.25 1 19.31 337 PRO A C 1
ATOM 2516 O O . PRO A 1 337 ? 34.781 -150.875 -72.438 1 19.31 337 PRO A O 1
ATOM 2519 N N . THR A 1 338 ? 36.031 -152.25 -71.562 1 18.7 338 THR A N 1
ATOM 2520 C CA . THR A 1 338 ? 36.719 -152.25 -70.312 1 18.7 338 THR A CA 1
ATOM 2521 C C . THR A 1 338 ? 37.438 -150.875 -70.188 1 18.7 338 THR A C 1
ATOM 2523 O O . THR A 1 338 ? 37.906 -150.5 -69.062 1 18.7 338 THR A O 1
ATOM 2526 N N . PRO A 1 339 ? 37.25 -149.5 -71 1 21.45 339 PRO A N 1
ATOM 2527 C CA . PRO A 1 339 ? 38.656 -149.125 -70.875 1 21.45 339 PRO A CA 1
ATOM 2528 C C . PRO A 1 339 ? 39.031 -148.875 -69.438 1 21.45 339 PRO A C 1
ATOM 2530 O O . PRO A 1 339 ? 38.188 -148.5 -68.625 1 21.45 339 PRO A O 1
ATOM 2533 N N . ARG A 1 340 ? 40.281 -149.125 -69.125 1 20.72 340 ARG A N 1
ATOM 2534 C CA . ARG A 1 340 ? 41.219 -149.375 -68 1 20.72 340 ARG A CA 1
ATOM 2535 C C . ARG A 1 340 ? 41.406 -148.125 -67.188 1 20.72 340 ARG A C 1
ATOM 2537 O O . ARG A 1 340 ? 41.125 -147 -67.688 1 20.72 340 ARG A O 1
ATOM 2544 N N . ARG A 1 341 ? 42.438 -148 -66.312 1 21.52 341 ARG A N 1
ATOM 2545 C CA . ARG A 1 341 ? 42.844 -147.75 -64.938 1 21.52 341 ARG A CA 1
ATOM 2546 C C . ARG A 1 341 ? 43.344 -146.375 -64.688 1 21.52 341 ARG A C 1
ATOM 2548 O O . ARG A 1 341 ? 43.281 -145.875 -63.531 1 21.52 341 ARG A O 1
ATOM 2555 N N . SER A 1 342 ? 43.625 -145.25 -65.625 1 19.95 342 SER A N 1
ATOM 2556 C CA . SER A 1 342 ? 44.969 -144.875 -65.25 1 19.95 342 SER A CA 1
ATOM 2557 C C . SER A 1 342 ? 44.969 -144.125 -63.938 1 19.95 342 SER A C 1
ATOM 2559 O O . SER A 1 342 ? 44 -143.375 -63.625 1 19.95 342 SER A O 1
ATOM 2561 N N . PRO A 1 343 ? 46.062 -144.25 -62.938 1 19.62 343 PRO A N 1
ATOM 2562 C CA . PRO A 1 343 ? 46.406 -144.125 -61.531 1 19.62 343 PRO A CA 1
ATOM 2563 C C . PRO A 1 343 ? 46.688 -142.75 -61.062 1 19.62 343 PRO A C 1
ATOM 2565 O O . PRO A 1 343 ? 46.344 -142.375 -59.938 1 19.62 343 PRO A O 1
ATOM 2568 N N . PRO A 1 344 ? 47.312 -141.5 -61.906 1 19.45 344 PRO A N 1
ATOM 2569 C CA . PRO A 1 344 ? 48.625 -141.25 -61.312 1 19.45 344 PRO A CA 1
ATOM 2570 C C . PRO A 1 344 ? 48.531 -140.625 -59.969 1 19.45 344 PRO A C 1
ATOM 2572 O O . PRO A 1 344 ? 48.875 -141.125 -58.906 1 19.45 344 PRO A O 1
ATOM 2575 N N . PRO A 1 345 ? 49.031 -139.125 -60 1 19.78 345 PRO A N 1
ATOM 2576 C CA . PRO A 1 345 ? 50.344 -138.875 -59.438 1 19.78 345 PRO A CA 1
ATOM 2577 C C . PRO A 1 345 ? 50.25 -138.25 -58 1 19.78 345 PRO A C 1
ATOM 2579 O O . PRO A 1 345 ? 49.188 -137.75 -57.625 1 19.78 345 PRO A O 1
ATOM 2582 N N . PRO A 1 346 ? 51.375 -138.375 -57.281 1 17.81 346 PRO A N 1
ATOM 2583 C CA . PRO A 1 346 ? 51.719 -138.5 -55.844 1 17.81 346 PRO A CA 1
ATOM 2584 C C . PRO A 1 346 ? 51.625 -137.125 -55.094 1 17.81 346 PRO A C 1
ATOM 2586 O O . PRO A 1 346 ? 50.906 -137.125 -54.062 1 17.81 346 PRO A O 1
ATOM 2589 N N . ARG A 1 347 ? 52.719 -136.25 -55.219 1 18.38 347 ARG A N 1
ATOM 2590 C CA . ARG A 1 347 ? 53.656 -136.125 -54.094 1 18.38 347 ARG A CA 1
ATOM 2591 C C . ARG A 1 347 ? 53.25 -135.125 -53.062 1 18.38 347 ARG A C 1
ATOM 2593 O O . ARG A 1 347 ? 52.312 -134.375 -53.281 1 18.38 347 ARG A O 1
ATOM 2600 N N . SER A 1 348 ? 54.312 -134.125 -52.625 1 16.11 348 SER A N 1
ATOM 2601 C CA . SER A 1 348 ? 55.188 -134.125 -51.438 1 16.11 348 SER A CA 1
ATOM 2602 C C . SER A 1 348 ? 54.75 -133 -50.531 1 16.11 348 SER A C 1
ATOM 2604 O O . SER A 1 348 ? 54.562 -133.125 -49.312 1 16.11 348 SER A O 1
ATOM 2606 N N . CYS A 1 349 ? 55.375 -131.625 -50.781 1 17.73 349 CYS A N 1
ATOM 2607 C CA . CYS A 1 349 ? 56.438 -131 -49.906 1 17.73 349 CYS A CA 1
ATOM 2608 C C . CYS A 1 349 ? 55.812 -130.25 -48.75 1 17.73 349 CYS A C 1
ATOM 2610 O O . CYS A 1 349 ? 54.688 -129.875 -48.844 1 17.73 349 CYS A O 1
ATOM 2612 N N . ARG A 1 350 ? 56.719 -129.875 -47.688 1 16.45 350 ARG A N 1
ATOM 2613 C CA . ARG A 1 350 ? 56.906 -129.875 -46.219 1 16.45 350 ARG A CA 1
ATOM 2614 C C . ARG A 1 350 ? 56.562 -128.5 -45.656 1 16.45 350 ARG A C 1
ATOM 2616 O O . ARG A 1 350 ? 55.906 -128.375 -44.625 1 16.45 350 ARG A O 1
ATOM 2623 N N . PRO A 1 351 ? 56.938 -127.25 -46.375 1 17 351 PRO A N 1
ATOM 2624 C CA . PRO A 1 351 ? 58.031 -126.562 -45.625 1 17 351 PRO A CA 1
ATOM 2625 C C . PRO A 1 351 ? 57.562 -126 -44.281 1 17 351 PRO A C 1
ATOM 2627 O O . PRO A 1 351 ? 56.375 -125.75 -44.094 1 17 351 PRO A O 1
ATOM 2630 N N . PRO A 1 352 ? 58.594 -125.562 -43.344 1 18.31 352 PRO A N 1
ATOM 2631 C CA . PRO A 1 352 ? 58.969 -125.562 -41.938 1 18.31 352 PRO A CA 1
ATOM 2632 C C . PRO A 1 352 ? 58.312 -124.375 -41.156 1 18.31 352 PRO A C 1
ATOM 2634 O O . PRO A 1 352 ? 57.25 -124.562 -40.562 1 18.31 352 PRO A O 1
ATOM 2637 N N . SER A 1 353 ? 59.188 -123.375 -40.656 1 17.12 353 SER A N 1
ATOM 2638 C CA . SER A 1 353 ? 59.781 -123.125 -39.344 1 17.12 353 SER A CA 1
ATOM 2639 C C . SER A 1 353 ? 59.062 -122 -38.625 1 17.12 353 SER A C 1
ATOM 2641 O O . SER A 1 353 ? 58.219 -121.312 -39.219 1 17.12 353 SER A O 1
ATOM 2643 N N . ALA A 1 354 ? 59.906 -120.875 -38 1 16.91 354 ALA A N 1
ATOM 2644 C CA . ALA A 1 354 ? 60.375 -120.562 -36.656 1 16.91 354 ALA A CA 1
ATOM 2645 C C . ALA A 1 354 ? 59.719 -119.312 -36.125 1 16.91 354 ALA A C 1
ATOM 2647 O O . ALA A 1 354 ? 59.219 -119.25 -35 1 16.91 354 ALA A O 1
ATOM 2648 N N . ARG A 1 355 ? 59.969 -118 -36.656 1 17.95 355 ARG A N 1
ATOM 2649 C CA . ARG A 1 355 ? 60.875 -117.062 -35.938 1 17.95 355 ARG A CA 1
ATOM 2650 C C . ARG A 1 355 ? 60.125 -116.375 -34.844 1 17.95 355 ARG A C 1
ATOM 2652 O O . ARG A 1 355 ? 58.938 -116.125 -34.906 1 17.95 355 ARG A O 1
ATOM 2659 N N . SER A 1 356 ? 60.906 -115.812 -33.562 1 16.14 356 SER A N 1
ATOM 2660 C CA . SER A 1 356 ? 61.125 -115.5 -32.156 1 16.14 356 SER A CA 1
ATOM 2661 C C . SER A 1 356 ? 60.594 -114.125 -31.797 1 16.14 356 SER A C 1
ATOM 2663 O O . SER A 1 356 ? 60.031 -114 -30.719 1 16.14 356 SER A O 1
ATOM 2665 N N . ALA A 1 357 ? 60.719 -113.062 -32.656 1 17.66 357 ALA A N 1
ATOM 2666 C CA . ALA A 1 357 ? 61.562 -112 -32.031 1 17.66 357 ALA A CA 1
ATOM 2667 C C . ALA A 1 357 ? 60.844 -111.375 -30.828 1 17.66 357 ALA A C 1
ATOM 2669 O O . ALA A 1 357 ? 59.625 -111.312 -30.766 1 17.66 357 ALA A O 1
ATOM 2670 N N . SER A 1 358 ? 61.719 -110.938 -29.688 1 15.67 358 SER A N 1
ATOM 2671 C CA . SER A 1 358 ? 62.062 -110.625 -28.312 1 15.67 358 SER A CA 1
ATOM 2672 C C . SER A 1 358 ? 61.406 -109.375 -27.828 1 15.67 358 SER A C 1
ATOM 2674 O O . SER A 1 358 ? 60.812 -109.375 -26.734 1 15.67 358 SER A O 1
ATOM 2676 N N . ARG A 1 359 ? 61.75 -108.125 -28.328 1 16.14 359 ARG A N 1
ATOM 2677 C CA . ARG A 1 359 ? 62.625 -107.312 -27.5 1 16.14 359 ARG A CA 1
ATOM 2678 C C . ARG A 1 359 ? 61.844 -106.625 -26.344 1 16.14 359 ARG A C 1
ATOM 2680 O O . ARG A 1 359 ? 60.594 -106.625 -26.375 1 16.14 359 ARG A O 1
ATOM 2687 N N . SER A 1 360 ? 62.406 -105.438 -25.781 1 16.91 360 SER A N 1
ATOM 2688 C CA . SER A 1 360 ? 63.062 -104.938 -24.562 1 16.91 360 SER A CA 1
ATOM 2689 C C . SER A 1 360 ? 62.031 -104.25 -23.641 1 16.91 360 SER A C 1
ATOM 2691 O O . SER A 1 360 ? 60.938 -103.875 -24.062 1 16.91 360 SER A O 1
ATOM 2693 N N . PRO A 1 361 ? 62.625 -103.562 -22.266 1 16.83 361 PRO A N 1
ATOM 2694 C CA . PRO A 1 361 ? 62.656 -103.5 -20.797 1 16.83 361 PRO A CA 1
ATOM 2695 C C . PRO A 1 361 ? 61.906 -102.312 -20.25 1 16.83 361 PRO A C 1
ATOM 2697 O O . PRO A 1 361 ? 61.344 -102.375 -19.172 1 16.83 361 PRO A O 1
ATOM 2700 N N . TRP A 1 362 ? 61.812 -101 -20.984 1 17.03 362 TRP A N 1
ATOM 2701 C CA . TRP A 1 362 ? 62.469 -99.938 -20.203 1 17.03 362 TRP A CA 1
ATOM 2702 C C . TRP A 1 362 ? 61.781 -99.812 -18.859 1 17.03 362 TRP A C 1
ATOM 2704 O O . TRP A 1 362 ? 60.562 -99.875 -18.75 1 17.03 362 TRP A O 1
ATOM 2714 N N . PRO A 1 363 ? 62.625 -99.188 -17.781 1 17.44 363 PRO A N 1
ATOM 2715 C CA . PRO A 1 363 ? 62.969 -99.25 -16.359 1 17.44 363 PRO A CA 1
ATOM 2716 C C . PRO A 1 363 ? 61.906 -98.5 -15.5 1 17.44 363 PRO A C 1
ATOM 2718 O O . PRO A 1 363 ? 60.969 -97.938 -16.031 1 17.44 363 PRO A O 1
ATOM 2721 N N . GLY A 1 364 ? 62.5 -97.375 -14.586 1 15.56 364 GLY A N 1
ATOM 2722 C CA . GLY A 1 364 ? 62.875 -97.188 -13.188 1 15.56 364 GLY A CA 1
ATOM 2723 C C . GLY A 1 364 ? 61.844 -96.438 -12.383 1 15.56 364 GLY A C 1
ATOM 2724 O O . GLY A 1 364 ? 61.156 -97 -11.531 1 15.56 364 GLY A O 1
ATOM 2725 N N . ARG A 1 365 ? 62.25 -94.875 -11.945 1 16.98 365 ARG A N 1
ATOM 2726 C CA . ARG A 1 365 ? 62.812 -94.375 -10.68 1 16.98 365 ARG A CA 1
ATOM 2727 C C . ARG A 1 365 ? 61.688 -93.938 -9.727 1 16.98 365 ARG A C 1
ATOM 2729 O O . ARG A 1 365 ? 60.562 -93.688 -10.148 1 16.98 365 ARG A O 1
ATOM 2736 N N . SER A 1 366 ? 62.188 -93 -8.453 1 16.91 366 SER A N 1
ATOM 2737 C CA . SER A 1 366 ? 62.312 -93 -6.996 1 16.91 366 SER A CA 1
ATOM 2738 C C . SER A 1 366 ? 61.188 -92.125 -6.387 1 16.91 366 SER A C 1
ATOM 2740 O O . SER A 1 366 ? 60.344 -92.688 -5.637 1 16.91 366 SER A O 1
ATOM 2742 N N . PRO A 1 367 ? 61.625 -90.938 -5.34 1 17.53 367 PRO A N 1
ATOM 2743 C CA . PRO A 1 367 ? 61.75 -90.75 -3.891 1 17.53 367 PRO A CA 1
ATOM 2744 C C . PRO A 1 367 ? 60.688 -89.875 -3.289 1 17.53 367 PRO A C 1
ATOM 2746 O O . PRO A 1 367 ? 59.906 -90.312 -2.43 1 17.53 367 PRO A O 1
ATOM 2749 N N . ALA A 1 368 ? 61.094 -88.438 -2.582 1 17.7 368 ALA A N 1
ATOM 2750 C CA . ALA A 1 368 ? 61.375 -88.062 -1.209 1 17.7 368 ALA A CA 1
ATOM 2751 C C . ALA A 1 368 ? 60.312 -87.062 -0.694 1 17.7 368 ALA A C 1
ATOM 2753 O O . ALA A 1 368 ? 59.719 -87.312 0.374 1 17.7 368 ALA A O 1
ATOM 2754 N N . ALA A 1 369 ? 60.438 -85.5 -0.577 1 19.38 369 ALA A N 1
ATOM 2755 C CA . ALA A 1 369 ? 61 -84.812 0.613 1 19.38 369 ALA A CA 1
ATOM 2756 C C . ALA A 1 369 ? 59.875 -84.25 1.481 1 19.38 369 ALA A C 1
ATOM 2758 O O . ALA A 1 369 ? 58.75 -84.062 1.011 1 19.38 369 ALA A O 1
ATOM 2759 N N . PRO A 1 370 ? 60.25 -82.938 2.367 1 19.55 370 PRO A N 1
ATOM 2760 C CA . PRO A 1 370 ? 60.406 -82.5 3.754 1 19.55 370 PRO A CA 1
ATOM 2761 C C . PRO A 1 370 ? 59.188 -81.812 4.305 1 19.55 370 PRO A C 1
ATOM 2763 O O . PRO A 1 370 ? 58.25 -81.5 3.553 1 19.55 370 PRO A O 1
ATOM 2766 N N . SER A 1 371 ? 59.406 -80.688 5.5 1 16.91 371 SER A N 1
ATOM 2767 C CA . SER A 1 371 ? 59.281 -80.312 6.891 1 16.91 371 SER A CA 1
ATOM 2768 C C . SER A 1 371 ? 58.375 -79.062 7.027 1 16.91 371 SER A C 1
ATOM 2770 O O . SER A 1 371 ? 57.656 -78.938 8.016 1 16.91 371 SER A O 1
ATOM 2772 N N . LEU A 1 372 ? 58.281 -77.812 6.258 1 19.31 372 LEU A N 1
ATOM 2773 C CA . LEU A 1 372 ? 58.719 -76.688 7.055 1 19.31 372 LEU A CA 1
ATOM 2774 C C . LEU A 1 372 ? 57.625 -76.25 8.039 1 19.31 372 LEU A C 1
ATOM 2776 O O . LEU A 1 372 ? 56.438 -76.438 7.781 1 19.31 372 LEU A O 1
ATOM 2780 N N . PRO A 1 373 ? 58.125 -75.438 9.242 1 21.17 373 PRO A N 1
ATOM 2781 C CA . PRO A 1 373 ? 58.031 -75.125 10.664 1 21.17 373 PRO A CA 1
ATOM 2782 C C . PRO A 1 373 ? 56.812 -74.25 11 1 21.17 373 PRO A C 1
ATOM 2784 O O . PRO A 1 373 ? 56.125 -73.812 10.094 1 21.17 373 PRO A O 1
ATOM 2787 N N . PRO A 1 374 ? 56.906 -73.625 12.289 1 21.69 374 PRO A N 1
ATOM 2788 C CA . PRO A 1 374 ? 56.344 -73.125 13.555 1 21.69 374 PRO A CA 1
ATOM 2789 C C . PRO A 1 374 ? 55.812 -71.75 13.477 1 21.69 374 PRO A C 1
ATOM 2791 O O . PRO A 1 374 ? 55.281 -71.188 14.461 1 21.69 374 PRO A O 1
ATOM 2794 N N . LYS A 1 375 ? 55.344 -71.062 12.398 1 20.27 375 LYS A N 1
ATOM 2795 C CA . LYS A 1 375 ? 55.719 -69.625 12.664 1 20.27 375 LYS A CA 1
ATOM 2796 C C . LYS A 1 375 ? 55.312 -69.25 14.062 1 20.27 375 LYS A C 1
ATOM 2798 O O . LYS A 1 375 ? 54.281 -69.688 14.586 1 20.27 375 LYS A O 1
ATOM 2803 N N . ARG A 1 376 ? 56.156 -68.25 14.641 1 19.88 376 ARG A N 1
ATOM 2804 C CA . ARG A 1 376 ? 56.656 -67.625 15.836 1 19.88 376 ARG A CA 1
ATOM 2805 C C . ARG A 1 376 ? 55.531 -66.938 16.609 1 19.88 376 ARG A C 1
ATOM 2807 O O . ARG A 1 376 ? 54.469 -66.625 16.062 1 19.88 376 ARG A O 1
ATOM 2814 N N . PRO A 1 377 ? 56.156 -66.125 17.609 1 18.83 377 PRO A N 1
ATOM 2815 C CA . PRO A 1 377 ? 56.094 -65.75 19.031 1 18.83 377 PRO A CA 1
ATOM 2816 C C . PRO A 1 377 ? 55.094 -64.625 19.281 1 18.83 377 PRO A C 1
ATOM 2818 O O . PRO A 1 377 ? 54.406 -64.625 20.281 1 18.83 377 PRO A O 1
ATOM 2821 N N . ARG A 1 378 ? 55.156 -63.469 18.406 1 18.75 378 ARG A N 1
ATOM 2822 C CA . ARG A 1 378 ? 55.719 -62.406 19.219 1 18.75 378 ARG A CA 1
ATOM 2823 C C . ARG A 1 378 ? 54.75 -62 20.328 1 18.75 378 ARG A C 1
ATOM 2825 O O . ARG A 1 378 ? 53.531 -62.312 20.25 1 18.75 378 ARG A O 1
ATOM 2832 N N . GLU A 1 379 ? 55.156 -60.812 20.844 1 19.44 379 GLU A N 1
ATOM 2833 C CA . GLU A 1 379 ? 55.5 -60.188 22.125 1 19.44 379 GLU A CA 1
ATOM 2834 C C . GLU A 1 379 ? 54.25 -59.75 22.891 1 19.44 379 GLU A C 1
ATOM 2836 O O . GLU A 1 379 ? 53.188 -59.562 22.281 1 19.44 379 GLU A O 1
ATOM 2841 N N . PRO A 1 380 ? 54.656 -58.875 23.906 1 19.78 380 PRO A N 1
ATOM 2842 C CA . PRO A 1 380 ? 54.625 -58.688 25.359 1 19.78 380 PRO A CA 1
ATOM 2843 C C . PRO A 1 380 ? 53.375 -57.938 25.844 1 19.78 380 PRO A C 1
ATOM 2845 O O . PRO A 1 380 ? 52.656 -58.406 26.703 1 19.78 380 PRO A O 1
ATOM 2848 N N . SER A 1 381 ? 53.594 -56.531 25.781 1 18.66 381 SER A N 1
ATOM 2849 C CA . SER A 1 381 ? 53.906 -55.906 27.062 1 18.66 381 SER A CA 1
ATOM 2850 C C . SER A 1 381 ? 52.656 -55.562 27.844 1 18.66 381 SER A C 1
ATOM 2852 O O . SER A 1 381 ? 51.562 -55.531 27.266 1 18.66 381 SER A O 1
ATOM 2854 N N . PRO A 1 382 ? 52.844 -54.312 28.438 1 21.42 382 PRO A N 1
ATOM 2855 C CA . PRO A 1 382 ? 52.875 -54.031 29.875 1 21.42 382 PRO A CA 1
ATOM 2856 C C . PRO A 1 382 ? 51.5 -53.812 30.453 1 21.42 382 PRO A C 1
ATOM 2858 O O . PRO A 1 382 ? 50.5 -53.656 29.719 1 21.42 382 PRO A O 1
ATOM 2861 N N . ALA A 1 383 ? 51.562 -52.969 31.453 1 20.48 383 ALA A N 1
ATOM 2862 C CA . ALA A 1 383 ? 51.5 -52.969 32.906 1 20.48 383 ALA A CA 1
ATOM 2863 C C . ALA A 1 383 ? 50.188 -52.406 33.406 1 20.48 383 ALA A C 1
ATOM 2865 O O . ALA A 1 383 ? 49.5 -53 34.25 1 20.48 383 ALA A O 1
ATOM 2866 N N . CYS A 1 384 ? 50.25 -50.969 33.25 1 21.34 384 CYS A N 1
ATOM 2867 C CA . CYS A 1 384 ? 50.406 -50.188 34.469 1 21.34 384 CYS A CA 1
ATOM 2868 C C . CYS A 1 384 ? 49.062 -50.125 35.25 1 21.34 384 CYS A C 1
ATOM 2870 O O . CYS A 1 384 ? 48 -50.344 34.656 1 21.34 384 CYS A O 1
ATOM 2872 N N . ARG A 1 385 ? 49.188 -49.125 36.031 1 21.67 385 ARG A N 1
ATOM 2873 C CA . ARG A 1 385 ? 49.094 -48.906 37.469 1 21.67 385 ARG A CA 1
ATOM 2874 C C . ARG A 1 385 ? 47.656 -48.812 37.938 1 21.67 385 ARG A C 1
ATOM 2876 O O . ARG A 1 385 ? 46.75 -48.531 37.125 1 21.67 385 ARG A O 1
ATOM 2883 N N . PRO A 1 386 ? 47.781 -48.281 39.156 1 27.23 386 PRO A N 1
ATOM 2884 C CA . PRO A 1 386 ? 47.25 -48.344 40.531 1 27.23 386 PRO A CA 1
ATOM 2885 C C . PRO A 1 386 ? 45.844 -47.75 40.656 1 27.23 386 PRO A C 1
ATOM 2887 O O . PRO A 1 386 ? 44.938 -48.406 41.125 1 27.23 386 PRO A O 1
ATOM 2890 N N . PRO A 1 387 ? 46.031 -46.406 41.25 1 30.58 387 PRO A N 1
ATOM 2891 C CA . PRO A 1 387 ? 45.188 -45.938 42.344 1 30.58 387 PRO A CA 1
ATOM 2892 C C . PRO A 1 387 ? 43.75 -45.594 41.875 1 30.58 387 PRO A C 1
ATOM 2894 O O . PRO A 1 387 ? 43.531 -45.281 40.719 1 30.58 387 PRO A O 1
ATOM 2897 N N . MET B 1 1 ? 16.203 -28.25 -25.031 1 36.12 1 MET B N 1
ATOM 2898 C CA . MET B 1 1 ? 16.359 -28.969 -23.766 1 36.12 1 MET B CA 1
ATOM 2899 C C . MET B 1 1 ? 15.086 -29.719 -23.391 1 36.12 1 MET B C 1
ATOM 2901 O O . MET B 1 1 ? 13.992 -29.156 -23.469 1 36.12 1 MET B O 1
ATOM 2905 N N . HIS B 1 2 ? 14.875 -30.844 -23.734 1 51.62 2 HIS B N 1
ATOM 2906 C CA . HIS B 1 2 ? 13.734 -31.75 -23.562 1 51.62 2 HIS B CA 1
ATOM 2907 C C . HIS B 1 2 ? 13.383 -31.938 -22.094 1 51.62 2 HIS B C 1
ATOM 2909 O O . HIS B 1 2 ? 14.156 -32.531 -21.344 1 51.62 2 HIS B O 1
ATOM 2915 N N . LEU B 1 3 ? 12.641 -31.031 -21.516 1 60.06 3 LEU B N 1
ATOM 2916 C CA . LEU B 1 3 ? 12.297 -31.016 -20.109 1 60.06 3 LEU B CA 1
ATOM 2917 C C . LEU B 1 3 ? 11.375 -32.188 -19.766 1 60.06 3 LEU B C 1
ATOM 2919 O O . LEU B 1 3 ? 10.516 -32.562 -20.562 1 60.06 3 LEU B O 1
ATOM 2923 N N . SER B 1 4 ? 11.82 -32.844 -18.719 1 69.88 4 SER B N 1
ATOM 2924 C CA . SER B 1 4 ? 10.953 -33.906 -18.172 1 69.88 4 SER B CA 1
ATOM 2925 C C . SER B 1 4 ? 9.562 -33.344 -17.859 1 69.88 4 SER B C 1
ATOM 2927 O O . SER B 1 4 ? 9.367 -32.156 -17.797 1 69.88 4 SER B O 1
ATOM 2929 N N . LEU B 1 5 ? 8.625 -34.125 -17.953 1 72.19 5 LEU B N 1
ATOM 2930 C CA . LEU B 1 5 ? 7.258 -33.75 -17.625 1 72.19 5 LEU B CA 1
ATOM 2931 C C . LEU B 1 5 ? 7.207 -33.031 -16.266 1 72.19 5 LEU B C 1
ATOM 2933 O O . LEU B 1 5 ? 6.473 -32.031 -16.109 1 72.19 5 LEU B O 1
ATOM 2937 N N . LYS B 1 6 ? 8.055 -33.438 -15.289 1 71.19 6 LYS B N 1
ATOM 2938 C CA . LYS B 1 6 ? 8.133 -32.812 -13.977 1 71.19 6 LYS B CA 1
ATOM 2939 C C . LYS B 1 6 ? 8.586 -31.344 -14.078 1 71.19 6 LYS B C 1
ATOM 2941 O O . LYS B 1 6 ? 8.008 -30.469 -13.445 1 71.19 6 LYS B O 1
ATOM 2946 N N . LEU B 1 7 ? 9.594 -31.172 -14.867 1 71.75 7 LEU B N 1
ATOM 2947 C CA . LEU B 1 7 ? 10.172 -29.828 -14.984 1 71.75 7 LEU B CA 1
ATOM 2948 C C . LEU B 1 7 ? 9.203 -28.875 -15.672 1 71.75 7 LEU B C 1
ATOM 2950 O O . LEU B 1 7 ? 9.164 -27.688 -15.344 1 71.75 7 LEU B O 1
ATOM 2954 N N . ARG B 1 8 ? 8.383 -29.422 -16.516 1 72.12 8 ARG B N 1
ATOM 2955 C CA . ARG B 1 8 ? 7.426 -28.562 -17.219 1 72.12 8 ARG B CA 1
ATOM 2956 C C . ARG B 1 8 ? 6.309 -28.109 -16.281 1 72.12 8 ARG B C 1
ATOM 2958 O O . ARG B 1 8 ? 5.863 -26.969 -16.328 1 72.12 8 ARG B O 1
ATOM 2965 N N . ILE B 1 9 ? 5.883 -29.047 -15.43 1 73.94 9 ILE B N 1
ATOM 2966 C CA . ILE B 1 9 ? 4.871 -28.719 -14.438 1 73.94 9 ILE B CA 1
ATOM 2967 C C . ILE B 1 9 ? 5.43 -27.688 -13.461 1 73.94 9 ILE B C 1
ATOM 2969 O O . ILE B 1 9 ? 4.766 -26.688 -13.148 1 73.94 9 ILE B O 1
ATOM 2973 N N . PHE B 1 10 ? 6.688 -27.875 -13.109 1 75.19 10 PHE B N 1
ATOM 2974 C CA . PHE B 1 10 ? 7.336 -26.938 -12.203 1 75.19 10 PHE B CA 1
ATOM 2975 C C . PHE B 1 10 ? 7.52 -25.578 -12.859 1 75.19 10 PHE B C 1
ATOM 2977 O O . PHE B 1 10 ? 7.449 -24.547 -12.195 1 75.19 10 PHE B O 1
ATOM 2984 N N . ALA B 1 11 ? 7.707 -25.609 -14.133 1 74.75 11 ALA B N 1
ATOM 2985 C CA . ALA B 1 11 ? 7.887 -24.344 -14.844 1 74.75 11 ALA B CA 1
ATOM 2986 C C . ALA B 1 11 ? 6.598 -23.531 -14.836 1 74.75 11 ALA B C 1
ATOM 2988 O O . ALA B 1 11 ? 6.633 -22.297 -14.672 1 74.75 11 ALA B O 1
ATOM 2989 N N . ALA B 1 12 ? 5.445 -24.219 -14.961 1 74.38 12 ALA B N 1
ATOM 2990 C CA . ALA B 1 12 ? 4.164 -23.516 -14.93 1 74.38 12 ALA B CA 1
ATOM 2991 C C . ALA B 1 12 ? 3.889 -22.938 -13.547 1 74.38 12 ALA B C 1
ATOM 2993 O O . ALA B 1 12 ? 3.502 -21.766 -13.422 1 74.38 12 ALA B O 1
ATOM 2994 N N . VAL B 1 13 ? 4.109 -23.719 -12.547 1 76.75 13 VAL B N 1
ATOM 2995 C CA . VAL B 1 13 ? 3.914 -23.297 -11.172 1 76.75 13 VAL B CA 1
ATOM 2996 C C . VAL B 1 13 ? 4.914 -22.188 -10.828 1 76.75 13 VAL B C 1
ATOM 2998 O O . VAL B 1 13 ? 4.574 -21.219 -10.141 1 76.75 13 VAL B O 1
ATOM 3001 N N . GLY B 1 14 ? 6.117 -22.344 -11.352 1 78.12 14 GLY B N 1
ATOM 3002 C CA . GLY B 1 14 ? 7.152 -21.359 -11.117 1 78.12 14 GLY B CA 1
ATOM 3003 C C . GLY B 1 14 ? 6.832 -20 -11.719 1 78.12 14 GLY B C 1
ATOM 3004 O O . GLY B 1 14 ? 7.098 -18.969 -11.109 1 78.12 14 GLY B O 1
ATOM 3005 N N . LEU B 1 15 ? 6.234 -20.047 -12.898 1 78.75 15 LEU B N 1
ATOM 3006 C CA . LEU B 1 15 ? 5.891 -18.797 -13.562 1 78.75 15 LEU B CA 1
ATOM 3007 C C . LEU B 1 15 ? 4.84 -18.031 -12.773 1 78.75 15 LEU B C 1
ATOM 3009 O O . LEU B 1 15 ? 4.973 -16.812 -12.57 1 78.75 15 LEU B O 1
ATOM 3013 N N . VAL B 1 16 ? 3.795 -18.703 -12.297 1 77.75 16 VAL B N 1
ATOM 3014 C CA . VAL B 1 16 ? 2.758 -18.062 -11.492 1 77.75 16 VAL B CA 1
ATOM 3015 C C . VAL B 1 16 ? 3.334 -17.641 -10.141 1 77.75 16 VAL B C 1
ATOM 3017 O O . VAL B 1 16 ? 2.994 -16.578 -9.617 1 77.75 16 VAL B O 1
ATOM 3020 N N . GLY B 1 17 ? 4.199 -18.484 -9.656 1 80.94 17 GLY B N 1
ATOM 3021 C CA . GLY B 1 17 ? 4.879 -18.156 -8.414 1 80.94 17 GLY B CA 1
ATOM 3022 C C . GLY B 1 17 ? 5.727 -16.891 -8.523 1 80.94 17 GLY B C 1
ATOM 3023 O O . GLY B 1 17 ? 5.742 -16.062 -7.613 1 80.94 17 GLY B O 1
ATOM 3024 N N . LEU B 1 18 ? 6.422 -16.75 -9.641 1 82.06 18 LEU B N 1
ATOM 3025 C CA . LEU B 1 18 ? 7.23 -15.562 -9.867 1 82.06 18 LEU B CA 1
ATOM 3026 C C . LEU B 1 18 ? 6.355 -14.312 -9.914 1 82.06 18 LEU B C 1
ATOM 3028 O O . LEU B 1 18 ? 6.738 -13.266 -9.398 1 82.06 18 LEU B O 1
ATOM 3032 N N . ALA B 1 19 ? 5.242 -14.445 -10.547 1 80.56 19 ALA B N 1
ATOM 3033 C CA . ALA B 1 19 ? 4.305 -13.328 -10.594 1 80.56 19 ALA B CA 1
ATOM 3034 C C . ALA B 1 19 ? 3.822 -12.969 -9.188 1 80.56 19 ALA B C 1
ATOM 3036 O O . ALA B 1 19 ? 3.689 -11.789 -8.859 1 80.56 19 ALA B O 1
ATOM 3037 N N . ALA B 1 20 ? 3.584 -13.953 -8.406 1 80 20 ALA B N 1
ATOM 3038 C CA . ALA B 1 20 ? 3.148 -13.734 -7.031 1 80 20 ALA B CA 1
ATOM 3039 C C . ALA B 1 20 ? 4.234 -13.039 -6.215 1 80 20 ALA B C 1
ATOM 3041 O O . ALA B 1 20 ? 3.945 -12.117 -5.449 1 80 20 ALA B O 1
ATOM 3042 N N . VAL B 1 21 ? 5.418 -13.445 -6.414 1 82.44 21 VAL B N 1
ATOM 3043 C CA . VAL B 1 21 ? 6.539 -12.844 -5.699 1 82.44 21 VAL B CA 1
ATOM 3044 C C . VAL B 1 21 ? 6.715 -11.391 -6.152 1 82.44 21 VAL B C 1
ATOM 3046 O O . VAL B 1 21 ? 6.941 -10.5 -5.328 1 82.44 21 VAL B O 1
ATOM 3049 N N . ALA B 1 22 ? 6.586 -11.203 -7.418 1 83.75 22 ALA B N 1
ATOM 3050 C CA . ALA B 1 22 ? 6.691 -9.844 -7.941 1 83.75 22 ALA B CA 1
ATOM 3051 C C . ALA B 1 22 ? 5.602 -8.945 -7.363 1 83.75 22 ALA B C 1
ATOM 3053 O O . ALA B 1 22 ? 5.867 -7.797 -6.992 1 83.75 22 ALA B O 1
ATOM 3054 N N . MET B 1 23 ? 4.461 -9.438 -7.254 1 82.5 23 MET B N 1
ATOM 3055 C CA . MET B 1 23 ? 3.338 -8.695 -6.684 1 82.5 23 MET B CA 1
ATOM 3056 C C . MET B 1 23 ? 3.586 -8.383 -5.215 1 82.5 23 MET B C 1
ATOM 3058 O O . MET B 1 23 ? 3.293 -7.273 -4.758 1 82.5 23 MET B O 1
ATOM 3062 N N . ALA B 1 24 ? 4.113 -9.336 -4.539 1 80 24 ALA B N 1
ATOM 3063 C CA . ALA B 1 24 ? 4.414 -9.125 -3.127 1 80 24 ALA B CA 1
ATOM 3064 C C . ALA B 1 24 ? 5.477 -8.047 -2.943 1 80 24 ALA B C 1
ATOM 3066 O O . ALA B 1 24 ? 5.352 -7.184 -2.072 1 80 24 ALA B O 1
ATOM 3067 N N . LEU B 1 25 ? 6.43 -8.086 -3.783 1 83.62 25 LEU B N 1
ATOM 3068 C CA . LEU B 1 25 ? 7.523 -7.129 -3.672 1 83.62 25 LEU B CA 1
ATOM 3069 C C . LEU B 1 25 ? 7.039 -5.715 -3.992 1 83.62 25 LEU B C 1
ATOM 3071 O O . LEU B 1 25 ? 7.379 -4.766 -3.289 1 83.62 25 LEU B O 1
ATOM 3075 N N . VAL B 1 26 ? 6.242 -5.605 -5.02 1 83.5 26 VAL B N 1
ATOM 3076 C CA . VAL B 1 26 ? 5.695 -4.301 -5.375 1 83.5 26 VAL B CA 1
ATOM 3077 C C . VAL B 1 26 ? 4.789 -3.797 -4.254 1 83.5 26 VAL B C 1
ATOM 3079 O O . VAL B 1 26 ? 4.832 -2.617 -3.896 1 83.5 26 VAL B O 1
ATOM 3082 N N . GLY B 1 27 ? 3.977 -4.656 -3.736 1 79.94 27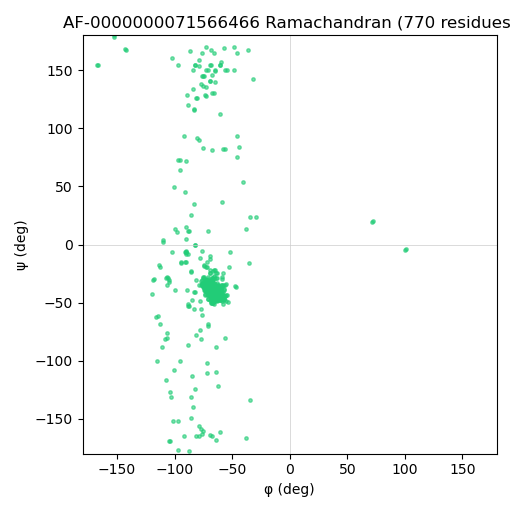 GLY B N 1
ATOM 3083 C CA . GLY B 1 27 ? 3.109 -4.285 -2.629 1 79.94 27 GLY B CA 1
ATOM 3084 C C . GLY B 1 27 ? 3.873 -3.814 -1.405 1 79.94 27 GLY B C 1
ATOM 3085 O O . GLY B 1 27 ? 3.553 -2.773 -0.828 1 79.94 27 GLY B O 1
ATOM 3086 N N . ILE B 1 28 ? 4.934 -4.488 -1.077 1 80.88 28 ILE B N 1
ATOM 3087 C CA . ILE B 1 28 ? 5.719 -4.176 0.112 1 80.88 28 ILE B CA 1
ATOM 3088 C C . ILE B 1 28 ? 6.457 -2.852 -0.087 1 80.88 28 ILE B C 1
ATOM 3090 O O . ILE B 1 28 ? 6.453 -1.995 0.8 1 80.88 28 ILE B O 1
ATOM 3094 N N . ARG B 1 29 ? 7.016 -2.648 -1.212 1 84.12 29 ARG B N 1
ATOM 3095 C CA . ARG B 1 29 ? 7.73 -1.405 -1.484 1 84.12 29 ARG B CA 1
ATOM 3096 C C . ARG B 1 29 ? 6.773 -0.221 -1.532 1 84.12 29 ARG B C 1
ATOM 3098 O O . ARG B 1 29 ? 7.113 0.878 -1.09 1 84.12 29 ARG B O 1
ATOM 3105 N N . SER B 1 30 ? 5.594 -0.52 -2.127 1 83.56 30 SER B N 1
ATOM 3106 C CA . SER B 1 30 ? 4.59 0.541 -2.184 1 83.56 30 SER B CA 1
ATOM 3107 C C . SER B 1 30 ? 4.145 0.954 -0.785 1 83.56 30 SER B C 1
ATOM 3109 O O . SER B 1 30 ? 3.994 2.145 -0.502 1 83.56 30 SER B O 1
ATOM 3111 N N . MET B 1 31 ? 4.02 0.084 0.08 1 80.31 31 MET B N 1
ATOM 3112 C CA . MET B 1 31 ? 3.6 0.372 1.448 1 80.31 31 MET B CA 1
ATOM 3113 C C . MET B 1 31 ? 4.699 1.104 2.211 1 80.31 31 MET B C 1
ATOM 3115 O O . MET B 1 31 ? 4.418 2.016 2.992 1 80.31 31 MET B O 1
ATOM 3119 N N . ALA B 1 32 ? 5.91 0.681 1.961 1 81.81 32 ALA B N 1
ATOM 3120 C CA . ALA B 1 32 ? 7.039 1.334 2.613 1 81.81 32 ALA B CA 1
ATOM 3121 C C . ALA B 1 32 ? 7.164 2.789 2.17 1 81.81 32 ALA B C 1
ATOM 3123 O O . ALA B 1 32 ? 7.395 3.678 2.994 1 81.81 32 ALA B O 1
ATOM 3124 N N . THR B 1 33 ? 6.984 2.967 0.881 1 83.12 33 THR B N 1
ATOM 3125 C CA . THR B 1 33 ? 7.062 4.32 0.339 1 83.12 33 THR B CA 1
ATOM 3126 C C . THR B 1 33 ? 5.918 5.18 0.863 1 83.12 33 THR B C 1
ATOM 3128 O O . THR B 1 33 ? 6.121 6.34 1.221 1 83.12 33 THR B O 1
ATOM 3131 N N . TYR B 1 34 ? 4.711 4.645 0.99 1 80.81 34 TYR B N 1
ATOM 3132 C CA . TYR B 1 34 ? 3.566 5.359 1.549 1 80.81 34 TYR B CA 1
ATOM 3133 C C . TYR B 1 34 ? 3.818 5.734 3.004 1 80.81 34 TYR B C 1
ATOM 3135 O O . TYR B 1 34 ? 3.527 6.859 3.42 1 80.81 34 TYR B O 1
ATOM 3143 N N . HIS B 1 35 ? 4.418 4.777 3.695 1 81.69 35 HIS B N 1
ATOM 3144 C CA . HIS B 1 35 ? 4.703 5.027 5.105 1 81.69 35 HIS B CA 1
ATOM 3145 C C . HIS B 1 35 ? 5.688 6.184 5.27 1 81.69 35 HIS B C 1
ATOM 3147 O O . HIS B 1 35 ? 5.512 7.031 6.145 1 81.69 35 HIS B O 1
ATOM 3153 N N . GLN B 1 36 ? 6.637 6.242 4.426 1 83.62 36 GLN B N 1
ATOM 3154 C CA . GLN B 1 36 ? 7.625 7.312 4.484 1 83.62 36 GLN B CA 1
ATOM 3155 C C . GLN B 1 36 ? 6.996 8.664 4.156 1 83.62 36 GLN B C 1
ATOM 3157 O O . GLN B 1 36 ? 7.301 9.672 4.797 1 83.62 36 GLN B O 1
ATOM 3162 N N . HIS B 1 37 ? 6.082 8.688 3.17 1 84.12 37 HIS B N 1
ATOM 3163 C CA . HIS B 1 37 ? 5.43 9.93 2.773 1 84.12 37 HIS B CA 1
ATOM 3164 C C . HIS B 1 37 ? 4.48 10.43 3.861 1 84.12 37 HIS B C 1
ATOM 3166 O O . HIS B 1 37 ? 4.359 11.633 4.082 1 84.12 37 HIS B O 1
ATOM 3172 N N . VAL B 1 38 ? 3.889 9.586 4.574 1 83.94 38 VAL B N 1
ATOM 3173 C CA . VAL B 1 38 ? 2.984 9.953 5.66 1 83.94 38 VAL B CA 1
ATOM 3174 C C . VAL B 1 38 ? 3.775 10.578 6.805 1 83.94 38 VAL B C 1
ATOM 3176 O O . VAL B 1 38 ? 3.348 11.578 7.387 1 83.94 38 VAL B O 1
ATOM 3179 N N . MET B 1 39 ? 4.941 10.039 7.086 1 86.75 39 MET B N 1
ATOM 3180 C CA . MET B 1 39 ? 5.773 10.594 8.141 1 86.75 39 MET B CA 1
ATOM 3181 C C . MET B 1 39 ? 6.27 11.992 7.77 1 86.75 39 MET B C 1
ATOM 3183 O O . MET B 1 39 ? 6.332 12.883 8.617 1 86.75 39 MET B O 1
ATOM 3187 N N . GLU B 1 40 ? 6.574 12.094 6.535 1 88.31 40 GLU B N 1
ATOM 3188 C CA . GLU B 1 40 ? 6.988 13.414 6.062 1 88.31 40 GLU B CA 1
ATOM 3189 C C . GLU B 1 40 ? 5.836 14.414 6.137 1 88.31 40 GLU B C 1
ATOM 3191 O O . GLU B 1 40 ? 6.039 15.578 6.484 1 88.31 40 GLU B O 1
ATOM 3196 N N . MET B 1 41 ? 4.68 13.938 5.805 1 88.56 41 MET B N 1
ATOM 3197 C CA . MET B 1 41 ? 3.49 14.773 5.887 1 88.56 41 MET B CA 1
ATOM 3198 C C . MET B 1 41 ? 3.209 15.18 7.328 1 88.56 41 MET B C 1
ATOM 3200 O O . MET B 1 41 ? 2.879 16.344 7.598 1 88.56 41 MET B O 1
ATOM 3204 N N . GLN B 1 42 ? 3.371 14.219 8.188 1 88.81 42 GLN B N 1
ATOM 3205 C CA . GLN B 1 42 ? 3.154 14.508 9.602 1 88.81 42 GLN B CA 1
ATOM 3206 C C . GLN B 1 42 ? 4.125 15.57 10.102 1 88.81 42 GLN B C 1
ATOM 3208 O O . GLN B 1 42 ? 3.73 16.5 10.812 1 88.81 42 GLN B O 1
ATOM 3213 N N . SER B 1 43 ? 5.328 15.414 9.734 1 92.81 43 SER B N 1
ATOM 3214 C CA . SER B 1 43 ? 6.352 16.375 10.156 1 92.81 43 SER B CA 1
ATOM 3215 C C . SER B 1 43 ? 6.078 17.75 9.586 1 92.81 43 SER B C 1
ATOM 3217 O O . SER B 1 43 ? 6.141 18.75 10.305 1 92.81 43 SER B O 1
ATOM 3219 N N . ALA B 1 44 ? 5.738 17.844 8.336 1 93.25 44 ALA B N 1
ATOM 3220 C CA . ALA B 1 44 ? 5.438 19.125 7.688 1 93.25 44 ALA B CA 1
ATOM 3221 C C . ALA B 1 44 ? 4.191 19.766 8.297 1 93.25 44 ALA B C 1
ATOM 3223 O O . ALA B 1 44 ? 4.145 20.984 8.477 1 93.25 44 ALA B O 1
ATOM 3224 N N . SER B 1 45 ? 3.207 18.938 8.578 1 93.56 45 SER B N 1
ATOM 3225 C CA . SER B 1 45 ? 1.984 19.438 9.203 1 93.56 45 SER B CA 1
ATOM 3226 C C . SER B 1 45 ? 2.264 20.016 10.578 1 93.56 45 SER B C 1
ATOM 3228 O O . SER B 1 45 ? 1.775 21.094 10.914 1 93.56 45 SER B O 1
ATOM 3230 N N . GLN B 1 46 ? 3.07 19.328 11.359 1 94.56 46 GLN B N 1
ATOM 3231 C CA . GLN B 1 46 ? 3.416 19.797 12.695 1 94.56 46 GLN B CA 1
ATOM 3232 C C . GLN B 1 46 ? 4.191 21.109 12.625 1 94.56 46 GLN B C 1
ATOM 3234 O O . GLN B 1 46 ? 3.945 22.031 13.422 1 94.56 46 GLN B O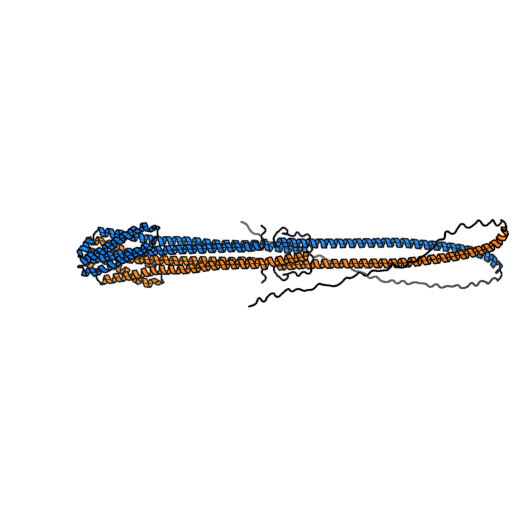 1
ATOM 3239 N N . ARG B 1 47 ? 5.055 21.203 11.695 1 96.5 47 ARG B N 1
ATOM 3240 C CA . ARG B 1 47 ? 5.82 22.422 11.523 1 96.5 47 ARG B CA 1
ATOM 3241 C C . ARG B 1 47 ? 4.914 23.578 11.117 1 96.5 47 ARG B C 1
ATOM 3243 O O . ARG B 1 47 ? 5.09 24.719 11.578 1 96.5 47 ARG B O 1
ATOM 3250 N N . ALA B 1 48 ? 3.953 23.312 10.289 1 95.81 48 ALA B N 1
ATOM 3251 C CA . ALA B 1 48 ? 3 24.328 9.883 1 95.81 48 ALA B CA 1
ATOM 3252 C C . ALA B 1 48 ? 2.178 24.828 11.07 1 95.81 48 ALA B C 1
ATOM 3254 O O . ALA B 1 48 ? 1.996 26.031 11.25 1 95.81 48 ALA B O 1
ATOM 3255 N N . VAL B 1 49 ? 1.728 23.922 11.891 1 95.81 49 VAL B N 1
ATOM 3256 C CA . VAL B 1 49 ? 0.912 24.25 13.055 1 95.81 49 VAL B CA 1
ATOM 3257 C C . VAL B 1 49 ? 1.738 25.062 14.055 1 95.81 49 VAL B C 1
ATOM 3259 O O . VAL B 1 49 ? 1.281 26.094 14.555 1 95.81 49 VAL B O 1
ATOM 3262 N N . ILE B 1 50 ? 2.98 24.625 14.305 1 97 50 ILE B N 1
ATOM 3263 C CA . ILE B 1 50 ? 3.861 25.328 15.234 1 97 50 ILE B CA 1
ATOM 3264 C C . ILE B 1 50 ? 4.125 26.734 14.727 1 97 50 ILE B C 1
ATOM 3266 O O . ILE B 1 50 ? 4.102 27.688 15.5 1 97 50 ILE B O 1
ATOM 3270 N N . GLY B 1 51 ? 4.348 26.812 13.414 1 97.56 51 GLY B N 1
ATOM 3271 C CA . GLY B 1 51 ? 4.586 28.125 12.836 1 97.56 51 GLY B CA 1
ATOM 3272 C C . GLY B 1 51 ? 3.445 29.109 13.07 1 97.56 51 GLY B C 1
ATOM 3273 O O . GLY B 1 51 ? 3.668 30.25 13.484 1 97.56 51 GLY B O 1
ATOM 3274 N N . GLU B 1 52 ? 2.266 28.656 12.836 1 96.94 52 GLU B N 1
ATOM 3275 C CA . GLU B 1 52 ? 1.104 29.516 13.031 1 96.94 52 GLU B CA 1
ATOM 3276 C C . GLU B 1 52 ? 0.899 29.844 14.508 1 96.94 52 GLU B C 1
ATOM 3278 O O . GLU B 1 52 ? 0.486 30.953 14.859 1 96.94 52 GLU B O 1
ATOM 3283 N N . LYS B 1 53 ? 1.14 28.859 15.367 1 97 53 LYS B N 1
ATOM 3284 C CA . LYS B 1 53 ? 1.026 29.094 16.812 1 97 53 LYS B CA 1
ATOM 3285 C C . LYS B 1 53 ? 2.02 30.156 17.266 1 97 53 LYS B C 1
ATOM 3287 O O . LYS B 1 53 ? 1.666 31.047 18.047 1 97 53 LYS B O 1
ATOM 3292 N N . VAL B 1 54 ? 3.211 30.031 16.812 1 98.25 54 VAL B N 1
ATOM 3293 C CA . VAL B 1 54 ? 4.242 31.016 17.156 1 98.25 54 VAL B CA 1
ATOM 3294 C C . VAL B 1 54 ? 3.826 32.406 16.688 1 98.25 54 VAL B C 1
ATOM 3296 O O . VAL B 1 54 ? 3.922 33.375 17.422 1 98.25 54 VAL B O 1
ATOM 3299 N N . ASN B 1 55 ? 3.379 32.469 15.453 1 97.56 55 ASN B N 1
ATOM 3300 C CA . ASN B 1 55 ? 2.939 33.719 14.906 1 97.56 55 ASN B CA 1
ATOM 3301 C C . ASN B 1 55 ? 1.83 34.344 15.75 1 97.56 55 ASN B C 1
ATOM 3303 O O . ASN B 1 55 ? 1.846 35.562 16.016 1 97.56 55 ASN B O 1
ATOM 3307 N N . GLY B 1 56 ? 0.893 33.5 16.141 1 96.38 56 GLY B N 1
ATOM 3308 C CA . GLY B 1 56 ? -0.177 34 17.016 1 96.38 56 GLY B CA 1
ATOM 3309 C C . GLY B 1 56 ? 0.316 34.469 18.359 1 96.38 56 GLY B C 1
ATOM 3310 O O . GLY B 1 56 ? -0.158 35.5 18.875 1 96.38 56 GLY B O 1
ATOM 3311 N N . LEU B 1 57 ? 1.271 33.781 18.922 1 97.56 57 LEU B N 1
ATOM 3312 C CA . LEU B 1 57 ? 1.809 34.156 20.234 1 97.56 57 LEU B CA 1
ATOM 3313 C C . LEU B 1 57 ? 2.586 35.469 20.156 1 97.56 57 LEU B C 1
ATOM 3315 O O . LEU B 1 57 ? 2.588 36.25 21.125 1 97.56 57 LEU B O 1
ATOM 3319 N N . ILE B 1 58 ? 3.254 35.719 19.031 1 98.25 58 ILE B N 1
ATOM 3320 C CA . ILE B 1 58 ? 3.928 37 18.844 1 98.25 58 ILE B CA 1
ATOM 3321 C C . ILE B 1 58 ? 2.912 38.156 18.938 1 98.25 58 ILE B C 1
ATOM 3323 O O . ILE B 1 58 ? 3.137 39.125 19.641 1 98.25 58 ILE B O 1
ATOM 3327 N N . ASN B 1 59 ? 1.846 37.969 18.25 1 96.38 59 ASN B N 1
ATOM 3328 C CA . ASN B 1 59 ? 0.798 38.969 18.312 1 96.38 59 ASN B CA 1
ATOM 3329 C C . ASN B 1 59 ? 0.25 39.125 19.719 1 96.38 59 ASN B C 1
ATOM 3331 O O . ASN B 1 59 ? -0.035 40.25 20.156 1 96.38 59 ASN B O 1
ATOM 3335 N N . ALA B 1 60 ? 0.103 38 20.406 1 96.31 60 ALA B N 1
ATOM 3336 C CA . ALA B 1 60 ? -0.393 38.062 21.781 1 96.31 60 ALA B CA 1
ATOM 3337 C C . ALA B 1 60 ? 0.562 38.812 22.688 1 96.31 60 ALA B C 1
ATOM 3339 O O . ALA B 1 60 ? 0.128 39.625 23.531 1 96.31 60 ALA B O 1
ATOM 3340 N N . VAL B 1 61 ? 1.82 38.625 22.531 1 97.69 61 VAL B N 1
ATOM 3341 C CA . VAL B 1 61 ? 2.832 39.312 23.328 1 97.69 61 VAL B CA 1
ATOM 3342 C C . VAL B 1 61 ? 2.779 40.812 23.062 1 97.69 61 VAL B C 1
ATOM 3344 O O . VAL B 1 61 ? 2.838 41.625 24 1 97.69 61 VAL B O 1
ATOM 3347 N N . VAL B 1 62 ? 2.697 41.188 21.797 1 96.5 62 VAL B N 1
ATOM 3348 C CA . VAL B 1 62 ? 2.656 42.594 21.438 1 96.5 62 VAL B CA 1
ATOM 3349 C C . VAL B 1 62 ? 1.368 43.219 21.969 1 96.5 62 VAL B C 1
ATOM 3351 O O . VAL B 1 62 ? 1.379 44.344 22.469 1 96.5 62 VAL B O 1
ATOM 3354 N N . MET B 1 63 ? 0.26 42.469 21.859 1 94.75 63 MET B N 1
ATOM 3355 C CA . MET B 1 63 ? -1.01 42.938 22.406 1 94.75 63 MET B CA 1
ATOM 3356 C C . MET B 1 63 ? -0.865 43.281 23.891 1 94.75 63 MET B C 1
ATOM 3358 O O . MET B 1 63 ? -1.232 44.375 24.312 1 94.75 63 MET B O 1
ATOM 3362 N N . ASP B 1 64 ? -0.273 42.375 24.641 1 95.12 64 ASP B N 1
ATOM 3363 C CA . ASP B 1 64 ? -0.136 42.594 26.078 1 95.12 64 ASP B CA 1
ATOM 3364 C C . ASP B 1 64 ? 0.917 43.688 26.359 1 95.12 64 ASP B C 1
ATOM 3366 O O . ASP B 1 64 ? 0.842 44.375 27.391 1 95.12 64 ASP B O 1
ATOM 3370 N N . SER B 1 65 ? 1.938 43.812 25.484 1 96.81 65 SER B N 1
ATOM 3371 C CA . SER B 1 65 ? 2.887 44.906 25.625 1 96.81 65 SER B CA 1
ATOM 3372 C C . SER B 1 65 ? 2.184 46.25 25.547 1 96.81 65 SER B C 1
ATOM 3374 O O . SER B 1 65 ? 2.502 47.188 26.297 1 96.81 65 SER B O 1
ATOM 3376 N N . ARG B 1 66 ? 1.271 46.375 24.656 1 94.12 66 ARG B N 1
ATOM 3377 C CA . ARG B 1 66 ? 0.502 47.625 24.531 1 94.12 66 ARG B CA 1
ATOM 3378 C C . ARG B 1 66 ? -0.387 47.812 25.766 1 94.12 66 ARG B C 1
ATOM 3380 O O . ARG B 1 66 ? -0.678 48.969 26.141 1 94.12 66 ARG B O 1
ATOM 3387 N N . GLY B 1 67 ? -0.807 46.688 26.328 1 91.56 67 GLY B N 1
ATOM 3388 C CA . GLY B 1 67 ? -1.483 46.781 27.609 1 91.56 67 GLY B CA 1
ATOM 3389 C C . GLY B 1 67 ? -0.628 47.438 28.672 1 91.56 67 GLY B C 1
ATOM 3390 O O . GLY B 1 67 ? -1.118 48.25 29.469 1 91.56 67 GLY B O 1
ATOM 3391 N N . VAL B 1 68 ? 0.612 47.125 28.719 1 94.44 68 VAL B N 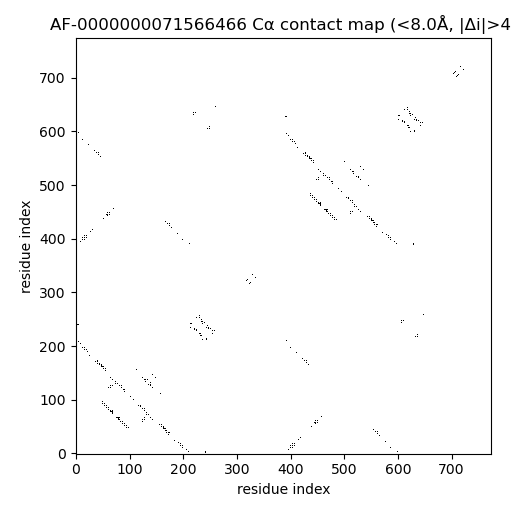1
ATOM 3392 C CA . VAL B 1 68 ? 1.553 47.75 29.672 1 94.44 68 VAL B CA 1
ATOM 3393 C C . VAL B 1 68 ? 1.698 49.219 29.375 1 94.44 68 VAL B C 1
ATOM 3395 O O . VAL B 1 68 ? 1.703 50.062 30.281 1 94.44 68 VAL B O 1
ATOM 3398 N N . TYR B 1 69 ? 1.705 49.594 28.031 1 93.12 69 TYR B N 1
ATOM 3399 C CA . TYR B 1 69 ? 1.843 51 27.625 1 93.12 69 TYR B CA 1
ATOM 3400 C C . TYR B 1 69 ? 0.664 51.812 28.141 1 93.12 69 TYR B C 1
ATOM 3402 O O . TYR B 1 69 ? 0.813 53 28.438 1 93.12 69 TYR B O 1
ATOM 3410 N N . MET B 1 70 ? -0.424 51.219 28.172 1 88.69 70 MET B N 1
ATOM 3411 C CA . MET B 1 70 ? -1.658 51.938 28.469 1 88.69 70 MET B CA 1
ATOM 3412 C C . MET B 1 70 ? -1.925 51.938 29.969 1 88.69 70 MET B C 1
ATOM 3414 O O . MET B 1 70 ? -2.855 52.625 30.422 1 88.69 70 MET B O 1
ATOM 3418 N N . SER B 1 71 ? -1.131 51.219 30.703 1 91.38 71 SER B N 1
ATOM 3419 C CA . SER B 1 71 ? -1.326 51.156 32.156 1 91.38 71 SER B CA 1
ATOM 3420 C C . SER B 1 71 ? -0.836 52.406 32.844 1 91.38 71 SER B C 1
ATOM 3422 O O . SER B 1 71 ? 0.166 53 32.438 1 91.38 71 SER B O 1
ATOM 3424 N N . ARG B 1 72 ? -1.552 52.812 33.938 1 90.38 72 ARG B N 1
ATOM 3425 C CA . ARG B 1 72 ? -1.249 54.031 34.625 1 90.38 72 ARG B CA 1
ATOM 3426 C C . ARG B 1 72 ? -0 53.875 35.5 1 90.38 72 ARG B C 1
ATOM 3428 O O . ARG B 1 72 ? 0.708 54.875 35.75 1 90.38 72 ARG B O 1
ATOM 3435 N N . ASP B 1 73 ? 0.156 52.656 36.031 1 93.19 73 ASP B N 1
ATOM 3436 C CA . ASP B 1 73 ? 1.279 52.344 36.906 1 93.19 73 ASP B CA 1
ATOM 3437 C C . ASP B 1 73 ? 1.655 50.875 36.875 1 93.19 73 ASP B C 1
ATOM 3439 O O . ASP B 1 73 ? 1.091 50.125 36.062 1 93.19 73 ASP B O 1
ATOM 3443 N N . ALA B 1 74 ? 2.662 50.594 37.656 1 93.69 74 ALA B N 1
ATOM 3444 C CA . ALA B 1 74 ? 3.205 49.25 37.656 1 93.69 74 ALA B CA 1
ATOM 3445 C C . ALA B 1 74 ? 2.166 48.219 38.125 1 93.69 74 ALA B C 1
ATOM 3447 O O . ALA B 1 74 ? 2.137 47.094 37.656 1 93.69 74 ALA B O 1
ATOM 3448 N N . ARG B 1 75 ? 1.365 48.625 39.031 1 94.06 75 ARG B N 1
ATOM 3449 C CA . ARG B 1 75 ? 0.336 47.75 39.562 1 94.06 75 ARG B CA 1
ATOM 3450 C C . ARG B 1 75 ? -0.658 47.344 38.469 1 94.06 75 ARG B C 1
ATOM 3452 O O . ARG B 1 75 ? -1.026 46.188 38.344 1 94.06 75 ARG B O 1
ATOM 3459 N N . GLU B 1 76 ? -1.043 48.25 37.656 1 92.38 76 GLU B N 1
ATOM 3460 C CA . GLU B 1 76 ? -1.966 47.969 36.562 1 92.38 76 GLU B CA 1
ATOM 3461 C C . GLU B 1 76 ? -1.293 47.156 35.438 1 92.38 76 GLU B C 1
ATOM 3463 O O . GLU B 1 76 ? -1.939 46.344 34.812 1 92.38 76 GLU B O 1
ATOM 3468 N N . ALA B 1 77 ? -0.036 47.438 35.312 1 94.81 77 ALA B N 1
ATOM 3469 C CA . ALA B 1 77 ? 0.725 46.719 34.281 1 94.81 77 ALA B CA 1
ATOM 3470 C C . ALA B 1 77 ? 0.818 45.25 34.594 1 94.81 77 ALA B C 1
ATOM 3472 O O . ALA B 1 77 ? 1.054 44.438 33.688 1 94.81 77 ALA B O 1
ATOM 3473 N N . GLU B 1 78 ? 0.644 44.875 35.844 1 94.69 78 GLU B N 1
ATOM 3474 C CA . GLU B 1 78 ? 0.769 43.5 36.25 1 94.69 78 GLU B CA 1
ATOM 3475 C C . GLU B 1 78 ? -0.371 42.656 35.688 1 94.69 78 GLU B C 1
ATOM 3477 O O . GLU B 1 78 ? -0.285 41.406 35.656 1 94.69 78 GLU B O 1
ATOM 3482 N N . LYS B 1 79 ? -1.406 43.25 35.156 1 90.56 79 LYS B N 1
ATOM 3483 C CA . LYS B 1 79 ? -2.484 42.562 34.469 1 90.56 79 LYS B CA 1
ATOM 3484 C C . LYS B 1 79 ? -1.991 41.906 33.156 1 90.56 79 LYS B C 1
ATOM 3486 O O . LYS B 1 79 ? -2.584 40.938 32.688 1 90.56 79 LYS B O 1
ATOM 3491 N N . TYR B 1 80 ? -0.899 42.438 32.656 1 94.62 80 TYR B N 1
ATOM 3492 C CA . TYR B 1 80 ? -0.438 42.031 31.328 1 94.62 80 TYR B CA 1
ATOM 3493 C C . TYR B 1 80 ? 0.939 41.406 31.406 1 94.62 80 TYR B C 1
ATOM 3495 O O . TYR B 1 80 ? 1.25 40.5 30.625 1 94.62 80 TYR B O 1
ATOM 3503 N N . ALA B 1 81 ? 1.774 41.812 32.344 1 96.62 81 ALA B N 1
ATOM 3504 C CA . ALA B 1 81 ? 3.191 41.438 32.406 1 96.62 81 ALA B CA 1
ATOM 3505 C C . ALA B 1 81 ? 3.379 39.938 32.531 1 96.62 81 ALA B C 1
ATOM 3507 O O . ALA B 1 81 ? 4.172 39.344 31.812 1 96.62 81 ALA B O 1
ATOM 3508 N N . PRO B 1 82 ? 2.627 39.219 33.375 1 96.19 82 PRO B N 1
ATOM 3509 C CA . PRO B 1 82 ? 2.834 37.781 33.469 1 96.19 82 PRO B CA 1
ATOM 3510 C C . PRO B 1 82 ? 2.51 37.031 32.156 1 96.19 82 PRO B C 1
ATOM 3512 O O . PRO B 1 82 ? 3.195 36.062 31.812 1 96.19 82 PRO B O 1
ATOM 3515 N N . ALA B 1 83 ? 1.481 37.438 31.5 1 95.75 83 ALA B N 1
ATOM 3516 C CA . ALA B 1 83 ? 1.105 36.812 30.25 1 95.75 83 ALA B CA 1
ATOM 3517 C C . ALA B 1 83 ? 2.191 37 29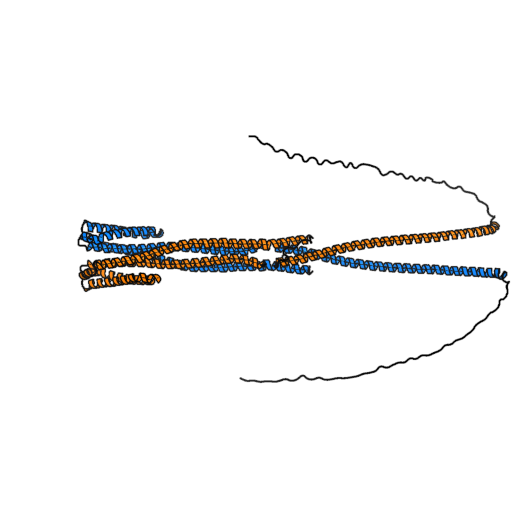.188 1 95.75 83 ALA B C 1
ATOM 3519 O O . ALA B 1 83 ? 2.443 36.094 28.375 1 95.75 83 ALA B O 1
ATOM 3520 N N . ILE B 1 84 ? 2.811 38.188 29.172 1 97.75 84 ILE B N 1
ATOM 3521 C CA . ILE B 1 84 ? 3.906 38.469 28.25 1 97.75 84 ILE B CA 1
ATOM 3522 C C . ILE B 1 84 ? 5.031 37.438 28.484 1 97.75 84 ILE B C 1
ATOM 3524 O O . ILE B 1 84 ? 5.496 36.781 27.547 1 97.75 84 ILE B O 1
ATOM 3528 N N . LEU B 1 85 ? 5.414 37.312 29.734 1 98.19 85 LEU B N 1
ATOM 3529 C CA . LEU B 1 85 ? 6.523 36.406 30.078 1 98.19 85 LEU B CA 1
ATOM 3530 C C . LEU B 1 85 ? 6.168 34.969 29.781 1 98.19 85 LEU B C 1
ATOM 3532 O O . LEU B 1 85 ? 7.004 34.219 29.281 1 98.19 85 LEU B O 1
ATOM 3536 N N . LYS B 1 86 ? 5 34.562 30.016 1 97.94 86 LYS B N 1
ATOM 3537 C CA . LYS B 1 86 ? 4.543 33.188 29.719 1 97.94 86 LYS B CA 1
ATOM 3538 C C . LYS B 1 86 ? 4.574 32.906 28.219 1 97.94 86 LYS B C 1
ATOM 3540 O O . LYS B 1 86 ? 5.074 31.875 27.797 1 97.94 86 LYS B O 1
ATOM 3545 N N . ASN B 1 87 ? 4.016 33.844 27.453 1 98.12 87 ASN B N 1
ATOM 3546 C CA . ASN B 1 87 ? 3.938 33.656 26.016 1 98.12 87 ASN B CA 1
ATOM 3547 C C . ASN B 1 87 ? 5.316 33.688 25.359 1 98.12 87 ASN B C 1
ATOM 3549 O O . ASN B 1 87 ? 5.578 33 24.391 1 98.12 87 ASN B O 1
ATOM 3553 N N . VAL B 1 88 ? 6.207 34.531 25.922 1 98.06 88 VAL B N 1
ATOM 3554 C CA . VAL B 1 88 ? 7.578 34.562 25.422 1 98.06 88 VAL B CA 1
ATOM 3555 C C . VAL B 1 88 ? 8.266 33.219 25.688 1 98.06 88 VAL B C 1
ATOM 3557 O O . VAL B 1 88 ? 8.977 32.719 24.812 1 98.06 88 VAL B O 1
ATOM 3560 N N . ALA B 1 89 ? 8.07 32.625 26.781 1 97.94 89 ALA B N 1
ATOM 3561 C CA . ALA B 1 89 ? 8.617 31.312 27.109 1 97.94 89 ALA B CA 1
ATOM 3562 C C . ALA B 1 89 ? 8.039 30.234 26.172 1 97.94 89 ALA B C 1
ATOM 3564 O O . ALA B 1 89 ? 8.766 29.344 25.734 1 97.94 89 ALA B O 1
ATOM 3565 N N . GLU B 1 90 ? 6.812 30.312 25.938 1 97.62 90 GLU B N 1
ATOM 3566 C CA . GLU B 1 90 ? 6.16 29.344 25.047 1 97.62 90 GLU B CA 1
ATOM 3567 C C . GLU B 1 90 ? 6.691 29.469 23.625 1 97.62 90 GLU B C 1
ATOM 3569 O O . GLU B 1 90 ? 6.848 28.469 22.922 1 97.62 90 GLU B O 1
ATOM 3574 N N . ILE B 1 91 ? 6.906 30.719 23.172 1 98.25 91 ILE B N 1
ATOM 3575 C CA . ILE B 1 91 ? 7.496 30.922 21.859 1 98.25 91 ILE B CA 1
ATOM 3576 C C . ILE B 1 91 ? 8.852 30.234 21.781 1 98.25 91 ILE B C 1
ATOM 3578 O O . ILE B 1 91 ? 9.133 29.516 20.812 1 98.25 91 ILE B O 1
ATOM 3582 N N . SER B 1 92 ? 9.656 30.453 22.844 1 97.94 92 SER B N 1
ATOM 3583 C CA . SER B 1 92 ? 10.977 29.828 22.875 1 97.94 92 SER B CA 1
ATOM 3584 C C . SER B 1 92 ? 10.875 28.312 22.844 1 97.94 92 SER B C 1
ATOM 3586 O O . SER B 1 92 ? 11.625 27.641 22.125 1 97.94 92 SER B O 1
ATOM 3588 N N . ARG B 1 93 ? 9.977 27.719 23.5 1 97.75 93 ARG B N 1
ATOM 3589 C CA . ARG B 1 93 ? 9.766 26.281 23.531 1 97.75 93 ARG B CA 1
ATOM 3590 C C . ARG B 1 93 ? 9.336 25.766 22.156 1 97.75 93 ARG B C 1
ATOM 3592 O O . ARG B 1 93 ? 9.883 24.781 21.656 1 97.75 93 ARG B O 1
ATOM 3599 N N . LEU B 1 94 ? 8.383 26.422 21.594 1 97.94 94 LEU B N 1
ATOM 3600 C CA . LEU B 1 94 ? 7.852 26 20.297 1 97.94 94 LEU B CA 1
ATOM 3601 C C . LEU B 1 94 ? 8.914 26.109 19.219 1 97.94 94 LEU B C 1
ATOM 3603 O O . LEU B 1 94 ? 8.984 25.281 18.312 1 97.94 94 LEU B O 1
ATOM 3607 N N . MET B 1 95 ? 9.727 27.172 19.359 1 97.69 95 MET B N 1
ATOM 3608 C CA . MET B 1 95 ? 10.797 27.328 18.375 1 97.69 95 MET B CA 1
ATOM 3609 C C . MET B 1 95 ? 11.812 26.188 18.5 1 97.69 95 MET B C 1
ATOM 3611 O O . MET B 1 95 ? 12.375 25.734 17.516 1 97.69 95 MET B O 1
ATOM 3615 N N . ALA B 1 96 ? 12.023 25.734 19.688 1 96.81 96 ALA B N 1
ATOM 3616 C CA . ALA B 1 96 ? 12.883 24.578 19.891 1 96.81 96 ALA B CA 1
ATOM 3617 C C . ALA B 1 96 ? 12.273 23.312 19.297 1 96.81 96 ALA B C 1
ATOM 3619 O O . ALA B 1 96 ? 12.961 22.531 18.625 1 96.81 96 ALA B O 1
ATOM 3620 N N . ASP B 1 97 ? 11.023 23.109 19.516 1 96.25 97 ASP B N 1
ATOM 3621 C CA . ASP B 1 97 ? 10.312 21.969 18.938 1 96.25 97 ASP B CA 1
ATOM 3622 C C . ASP B 1 97 ? 10.367 22.016 17.406 1 96.25 97 ASP B C 1
ATOM 3624 O O . ASP B 1 97 ? 10.57 20.984 16.766 1 96.25 97 ASP B O 1
ATOM 3628 N N . TRP B 1 98 ? 10.141 23.234 16.891 1 97.06 98 TRP B N 1
ATOM 3629 C CA . TRP B 1 98 ? 10.195 23.438 15.445 1 97.06 98 TRP B CA 1
ATOM 3630 C C . TRP B 1 98 ? 11.578 23.078 14.906 1 97.06 98 TRP B C 1
ATOM 3632 O O . TRP B 1 98 ? 11.695 22.375 13.898 1 97.06 98 TRP B O 1
ATOM 3642 N N . THR B 1 99 ? 12.609 23.5 15.586 1 96.19 99 THR B N 1
ATOM 3643 C CA . THR B 1 99 ? 13.977 23.234 15.172 1 96.19 99 THR B CA 1
ATOM 3644 C C . THR B 1 99 ? 14.242 21.719 15.109 1 96.19 99 THR B C 1
ATOM 3646 O O . THR B 1 99 ? 14.914 21.234 14.195 1 96.19 99 THR B O 1
ATOM 3649 N N . ALA B 1 100 ? 13.695 21 16 1 95.06 100 ALA B N 1
ATOM 3650 C CA . ALA B 1 100 ? 13.898 19.547 16.078 1 95.06 100 ALA B CA 1
ATOM 3651 C C . ALA B 1 100 ? 13.219 18.844 14.898 1 95.06 100 ALA B C 1
ATOM 3653 O O . ALA B 1 100 ? 13.617 17.734 14.516 1 95.06 100 ALA B O 1
ATOM 3654 N N . LEU B 1 101 ? 12.195 19.469 14.32 1 94.62 101 LEU B N 1
ATOM 3655 C CA . LEU B 1 101 ? 11.398 18.844 13.273 1 94.62 101 LEU B CA 1
ATOM 3656 C C . LEU B 1 101 ? 11.922 19.234 11.891 1 94.62 101 LEU B C 1
ATOM 3658 O O . LEU B 1 101 ? 11.57 18.609 10.891 1 94.62 101 LEU B O 1
ATOM 3662 N N . VAL B 1 102 ? 12.75 20.266 11.789 1 94.94 102 VAL B N 1
ATOM 3663 C CA . VAL B 1 102 ? 13.195 20.797 10.5 1 94.94 102 VAL B CA 1
ATOM 3664 C C . VAL B 1 102 ? 14.195 19.828 9.867 1 94.94 102 VAL B C 1
ATOM 3666 O O . VAL B 1 102 ? 15.172 19.438 10.5 1 94.94 102 VAL B O 1
ATOM 3669 N N . PRO B 1 103 ? 13.93 19.484 8.656 1 92.31 103 PRO B N 1
ATOM 3670 C CA . PRO B 1 103 ? 14.898 18.641 7.953 1 92.31 103 PRO B CA 1
ATOM 3671 C C . PRO B 1 103 ? 16.266 19.297 7.828 1 92.31 103 PRO B C 1
ATOM 3673 O O . PRO B 1 103 ? 16.375 20.531 7.762 1 92.31 103 PRO B O 1
ATOM 3676 N N . GLU B 1 104 ? 17.297 18.5 7.711 1 91.56 104 GLU B N 1
ATOM 3677 C CA . GLU B 1 104 ? 18.688 18.969 7.691 1 91.56 104 GLU B CA 1
ATOM 3678 C C . GLU B 1 104 ? 18.922 19.938 6.547 1 91.56 104 GLU B C 1
ATOM 3680 O O . GLU B 1 104 ? 19.625 20.938 6.711 1 91.56 104 GLU B O 1
ATOM 3685 N N . ALA B 1 105 ? 18.281 19.734 5.465 1 90.44 105 ALA B N 1
ATOM 3686 C CA . ALA B 1 105 ? 18.484 20.547 4.266 1 90.44 105 ALA B CA 1
ATOM 3687 C C . ALA B 1 105 ? 17.906 21.938 4.43 1 90.44 105 ALA B C 1
ATOM 3689 O O . ALA B 1 105 ? 18.328 22.891 3.756 1 90.44 105 ALA B O 1
ATOM 3690 N N . GLU B 1 106 ? 16.984 22.156 5.371 1 91.88 106 GLU B N 1
ATOM 3691 C CA . GLU B 1 106 ? 16.281 23.422 5.512 1 91.88 106 GLU B CA 1
ATOM 3692 C C . GLU B 1 106 ? 16.719 24.156 6.773 1 91.88 106 GLU B C 1
ATOM 3694 O O . GLU B 1 106 ? 16.219 25.25 7.062 1 91.88 106 GLU B O 1
ATOM 3699 N N . ARG B 1 107 ? 17.656 23.688 7.535 1 93 107 ARG B N 1
ATOM 3700 C CA . ARG B 1 107 ? 18.062 24.266 8.812 1 93 107 ARG B CA 1
ATOM 3701 C C . ARG B 1 107 ? 18.75 25.609 8.602 1 93 107 ARG B C 1
ATOM 3703 O O . ARG B 1 107 ? 18.609 26.516 9.43 1 93 107 ARG B O 1
ATOM 3710 N N . GLY B 1 108 ? 19.422 25.719 7.512 1 92.19 108 GLY B N 1
ATOM 3711 C CA . GLY B 1 108 ? 20.078 26.984 7.211 1 92.19 108 GLY B CA 1
ATOM 3712 C C . GLY B 1 108 ? 19.094 28.109 6.988 1 92.19 108 GLY B C 1
ATOM 3713 O O . GLY B 1 108 ? 19.297 29.219 7.508 1 92.19 108 GLY B O 1
ATOM 3714 N N . ALA B 1 109 ? 18.078 27.828 6.289 1 91.25 109 ALA B N 1
ATOM 3715 C CA . ALA B 1 109 ? 17.062 28.844 5.977 1 91.25 109 ALA B CA 1
ATOM 3716 C C . ALA B 1 109 ? 16.203 29.141 7.191 1 91.25 109 ALA B C 1
ATOM 3718 O O . ALA B 1 109 ? 15.586 30.203 7.273 1 91.25 109 ALA B O 1
ATOM 3719 N N . PHE B 1 110 ? 16.219 28.203 8.203 1 96.12 110 PHE B N 1
ATOM 3720 C CA . PHE B 1 110 ? 15.383 28.328 9.383 1 96.12 110 PHE B CA 1
ATOM 3721 C C . PHE B 1 110 ? 16.109 29.094 10.484 1 96.12 110 PHE B C 1
ATOM 3723 O O . PHE B 1 110 ? 15.477 29.688 11.359 1 96.12 110 PHE B O 1
ATOM 3730 N N . LYS B 1 111 ? 17.375 29.297 10.445 1 95.44 111 LYS B N 1
ATOM 3731 C CA . LYS B 1 111 ? 18.234 29.828 11.508 1 95.44 111 LYS B CA 1
ATOM 3732 C C . LYS B 1 111 ? 17.906 31.297 11.781 1 95.44 111 LYS B C 1
ATOM 3734 O O . LYS B 1 111 ? 17.797 31.703 12.938 1 95.44 111 LYS B O 1
ATOM 3739 N N . PRO B 1 112 ? 17.719 32.125 10.711 1 96.06 112 PRO B N 1
ATOM 3740 C CA . PRO B 1 112 ? 17.391 33.5 10.984 1 96.06 112 PRO B CA 1
ATOM 3741 C C . PRO B 1 112 ? 16.094 33.656 11.789 1 96.06 112 PRO B C 1
ATOM 3743 O O . PRO B 1 112 ? 16 34.562 12.641 1 96.06 112 PRO B O 1
ATOM 3746 N N . ALA B 1 113 ? 15.148 32.844 11.523 1 97 113 ALA B N 1
ATOM 3747 C CA . ALA B 1 113 ? 13.891 32.906 12.266 1 97 113 ALA B CA 1
ATOM 3748 C C . ALA B 1 113 ? 14.102 32.562 13.742 1 97 113 ALA B C 1
ATOM 3750 O O . ALA B 1 113 ? 13.5 33.188 14.609 1 97 113 ALA B O 1
ATOM 3751 N N . VAL B 1 114 ? 14.961 31.609 14.047 1 96.75 114 VAL B N 1
ATOM 3752 C CA . VAL B 1 114 ? 15.258 31.219 15.422 1 96.75 114 VAL B CA 1
ATOM 3753 C C . VAL B 1 114 ? 15.93 32.375 16.156 1 96.75 114 VAL B C 1
ATOM 3755 O O . VAL B 1 114 ? 15.555 32.688 17.281 1 96.75 114 VAL B O 1
ATOM 3758 N N . GLU B 1 115 ? 16.828 33 15.5 1 96.75 115 GLU B N 1
ATOM 3759 C CA . GLU B 1 115 ? 17.578 34.125 16.094 1 96.75 115 GLU B CA 1
ATOM 3760 C C . GLU B 1 115 ? 16.688 35.312 16.344 1 96.75 115 GLU B C 1
ATOM 3762 O O . GLU B 1 115 ? 16.75 35.969 17.391 1 96.75 115 GLU B O 1
ATOM 3767 N N . GLN B 1 116 ? 15.906 35.594 15.344 1 97.44 116 GLN B N 1
ATOM 3768 C CA . GLN B 1 116 ? 15.016 36.75 15.477 1 97.44 116 GLN B CA 1
ATOM 3769 C C . GLN B 1 116 ? 13.961 36.531 16.562 1 97.44 116 GLN B C 1
ATOM 3771 O O . GLN B 1 116 ? 13.578 37.438 17.266 1 97.44 116 GLN B O 1
ATOM 3776 N N . ALA B 1 117 ? 13.477 35.312 16.641 1 98.06 117 ALA B N 1
ATOM 3777 C CA . ALA B 1 117 ? 12.508 34.969 17.688 1 98.06 117 ALA B CA 1
ATOM 3778 C C . ALA B 1 117 ? 13.133 35.094 19.078 1 98.06 117 ALA B C 1
ATOM 3780 O O . ALA B 1 117 ? 12.484 35.562 20.016 1 98.06 117 ALA B O 1
ATOM 3781 N N . ALA B 1 118 ? 14.359 34.719 19.188 1 97.31 118 ALA B N 1
ATOM 3782 C CA . ALA B 1 118 ? 15.07 34.844 20.469 1 97.31 118 ALA B CA 1
ATOM 3783 C C . ALA B 1 118 ? 15.266 36.312 20.844 1 97.31 118 ALA B C 1
ATOM 3785 O O . ALA B 1 118 ? 15.133 36.688 22.016 1 97.31 118 ALA B O 1
ATOM 3786 N N . GLN B 1 119 ? 15.57 37.125 19.875 1 97.19 119 GLN B N 1
ATOM 3787 C CA . GLN B 1 119 ? 15.727 38.562 20.094 1 97.19 119 GLN B CA 1
ATOM 3788 C C . GLN B 1 119 ? 14.398 39.188 20.531 1 97.19 119 GLN B C 1
ATOM 3790 O O . GLN B 1 119 ? 14.375 40.062 21.406 1 97.19 119 GLN B O 1
ATOM 3795 N N . PHE B 1 120 ? 13.375 38.75 19.875 1 98.06 120 PHE B N 1
ATOM 3796 C CA . PHE B 1 120 ? 12.047 39.25 20.234 1 98.06 120 PHE B CA 1
ATOM 3797 C C . PHE B 1 120 ? 11.719 38.906 21.672 1 98.06 120 PHE B C 1
ATOM 3799 O O . PHE B 1 120 ? 11.242 39.75 22.422 1 98.06 120 PHE B O 1
ATOM 3806 N N . ALA B 1 121 ? 12.023 37.656 22.031 1 97 121 ALA B N 1
ATOM 3807 C CA . ALA B 1 121 ? 11.742 37.188 23.391 1 97 121 ALA B CA 1
ATOM 3808 C C . ALA B 1 121 ? 12.531 37.969 24.406 1 97 121 ALA B C 1
ATOM 3810 O O . ALA B 1 121 ? 11.977 38.438 25.422 1 97 121 ALA B O 1
ATOM 3811 N N . ALA B 1 122 ? 13.758 38.312 24.172 1 96.81 122 ALA B N 1
ATOM 3812 C CA . ALA B 1 122 ? 14.609 39.062 25.078 1 96.81 122 ALA B CA 1
ATOM 3813 C C . ALA B 1 122 ? 14.148 40.5 25.203 1 96.81 122 ALA B C 1
ATOM 3815 O O . ALA B 1 122 ? 14.133 41.094 26.281 1 96.81 122 ALA B O 1
ATOM 3816 N N . PHE B 1 123 ? 13.781 41 24.062 1 97.69 123 PHE B N 1
ATOM 3817 C CA . PHE B 1 123 ? 13.32 42.406 24.016 1 97.69 123 PHE B CA 1
ATOM 3818 C C . PHE B 1 123 ? 12.062 42.562 24.844 1 97.69 123 PHE B C 1
ATOM 3820 O O . PHE B 1 123 ? 11.945 43.531 25.594 1 97.69 123 PHE B O 1
ATOM 3827 N N . ARG B 1 124 ? 11.219 41.688 24.75 1 97.94 124 ARG B N 1
ATOM 3828 C CA . ARG B 1 124 ? 9.938 41.812 25.438 1 97.94 124 ARG B CA 1
ATOM 3829 C C . ARG B 1 124 ? 10.086 41.531 26.938 1 97.94 124 ARG B C 1
ATOM 3831 O O . ARG B 1 124 ? 9.375 42.125 27.75 1 97.94 124 ARG B O 1
ATOM 3838 N N . ALA B 1 125 ? 10.969 40.625 27.25 1 97.38 125 ALA B N 1
ATOM 3839 C CA . ALA B 1 125 ? 11.273 40.406 28.672 1 97.38 125 ALA B CA 1
ATOM 3840 C C . ALA B 1 125 ? 11.836 41.688 29.297 1 97.38 125 ALA B C 1
ATOM 3842 O O . ALA B 1 125 ? 11.5 42.031 30.438 1 97.38 125 ALA B O 1
ATOM 3843 N N . GLU B 1 126 ? 12.664 42.406 28.578 1 97.44 126 GLU B N 1
ATOM 3844 C CA . GLU B 1 126 ? 13.219 43.688 29.047 1 97.44 126 GLU B CA 1
ATOM 3845 C C . GLU B 1 126 ? 12.125 44.719 29.188 1 97.44 126 GLU B C 1
ATOM 3847 O O . GLU B 1 126 ? 12.164 45.531 30.125 1 97.44 126 GLU B O 1
ATOM 3852 N N . LEU B 1 127 ? 11.234 44.656 28.266 1 97.88 127 LEU B N 1
ATOM 3853 C CA . LEU B 1 127 ? 10.109 45.594 28.344 1 97.88 127 LEU B CA 1
ATOM 3854 C C . LEU B 1 127 ? 9.336 45.406 29.641 1 97.88 127 LEU B C 1
ATOM 3856 O O . LEU B 1 127 ? 8.953 46.375 30.297 1 97.88 127 LEU B O 1
ATOM 3860 N N . VAL B 1 128 ? 9.102 44.188 30.016 1 97.69 128 VAL B N 1
ATOM 3861 C CA . VAL B 1 128 ? 8.383 43.875 31.25 1 97.69 128 VAL B CA 1
ATOM 3862 C C . VAL B 1 128 ? 9.188 44.344 32.438 1 97.69 128 VAL B C 1
ATOM 3864 O O . VAL B 1 128 ? 8.633 44.938 33.375 1 97.69 128 VAL B O 1
ATOM 3867 N N . ARG B 1 129 ? 10.516 44.125 32.438 1 97.31 129 ARG B N 1
ATOM 3868 C CA . ARG B 1 129 ? 11.367 44.594 33.531 1 97.31 129 ARG B CA 1
ATOM 3869 C C . ARG B 1 129 ? 11.266 46.094 33.688 1 97.31 129 ARG B C 1
ATOM 3871 O O . ARG B 1 129 ? 11.102 46.594 34.812 1 97.31 129 ARG B O 1
ATOM 3878 N N . LEU B 1 130 ? 11.312 46.844 32.594 1 97.25 130 LEU B N 1
ATOM 3879 C CA . LEU B 1 130 ? 11.219 48.312 32.625 1 97.25 130 LEU B CA 1
ATOM 3880 C C . LEU B 1 130 ? 9.867 48.75 33.156 1 97.25 130 LEU B C 1
ATOM 3882 O O . LEU B 1 130 ? 9.797 49.688 33.969 1 97.25 130 LEU B O 1
ATOM 3886 N N . GLY B 1 131 ? 8.812 48.031 32.75 1 95.62 131 GLY B N 1
ATOM 3887 C CA . GLY B 1 131 ? 7.48 48.375 33.219 1 95.62 131 GLY B CA 1
ATOM 3888 C C . GLY B 1 131 ? 7.289 48.094 34.719 1 95.62 131 GLY B C 1
ATOM 3889 O O . GLY B 1 131 ? 6.547 48.812 35.375 1 95.62 131 GLY B O 1
ATOM 3890 N N . ARG B 1 132 ? 7.953 47.094 35.25 1 95.12 132 ARG B N 1
ATOM 3891 C CA . ARG B 1 132 ? 7.844 46.688 36.625 1 95.12 132 ARG B CA 1
ATOM 3892 C C . ARG B 1 132 ? 8.734 47.562 37.531 1 95.12 132 ARG B C 1
ATOM 3894 O O . ARG B 1 132 ? 8.336 47.938 38.625 1 95.12 132 ARG B O 1
ATOM 3901 N N . GLU B 1 133 ? 9.945 47.875 37.062 1 95.06 133 GLU B N 1
ATOM 3902 C CA . GLU B 1 133 ? 10.977 48.375 37.969 1 95.06 133 GLU B CA 1
ATOM 3903 C C . GLU B 1 133 ? 11.211 49.875 37.75 1 95.06 133 GLU B C 1
ATOM 3905 O O . GLU B 1 133 ? 11.711 50.562 38.625 1 95.06 133 GLU B O 1
ATOM 3910 N N . VAL B 1 134 ? 10.984 50.344 36.562 1 96.19 134 VAL B N 1
ATOM 3911 C CA . VAL B 1 134 ? 11.234 51.781 36.281 1 96.19 134 VAL B CA 1
ATOM 3912 C C . VAL B 1 134 ? 9.906 52.5 36.156 1 96.19 134 VAL B C 1
ATOM 3914 O O . VAL B 1 134 ? 9.398 53.062 37.125 1 96.19 134 VAL B O 1
ATOM 3917 N N . SER B 1 135 ? 9.195 52.438 34.969 1 95.62 135 SER B N 1
ATOM 3918 C CA . SER B 1 135 ? 7.875 53.031 34.781 1 95.62 135 SER B CA 1
ATOM 3919 C C . SER B 1 135 ? 7.227 52.531 33.5 1 95.62 135 SER B C 1
ATOM 3921 O O . SER B 1 135 ? 7.922 52.125 32.562 1 95.62 135 SER B O 1
ATOM 3923 N N . THR B 1 136 ? 5.93 52.562 33.469 1 95.38 136 THR B N 1
ATOM 3924 C CA . THR B 1 136 ? 5.207 52.188 32.25 1 95.38 136 THR B CA 1
ATOM 3925 C C . THR B 1 136 ? 5.523 53.156 31.109 1 95.38 136 THR B C 1
ATOM 3927 O O . THR B 1 136 ? 5.535 52.75 29.938 1 95.38 136 THR B O 1
ATOM 3930 N N . ALA B 1 137 ? 5.844 54.406 31.484 1 94.69 137 ALA B N 1
ATOM 3931 C CA . ALA B 1 137 ? 6.23 55.406 30.469 1 94.69 137 ALA B CA 1
ATOM 3932 C C . ALA B 1 137 ? 7.551 55.031 29.812 1 94.69 137 ALA B C 1
ATOM 3934 O O . ALA B 1 137 ? 7.707 55.156 28.594 1 94.69 137 ALA B O 1
ATOM 3935 N N . GLU B 1 138 ? 8.469 54.562 30.609 1 95.56 138 GLU B N 1
ATOM 3936 C CA . GLU B 1 138 ? 9.75 54.125 30.062 1 95.56 138 GLU B CA 1
ATOM 3937 C C . GLU B 1 138 ? 9.578 52.875 29.203 1 95.56 138 GLU B C 1
ATOM 3939 O O . GLU B 1 138 ? 10.258 52.719 28.188 1 95.56 138 GLU B O 1
ATOM 3944 N N . ALA B 1 139 ? 8.719 52 29.641 1 96.62 139 ALA B N 1
ATOM 3945 C CA . ALA B 1 139 ? 8.414 50.781 28.844 1 96.62 139 ALA B CA 1
ATOM 3946 C C . ALA B 1 139 ? 7.852 51.188 27.484 1 96.62 139 ALA B C 1
ATOM 3948 O O . ALA B 1 139 ? 8.195 50.562 26.469 1 96.62 139 ALA B O 1
ATOM 3949 N N . ARG B 1 140 ? 6.977 52.125 27.5 1 94.75 140 ARG B N 1
ATOM 3950 C CA . ARG B 1 140 ? 6.383 52.562 26.234 1 94.75 140 ARG B CA 1
ATOM 3951 C C . ARG B 1 140 ? 7.438 53.188 25.312 1 94.75 140 ARG B C 1
ATOM 3953 O O . ARG B 1 140 ? 7.465 52.906 24.125 1 94.75 140 ARG B O 1
ATOM 3960 N N . THR B 1 141 ? 8.281 54.125 25.844 1 94.62 141 THR B N 1
ATOM 3961 C CA . THR B 1 141 ? 9.352 54.75 25.047 1 94.62 141 THR B CA 1
ATOM 3962 C C . THR B 1 141 ? 10.258 53.656 24.469 1 94.62 141 THR B C 1
ATOM 3964 O O . THR B 1 141 ? 10.68 53.75 23.312 1 94.62 141 THR B O 1
ATOM 3967 N N . PHE B 1 142 ? 10.445 52.625 25.203 1 95.81 142 PHE B N 1
ATOM 3968 C CA . PHE B 1 142 ? 11.312 51.5 24.828 1 95.81 142 PHE B CA 1
ATOM 3969 C C . PHE B 1 142 ? 10.664 50.656 23.75 1 95.81 142 PHE B C 1
ATOM 3971 O O . PHE B 1 142 ? 11.328 50.25 22.781 1 95.81 142 PHE B O 1
ATOM 3978 N N . GLY B 1 143 ? 9.398 50.375 23.859 1 94.38 143 GLY B N 1
ATOM 3979 C CA . GLY B 1 143 ? 8.773 49.344 23.047 1 94.38 143 GLY B CA 1
ATOM 3980 C C . GLY B 1 143 ? 7.902 49.906 21.938 1 94.38 143 GLY B C 1
ATOM 3981 O O . GLY B 1 143 ? 7.66 49.25 20.938 1 94.38 143 GLY B O 1
ATOM 3982 N N . ASP B 1 144 ? 7.34 51.062 22.141 1 91.44 144 ASP B N 1
ATOM 3983 C CA . ASP B 1 144 ? 6.375 51.625 21.203 1 91.44 144 ASP B CA 1
ATOM 3984 C C . ASP B 1 144 ? 7.043 52.625 20.25 1 91.44 144 ASP B C 1
ATOM 3986 O O . ASP B 1 144 ? 6.797 53.812 20.328 1 91.44 144 ASP B O 1
ATOM 3990 N N . ASN B 1 145 ? 7.789 52.188 19.359 1 91.12 145 ASN B N 1
ATOM 3991 C CA . ASN B 1 145 ? 8.445 53 18.359 1 91.12 145 ASN B CA 1
ATOM 3992 C C . ASN B 1 145 ? 8.484 52.312 17 1 91.12 145 ASN B C 1
ATOM 3994 O O . ASN B 1 145 ? 8.188 51.125 16.891 1 91.12 145 ASN B O 1
ATOM 3998 N N . ASP B 1 146 ? 8.82 53.031 16 1 89.25 146 ASP B N 1
ATOM 3999 C CA . ASP B 1 146 ? 8.727 52.562 14.625 1 89.25 146 ASP B CA 1
ATOM 4000 C C . ASP B 1 146 ? 9.719 51.438 14.359 1 89.25 146 ASP B C 1
ATOM 4002 O O . ASP B 1 146 ? 9.43 50.5 13.602 1 89.25 146 ASP B O 1
ATOM 4006 N N . ALA B 1 147 ? 10.844 51.469 14.945 1 91.38 147 ALA B N 1
ATOM 4007 C CA . ALA B 1 147 ? 11.852 50.438 14.75 1 91.38 147 ALA B CA 1
ATOM 4008 C C . ALA B 1 147 ? 11.367 49.094 15.266 1 91.38 147 ALA B C 1
ATOM 4010 O O . ALA B 1 147 ? 11.531 48.062 14.602 1 91.38 147 ALA B O 1
ATOM 4011 N N . ASN B 1 148 ? 10.773 49.062 16.422 1 92.31 148 ASN B N 1
ATOM 4012 C CA . ASN B 1 148 ? 10.242 47.844 17 1 92.31 148 ASN B CA 1
ATOM 4013 C C . ASN B 1 148 ? 9.062 47.312 16.203 1 92.31 148 ASN B C 1
ATOM 4015 O O . ASN B 1 148 ? 8.898 46.094 16.062 1 92.31 148 ASN B O 1
ATOM 4019 N N . ARG B 1 149 ? 8.266 48.188 15.734 1 90.25 149 ARG B N 1
ATOM 4020 C CA . ARG B 1 149 ? 7.152 47.781 14.891 1 90.25 149 ARG B CA 1
ATOM 4021 C C . ARG B 1 149 ? 7.645 47.094 13.617 1 90.25 149 ARG B C 1
ATOM 4023 O O . ARG B 1 149 ? 7.121 46.062 13.227 1 90.25 149 ARG B O 1
ATOM 4030 N N . ALA B 1 150 ? 8.609 47.688 13.023 1 92.56 150 ALA B N 1
ATOM 4031 C CA . ALA B 1 150 ? 9.172 47.125 11.805 1 92.56 150 ALA B CA 1
ATOM 4032 C C . ALA B 1 150 ? 9.789 45.75 12.062 1 92.56 150 ALA B C 1
ATOM 4034 O O . ALA B 1 150 ? 9.633 44.812 11.266 1 92.56 150 ALA B O 1
ATOM 4035 N N . ASN B 1 151 ? 10.531 45.656 13.156 1 93.81 151 ASN B N 1
ATOM 4036 C CA . ASN B 1 151 ? 11.156 44.375 13.516 1 93.81 151 ASN B CA 1
ATOM 4037 C C . ASN B 1 151 ? 10.117 43.312 13.766 1 93.81 151 ASN B C 1
ATOM 4039 O O . ASN B 1 151 ? 10.273 42.156 13.32 1 93.81 151 ASN B O 1
ATOM 4043 N N . ARG B 1 152 ? 9.117 43.625 14.5 1 94.62 152 ARG B N 1
ATOM 4044 C CA . ARG B 1 152 ? 8.047 42.656 14.789 1 94.62 152 ARG B CA 1
ATOM 4045 C C . ARG B 1 152 ? 7.336 42.25 13.508 1 94.62 152 ARG B C 1
ATOM 4047 O O . ARG B 1 152 ? 7.059 41.062 13.312 1 94.62 152 ARG B O 1
ATOM 4054 N N . GLN B 1 153 ? 7.066 43.156 12.617 1 93.56 153 GLN B N 1
ATOM 4055 C CA . GLN B 1 153 ? 6.41 42.875 11.352 1 93.56 153 GLN B CA 1
ATOM 4056 C C . GLN B 1 153 ? 7.277 41.938 10.484 1 93.56 153 GLN B C 1
ATOM 4058 O O . GLN B 1 153 ? 6.77 41.031 9.828 1 93.56 153 GLN B O 1
ATOM 4063 N N . ALA B 1 154 ? 8.516 42.219 10.516 1 95.62 154 ALA B N 1
ATOM 4064 C CA . ALA B 1 154 ? 9.438 41.375 9.758 1 95.62 154 ALA B CA 1
ATOM 4065 C C . ALA B 1 154 ? 9.461 39.969 10.312 1 95.62 154 ALA B C 1
ATOM 4067 O O . ALA B 1 154 ? 9.492 39 9.547 1 95.62 154 ALA B O 1
ATOM 4068 N N . LEU B 1 155 ? 9.484 39.781 11.57 1 96.81 155 LEU B N 1
ATOM 4069 C CA . LEU B 1 155 ? 9.445 38.469 12.203 1 96.81 155 LEU B CA 1
ATOM 4070 C C . LEU B 1 155 ? 8.148 37.75 11.867 1 96.81 155 LEU B C 1
ATOM 4072 O O . LEU B 1 155 ? 8.172 36.562 11.5 1 96.81 155 LEU B O 1
ATOM 4076 N N . ASN B 1 156 ? 7.023 38.438 11.977 1 96.88 156 ASN B N 1
ATOM 4077 C CA . ASN B 1 156 ? 5.734 37.844 11.617 1 96.88 156 ASN B CA 1
ATOM 4078 C C . ASN B 1 156 ? 5.727 37.375 10.172 1 96.88 156 ASN B C 1
ATOM 4080 O O . ASN B 1 156 ? 5.285 36.25 9.898 1 96.88 156 ASN B O 1
ATOM 4084 N N . LYS B 1 157 ? 6.199 38.156 9.352 1 95.25 157 LYS B N 1
ATOM 4085 C CA . LYS B 1 157 ? 6.227 37.812 7.934 1 95.25 157 LYS B CA 1
ATOM 4086 C C . LYS B 1 157 ? 7.105 36.594 7.691 1 95.25 157 LYS B C 1
ATOM 4088 O O . LYS B 1 157 ? 6.754 35.688 6.906 1 95.25 157 LYS B O 1
ATOM 4093 N N . GLN B 1 158 ? 8.227 36.594 8.312 1 96.62 158 GLN B N 1
ATOM 4094 C CA . GLN B 1 158 ? 9.148 35.469 8.172 1 96.62 158 GLN B CA 1
ATOM 4095 C C . GLN B 1 158 ? 8.516 34.156 8.672 1 96.62 158 GLN B C 1
ATOM 4097 O O . GLN B 1 158 ? 8.562 33.125 7.992 1 96.62 158 GLN B O 1
ATOM 4102 N N . ILE B 1 159 ? 7.93 34.188 9.82 1 97.19 159 ILE B N 1
ATOM 4103 C CA . ILE B 1 159 ? 7.301 33.031 10.414 1 97.19 159 ILE B CA 1
ATOM 4104 C C . ILE B 1 159 ? 6.117 32.562 9.555 1 97.19 159 ILE B C 1
ATOM 4106 O O . ILE B 1 159 ? 5.926 31.375 9.32 1 97.19 159 ILE B O 1
ATOM 4110 N N . GLU B 1 160 ? 5.355 33.531 9.109 1 95.19 160 GLU B N 1
ATOM 4111 C CA . GLU B 1 160 ? 4.223 33.219 8.242 1 95.19 160 GLU B CA 1
ATOM 4112 C C . GLU B 1 160 ? 4.672 32.562 6.953 1 95.19 160 GLU B C 1
ATOM 4114 O O . GLU B 1 160 ? 4.043 31.594 6.492 1 95.19 160 GLU B O 1
ATOM 4119 N N . ALA B 1 161 ? 5.695 33.031 6.426 1 95.69 161 ALA B N 1
ATOM 4120 C CA . ALA B 1 161 ? 6.215 32.438 5.191 1 95.69 161 ALA B CA 1
ATOM 4121 C C . ALA B 1 161 ? 6.672 31.016 5.418 1 95.69 161 ALA B C 1
ATOM 4123 O O . ALA B 1 161 ? 6.41 30.141 4.59 1 95.69 161 ALA B O 1
ATOM 4124 N N . LEU B 1 162 ? 7.371 30.766 6.465 1 96.19 162 LEU B N 1
ATOM 4125 C CA . LEU B 1 162 ? 7.84 29.422 6.785 1 96.19 162 LEU B CA 1
ATOM 4126 C C . LEU B 1 162 ? 6.668 28.484 7.047 1 96.19 162 LEU B C 1
ATOM 4128 O O . LEU B 1 162 ? 6.66 27.344 6.566 1 96.19 162 LEU B O 1
ATOM 4132 N N . ALA B 1 163 ? 5.676 28.938 7.801 1 95.44 163 ALA B N 1
ATOM 4133 C CA . ALA B 1 163 ? 4.48 28.141 8.07 1 95.44 163 ALA B CA 1
ATOM 4134 C C . ALA B 1 163 ? 3.732 27.828 6.777 1 95.44 163 ALA B C 1
ATOM 4136 O O . ALA B 1 163 ? 3.299 26.688 6.566 1 95.44 163 ALA B O 1
ATOM 4137 N N . ALA B 1 164 ? 3.617 28.828 5.914 1 94 164 ALA B N 1
ATOM 4138 C CA . ALA B 1 164 ? 2.938 28.641 4.637 1 94 164 ALA B CA 1
ATOM 4139 C C . ALA B 1 164 ? 3.684 27.641 3.758 1 94 164 ALA B C 1
ATOM 4141 O O . ALA B 1 164 ? 3.062 26.828 3.062 1 94 164 ALA B O 1
ATOM 4142 N N . ALA B 1 165 ? 4.945 27.734 3.791 1 95.06 165 ALA B N 1
ATOM 4143 C CA . ALA B 1 165 ? 5.758 26.781 3.027 1 95.06 165 ALA B CA 1
ATOM 4144 C C . ALA B 1 165 ? 5.539 25.359 3.518 1 95.06 165 ALA B C 1
ATOM 4146 O O . ALA B 1 165 ? 5.484 24.422 2.717 1 95.06 165 ALA B O 1
ATOM 4147 N N . ASN B 1 166 ? 5.48 25.219 4.773 1 95.38 166 ASN B N 1
ATOM 4148 C CA . ASN B 1 166 ? 5.238 23.891 5.328 1 95.38 166 ASN B CA 1
ATOM 4149 C C . ASN B 1 166 ? 3.846 23.375 4.969 1 95.38 166 ASN B C 1
ATOM 4151 O O . ASN B 1 166 ? 3.672 22.203 4.672 1 95.38 166 ASN B O 1
ATOM 4155 N N . SER B 1 167 ? 2.854 24.234 4.992 1 93.94 167 SER B N 1
ATOM 4156 C CA . SER B 1 167 ? 1.508 23.859 4.574 1 93.94 167 SER B CA 1
ATOM 4157 C C . SER B 1 167 ? 1.479 23.469 3.1 1 93.94 167 SER B C 1
ATOM 4159 O O . SER B 1 167 ? 0.813 22.5 2.723 1 93.94 167 SER B O 1
ATOM 4161 N N . ALA B 1 168 ? 2.191 24.234 2.328 1 93.25 168 ALA B N 1
ATOM 4162 C CA . ALA B 1 168 ? 2.277 23.922 0.905 1 93.25 168 ALA B CA 1
ATOM 4163 C C . ALA B 1 168 ? 2.959 22.562 0.683 1 93.25 168 ALA B C 1
ATOM 4165 O O . ALA B 1 168 ? 2.576 21.812 -0.214 1 93.25 168 ALA B O 1
ATOM 4166 N N . LYS B 1 169 ? 3.922 22.328 1.467 1 93.25 169 LYS B N 1
ATOM 4167 C CA . LYS B 1 169 ? 4.625 21.047 1.369 1 93.25 169 LYS B CA 1
ATOM 4168 C C . LYS B 1 169 ? 3.682 19.891 1.641 1 93.25 169 LYS B C 1
ATOM 4170 O O . LYS B 1 169 ? 3.768 18.844 0.982 1 93.25 169 LYS B O 1
ATOM 4175 N N . VAL B 1 170 ? 2.822 19.984 2.598 1 91.38 170 VAL B N 1
ATOM 4176 C CA . VAL B 1 170 ? 1.829 18.953 2.891 1 91.38 170 VAL B CA 1
ATOM 4177 C C . VAL B 1 170 ? 0.975 18.688 1.652 1 91.38 170 VAL B C 1
ATOM 4179 O O . VAL B 1 170 ? 0.777 17.531 1.26 1 91.38 170 VAL B O 1
ATOM 4182 N N . SER B 1 171 ? 0.503 19.828 1.03 1 89.19 171 SER B N 1
ATOM 4183 C CA . SER B 1 171 ? -0.331 19.688 -0.161 1 89.19 171 SER B CA 1
ATOM 4184 C C . SER B 1 171 ? 0.433 19.031 -1.302 1 89.19 171 SER B C 1
ATOM 4186 O O . SER B 1 171 ? -0.122 18.203 -2.027 1 89.19 171 SER B O 1
ATOM 4188 N N . ASP B 1 172 ? 1.684 19.375 -1.422 1 90.81 172 ASP B N 1
ATOM 4189 C CA . ASP B 1 172 ? 2.52 18.781 -2.459 1 90.81 172 ASP B CA 1
ATOM 4190 C C . ASP B 1 172 ? 2.699 17.281 -2.223 1 90.81 172 ASP B C 1
ATOM 4192 O O . ASP B 1 172 ? 2.664 16.5 -3.166 1 90.81 172 ASP B O 1
ATOM 4196 N N . LEU B 1 173 ? 2.867 16.906 -0.988 1 87.94 173 LEU B N 1
ATOM 4197 C CA . LEU B 1 173 ? 3.053 15.508 -0.637 1 87.94 173 LEU B CA 1
ATOM 4198 C C . LEU B 1 173 ? 1.785 14.703 -0.916 1 87.94 173 LEU B C 1
ATOM 4200 O O . LEU B 1 173 ? 1.853 13.586 -1.433 1 87.94 173 LEU B O 1
ATOM 4204 N N . VAL B 1 174 ? 0.654 15.289 -0.671 1 85.62 174 VAL B N 1
ATOM 4205 C CA . VAL B 1 174 ? -0.62 14.617 -0.91 1 85.62 174 VAL B CA 1
ATOM 4206 C C . VAL B 1 174 ? -0.825 14.414 -2.41 1 85.62 174 VAL B C 1
ATOM 4208 O O . VAL B 1 174 ? -1.233 13.336 -2.848 1 85.62 174 VAL B O 1
ATOM 4211 N N . GLN B 1 175 ? -0.494 15.453 -3.205 1 85.5 175 GLN B N 1
ATOM 4212 C CA . GLN B 1 175 ? -0.634 15.344 -4.652 1 85.5 175 GLN B CA 1
ATOM 4213 C C . GLN B 1 175 ? 0.318 14.297 -5.219 1 85.5 175 GLN B C 1
ATOM 4215 O O . GLN B 1 175 ? -0.053 13.531 -6.113 1 85.5 175 GLN B O 1
ATOM 4220 N N . GLY B 1 176 ? 1.482 14.289 -4.727 1 83.81 176 GLY B N 1
ATOM 4221 C CA . GLY B 1 176 ? 2.438 13.266 -5.133 1 83.81 176 GLY B CA 1
ATOM 4222 C C . GLY B 1 176 ? 1.992 11.859 -4.789 1 83.81 176 GLY B C 1
ATOM 4223 O O . GLY B 1 176 ? 2.174 10.93 -5.582 1 83.81 176 GLY B O 1
ATOM 4224 N N . LEU B 1 177 ? 1.34 11.695 -3.664 1 82.62 177 LEU B N 1
ATOM 4225 C CA . LEU B 1 177 ? 0.852 10.391 -3.213 1 82.62 177 LEU B CA 1
ATOM 4226 C C . LEU B 1 177 ? -0.315 9.922 -4.074 1 82.62 177 LEU B C 1
ATOM 4228 O O . LEU B 1 177 ? -0.447 8.727 -4.348 1 82.62 177 LEU B O 1
ATOM 4232 N N . ASP B 1 178 ? -1.144 10.883 -4.605 1 81.69 178 ASP B N 1
ATOM 4233 C CA . ASP B 1 178 ? -2.24 10.531 -5.504 1 81.69 178 ASP B CA 1
ATOM 4234 C C . ASP B 1 178 ? -1.712 9.914 -6.801 1 81.69 178 ASP B C 1
ATOM 4236 O O . ASP B 1 178 ? -2.217 8.891 -7.258 1 81.69 178 ASP B O 1
ATOM 4240 N N . GLU B 1 179 ? -0.707 10.508 -7.332 1 81.75 179 GLU B N 1
ATOM 4241 C CA . GLU B 1 179 ? -0.103 10 -8.562 1 81.75 179 GLU B CA 1
ATOM 4242 C C . GLU B 1 179 ? 0.569 8.648 -8.336 1 81.75 179 GLU B C 1
ATOM 4244 O O . GLU B 1 179 ? 0.463 7.75 -9.172 1 81.75 179 GLU B O 1
ATOM 4249 N N . PHE B 1 180 ? 1.218 8.578 -7.191 1 79.88 180 PHE B N 1
ATOM 4250 C CA . PHE B 1 180 ? 1.898 7.344 -6.824 1 79.88 180 PHE B CA 1
ATOM 4251 C C . PHE B 1 180 ? 0.898 6.211 -6.641 1 79.88 180 PHE B C 1
ATOM 4253 O O . PHE B 1 180 ? 1.129 5.09 -7.109 1 79.88 180 PHE B O 1
ATOM 4260 N N . TYR B 1 181 ? -0.23 6.473 -6.066 1 80.25 181 TYR B N 1
ATOM 4261 C CA . TYR B 1 181 ? -1.287 5.496 -5.828 1 80.25 181 TYR B CA 1
ATOM 4262 C C . TYR B 1 181 ? -1.834 4.949 -7.141 1 80.25 181 TYR B C 1
ATOM 4264 O O . TYR B 1 181 ? -1.931 3.734 -7.324 1 80.25 181 TYR B O 1
ATOM 4272 N N . GLU B 1 182 ? -2.156 5.766 -8.133 1 79.94 182 GLU B N 1
ATOM 4273 C CA . GLU B 1 182 ? -2.734 5.344 -9.406 1 79.94 182 GLU B CA 1
ATOM 4274 C C . GLU B 1 182 ? -1.755 4.48 -10.195 1 79.94 182 GLU B C 1
ATOM 4276 O O . GLU B 1 182 ? -2.146 3.475 -10.789 1 79.94 182 GLU B O 1
ATOM 4281 N N . SER B 1 183 ? -0.546 4.867 -10.156 1 83.94 183 SER B N 1
ATOM 4282 C CA . SER B 1 183 ? 0.476 4.141 -10.898 1 83.94 183 SER B CA 1
ATOM 4283 C C . SER B 1 183 ? 0.702 2.75 -10.312 1 83.94 183 SER B C 1
ATOM 4285 O O . SER B 1 183 ? 0.783 1.766 -11.055 1 83.94 183 SER B O 1
ATOM 4287 N N . ARG B 1 184 ? 0.771 2.707 -8.969 1 82.38 184 ARG B N 1
ATOM 4288 C CA . ARG B 1 184 ? 1.035 1.432 -8.312 1 82.38 184 ARG B CA 1
ATOM 4289 C C . ARG B 1 184 ? -0.155 0.489 -8.445 1 82.38 184 ARG B C 1
ATOM 4291 O O . ARG B 1 184 ? 0.02 -0.719 -8.617 1 82.38 184 ARG B O 1
ATOM 4298 N N . LEU B 1 185 ? -1.365 1.071 -8.383 1 80.44 185 LEU B N 1
ATOM 4299 C CA . LEU B 1 185 ? -2.568 0.272 -8.586 1 80.44 185 LEU B CA 1
ATOM 4300 C C . LEU B 1 185 ? -2.576 -0.353 -9.977 1 80.44 185 LEU B C 1
ATOM 4302 O O . LEU B 1 185 ? -2.836 -1.549 -10.125 1 80.44 185 LEU B O 1
ATOM 4306 N N . GLN B 1 186 ? -2.27 0.391 -10.953 1 83.88 186 GLN B N 1
ATOM 4307 C CA . GLN B 1 186 ? -2.229 -0.104 -12.32 1 83.88 186 GLN B CA 1
ATOM 4308 C C . GLN B 1 186 ? -1.15 -1.172 -12.492 1 83.88 186 GLN B C 1
ATOM 4310 O O . GLN B 1 186 ? -1.382 -2.201 -13.125 1 83.88 186 GLN B O 1
ATOM 4315 N N . ALA B 1 187 ? 0.005 -0.923 -11.883 1 83.38 187 ALA B N 1
ATOM 4316 C CA . ALA B 1 187 ? 1.103 -1.883 -11.977 1 83.38 187 ALA B CA 1
ATOM 4317 C C . ALA B 1 187 ? 0.718 -3.219 -11.344 1 83.38 187 ALA B C 1
ATOM 4319 O O . ALA B 1 187 ? 0.999 -4.281 -11.906 1 83.38 187 ALA B O 1
ATOM 4320 N N . MET B 1 188 ? 0.097 -3.117 -10.219 1 82.62 188 MET B N 1
ATOM 4321 C CA . MET B 1 188 ? -0.308 -4.336 -9.523 1 82.62 188 MET B CA 1
ATOM 4322 C C . MET B 1 188 ? -1.368 -5.09 -10.32 1 82.62 188 MET B C 1
ATOM 4324 O O . MET B 1 188 ? -1.321 -6.316 -10.414 1 82.62 188 MET B O 1
ATOM 4328 N N . ILE B 1 189 ? -2.32 -4.355 -10.922 1 81.88 189 ILE B N 1
ATOM 4329 C CA . ILE B 1 189 ? -3.371 -4.973 -11.727 1 81.88 189 ILE B CA 1
ATOM 4330 C C . ILE B 1 189 ? -2.76 -5.648 -12.953 1 81.88 189 ILE B C 1
ATOM 4332 O O . ILE B 1 189 ? -3.062 -6.809 -13.242 1 81.88 189 ILE B O 1
ATOM 4336 N N . TRP B 1 190 ? -1.861 -5.012 -13.648 1 86.19 190 TRP B N 1
ATOM 4337 C CA . TRP B 1 190 ? -1.222 -5.57 -14.836 1 86.19 190 TRP B CA 1
ATOM 4338 C C . TRP B 1 190 ? -0.375 -6.785 -14.477 1 86.19 190 TRP B C 1
ATOM 4340 O O . TRP B 1 190 ? -0.378 -7.785 -15.195 1 86.19 190 TRP B O 1
ATOM 4350 N N . LEU B 1 191 ? 0.328 -6.668 -13.344 1 83.69 191 LEU B N 1
ATOM 4351 C CA . LEU B 1 191 ? 1.158 -7.789 -12.914 1 83.69 191 LEU B CA 1
ATOM 4352 C C . LEU B 1 191 ? 0.301 -9 -12.578 1 83.69 191 LEU B C 1
ATOM 4354 O O . LEU B 1 191 ? 0.647 -10.133 -12.93 1 83.69 191 LEU B O 1
ATOM 4358 N N . ALA B 1 192 ? -0.794 -8.758 -11.922 1 80.12 192 ALA B N 1
ATOM 4359 C CA . ALA B 1 192 ? -1.698 -9.844 -11.562 1 80.12 192 ALA B CA 1
ATOM 4360 C C . ALA B 1 192 ? -2.314 -10.484 -12.805 1 80.12 192 ALA B C 1
ATOM 4362 O O . ALA B 1 192 ? -2.277 -11.703 -12.969 1 80.12 192 ALA B O 1
ATOM 4363 N N . VAL B 1 193 ? -2.814 -9.695 -13.766 1 82.75 193 VAL B N 1
ATOM 4364 C CA . VAL B 1 193 ? -3.521 -10.18 -14.945 1 82.75 193 VAL B CA 1
ATOM 4365 C C . VAL B 1 193 ? -2.541 -10.875 -15.891 1 82.75 193 VAL B C 1
ATOM 4367 O O . VAL B 1 193 ? -2.787 -12 -16.328 1 82.75 193 VAL B O 1
ATOM 4370 N N . LEU B 1 194 ? -1.42 -10.242 -16.141 1 85.31 194 LEU B N 1
ATOM 4371 C CA . LEU B 1 194 ? -0.444 -10.805 -17.062 1 85.31 194 LEU B CA 1
ATOM 4372 C C . LEU B 1 194 ? 0.218 -12.047 -16.469 1 85.31 194 LEU B C 1
ATOM 4374 O O . LEU B 1 194 ? 0.459 -13.023 -17.172 1 85.31 194 LEU B O 1
ATOM 4378 N N . GLY B 1 195 ? 0.538 -11.969 -15.141 1 81.25 195 GLY B N 1
ATOM 4379 C CA . GLY B 1 195 ? 1.123 -13.125 -14.484 1 81.25 195 GLY B CA 1
ATOM 4380 C C . GLY B 1 195 ? 0.208 -14.336 -14.484 1 81.25 195 GLY B C 1
ATOM 4381 O O . GLY B 1 195 ? 0.636 -15.445 -14.812 1 81.25 195 GLY B O 1
ATOM 4382 N N . LEU B 1 196 ? -1.044 -14.117 -14.18 1 82.75 196 LEU B N 1
ATOM 4383 C CA . LEU B 1 196 ? -2.021 -15.195 -14.18 1 82.75 196 LEU B CA 1
ATOM 4384 C C . LEU B 1 196 ? -2.264 -15.719 -15.586 1 82.75 196 LEU B C 1
ATOM 4386 O O . LEU B 1 196 ? -2.318 -16.938 -15.805 1 82.75 196 LEU B O 1
ATOM 4390 N N . ALA B 1 197 ? -2.404 -14.789 -16.531 1 84.88 197 ALA B N 1
ATOM 4391 C CA . ALA B 1 197 ? -2.629 -15.18 -17.922 1 84.88 197 ALA B CA 1
ATOM 4392 C C . ALA B 1 197 ? -1.454 -16 -18.453 1 84.88 197 ALA B C 1
ATOM 4394 O O . ALA B 1 197 ? -1.65 -17.031 -19.109 1 84.88 197 ALA B O 1
ATOM 4395 N N . ALA B 1 198 ? -0.246 -15.57 -18.172 1 84 198 ALA B N 1
ATOM 4396 C CA . ALA B 1 198 ? 0.955 -16.281 -18.609 1 84 198 ALA B CA 1
ATOM 4397 C C . ALA B 1 198 ? 1.058 -17.641 -17.953 1 84 198 ALA B C 1
ATOM 4399 O O . ALA B 1 198 ? 1.396 -18.641 -18.609 1 84 198 ALA B O 1
ATOM 4400 N N . GLY B 1 199 ? 0.793 -17.641 -16.609 1 80.38 199 GLY B N 1
ATOM 4401 C CA . GLY B 1 199 ? 0.832 -18.906 -15.891 1 80.38 199 GLY B CA 1
ATOM 4402 C C . GLY B 1 199 ? -0.177 -19.922 -16.406 1 80.38 199 GLY B C 1
ATOM 4403 O O . GLY B 1 199 ? 0.174 -21.062 -16.688 1 80.38 199 GLY B O 1
ATOM 4404 N N . ILE B 1 200 ? -1.386 -19.422 -16.625 1 80.44 200 ILE B N 1
ATOM 4405 C CA . ILE B 1 200 ? -2.457 -20.281 -17.109 1 80.44 200 ILE B CA 1
ATOM 4406 C C . ILE B 1 200 ? -2.17 -20.703 -18.547 1 80.44 200 ILE B C 1
ATOM 4408 O O . ILE B 1 200 ? -2.357 -21.859 -18.922 1 80.44 200 ILE B O 1
ATOM 4412 N N . GLY B 1 201 ? -1.811 -19.703 -19.344 1 84.19 201 GLY B N 1
ATOM 4413 C CA . GLY B 1 201 ? -1.466 -20 -20.734 1 84.19 201 GLY B CA 1
ATOM 4414 C C . GLY B 1 201 ? -0.364 -21.031 -20.859 1 84.19 201 GLY B C 1
ATOM 4415 O O . GLY B 1 201 ? -0.469 -21.969 -21.656 1 84.19 201 GLY B O 1
ATOM 4416 N N . TRP B 1 202 ? 0.659 -20.938 -20.094 1 82.69 202 TRP B N 1
ATOM 4417 C CA . TRP B 1 202 ? 1.775 -21.875 -20.109 1 82.69 202 TRP B CA 1
ATOM 4418 C C . TRP B 1 202 ? 1.336 -23.25 -19.625 1 82.69 202 TRP B C 1
ATOM 4420 O O . TRP B 1 202 ? 1.711 -24.281 -20.203 1 82.69 202 TRP B O 1
ATOM 4430 N N . ALA B 1 203 ? 0.569 -23.234 -18.531 1 78.56 203 ALA B N 1
ATOM 4431 C CA . ALA B 1 203 ? 0.056 -24.5 -18 1 78.56 203 ALA B CA 1
ATOM 4432 C C . ALA B 1 203 ? -0.801 -25.219 -19.031 1 78.56 203 ALA B C 1
ATOM 4434 O O . ALA B 1 203 ? -0.679 -26.438 -19.203 1 78.56 203 ALA B O 1
ATOM 4435 N N . ALA B 1 204 ? -1.626 -24.453 -19.703 1 81.69 204 ALA B N 1
ATOM 4436 C CA . ALA B 1 204 ? -2.498 -25.031 -20.719 1 81.69 204 ALA B CA 1
ATOM 4437 C C . ALA B 1 204 ? -1.687 -25.578 -21.891 1 81.69 204 ALA B C 1
ATOM 4439 O O . ALA B 1 204 ? -1.951 -26.688 -22.375 1 81.69 204 ALA B O 1
ATOM 4440 N N . TRP B 1 205 ? -0.713 -24.828 -22.328 1 82.25 205 TRP B N 1
ATOM 4441 C CA . TRP B 1 205 ? 0.132 -25.25 -23.453 1 82.25 205 TRP B CA 1
ATOM 4442 C C . TRP B 1 205 ? 0.894 -26.516 -23.094 1 82.25 205 TRP B C 1
ATOM 4444 O O . TRP B 1 205 ? 0.931 -27.469 -23.891 1 82.25 205 TRP B O 1
ATOM 4454 N N . THR B 1 206 ? 1.43 -26.609 -21.984 1 76.31 206 THR B N 1
ATOM 4455 C CA . THR B 1 206 ? 2.193 -27.781 -21.547 1 76.31 206 THR B CA 1
ATOM 4456 C C . THR B 1 206 ? 1.281 -28.984 -21.359 1 76.31 206 THR B C 1
ATOM 4458 O O . THR B 1 206 ? 1.616 -30.094 -21.797 1 76.31 206 THR B O 1
ATOM 4461 N N . ALA B 1 207 ? 0.157 -28.719 -20.594 1 75 207 ALA B N 1
ATOM 4462 C CA . ALA B 1 207 ? -0.777 -29.812 -20.328 1 75 207 ALA B CA 1
ATOM 4463 C C . ALA B 1 207 ? -1.294 -30.422 -21.641 1 75 207 ALA B C 1
ATOM 4465 O O . ALA B 1 207 ? -1.375 -31.656 -21.766 1 75 207 ALA B O 1
ATOM 4466 N N . PHE B 1 208 ? -1.556 -29.594 -22.609 1 77.5 208 PHE B N 1
ATOM 4467 C CA . PHE B 1 208 ? -2.188 -30.078 -23.828 1 77.5 208 PHE B CA 1
ATOM 4468 C C . PHE B 1 208 ? -1.142 -30.578 -24.828 1 77.5 208 PHE B C 1
ATOM 4470 O O . PHE B 1 208 ? -1.193 -31.719 -25.266 1 77.5 208 PHE B O 1
ATOM 4477 N N . LYS B 1 209 ? -0.185 -29.781 -25.125 1 77.12 209 LYS B N 1
ATOM 4478 C CA . LYS B 1 209 ? 0.706 -30.062 -26.25 1 77.12 209 LYS B CA 1
ATOM 4479 C C . LYS B 1 209 ? 1.851 -30.969 -25.828 1 77.12 209 LYS B C 1
ATOM 4481 O O . LYS B 1 209 ? 2.348 -31.766 -26.625 1 77.12 209 LYS B O 1
ATOM 4486 N N . ARG B 1 210 ? 2.088 -30.922 -24.594 1 73.88 210 ARG B N 1
ATOM 4487 C CA . ARG B 1 210 ? 3.307 -31.641 -24.219 1 73.88 210 ARG B CA 1
ATOM 4488 C C . ARG B 1 210 ? 2.988 -32.875 -23.375 1 73.88 210 ARG B C 1
ATOM 4490 O O . ARG B 1 210 ? 3.834 -33.75 -23.203 1 73.88 210 ARG B O 1
ATOM 4497 N N . VAL B 1 211 ? 1.825 -32.875 -22.812 1 74 211 VAL B N 1
ATOM 4498 C CA . VAL B 1 211 ? 1.496 -34.031 -21.969 1 74 211 VAL B CA 1
ATOM 4499 C C . VAL B 1 211 ? 0.344 -34.812 -22.578 1 74 211 VAL B C 1
ATOM 4501 O O . VAL B 1 211 ? 0.533 -35.938 -23.016 1 74 211 VAL B O 1
ATOM 4504 N N . SER B 1 212 ? -0.784 -34.188 -22.719 1 74.81 212 SER B N 1
ATOM 4505 C CA . SER B 1 212 ? -1.993 -34.875 -23.156 1 74.81 212 SER B CA 1
ATOM 4506 C C . SER B 1 212 ? -1.844 -35.406 -24.562 1 74.81 212 SER B C 1
ATOM 4508 O O . SER B 1 212 ? -2.199 -36.562 -24.844 1 74.81 212 SER B O 1
ATOM 4510 N N . GLN B 1 213 ? -1.335 -34.594 -25.453 1 80 213 GLN B N 1
ATOM 4511 C CA . GLN B 1 213 ? -1.28 -35 -26.844 1 80 213 GLN B CA 1
ATOM 4512 C C . GLN B 1 213 ? -0.328 -36.156 -27.047 1 80 213 GLN B C 1
ATOM 4514 O O . GLN B 1 213 ? -0.705 -37.188 -27.641 1 80 213 GLN B O 1
ATOM 4519 N N . PRO B 1 214 ? 0.877 -36 -26.516 1 77.44 214 PRO B N 1
ATOM 4520 C CA . PRO B 1 214 ? 1.771 -37.156 -26.703 1 77.44 214 PRO B CA 1
ATOM 4521 C C . PRO B 1 214 ? 1.237 -38.438 -26.062 1 77.44 214 PRO B C 1
ATOM 4523 O O . PRO B 1 214 ? 1.377 -39.531 -26.625 1 77.44 214 PRO B O 1
ATOM 4526 N N . ILE B 1 215 ? 0.639 -38.406 -24.938 1 74.62 215 ILE B N 1
ATOM 4527 C CA . ILE B 1 215 ? 0.103 -39.594 -24.25 1 74.62 215 ILE B CA 1
ATOM 4528 C C . ILE B 1 215 ? -1.051 -40.188 -25.062 1 74.62 215 ILE B C 1
ATOM 4530 O O . ILE B 1 215 ? -1.153 -41.406 -25.203 1 74.62 215 ILE B O 1
ATOM 4534 N N . ASN B 1 216 ? -1.876 -39.281 -25.547 1 77.94 216 ASN B N 1
ATOM 4535 C CA . ASN B 1 216 ? -2.975 -39.75 -26.391 1 77.94 216 ASN B CA 1
ATOM 4536 C C . ASN B 1 216 ? -2.463 -40.406 -27.656 1 77.94 216 ASN B C 1
ATOM 4538 O O . ASN B 1 216 ? -3.02 -41.406 -28.109 1 77.94 216 ASN B O 1
ATOM 4542 N N . ASP B 1 217 ? -1.426 -39.844 -28.25 1 82.06 217 ASP B N 1
ATOM 4543 C CA . ASP B 1 217 ? -0.815 -40.406 -29.453 1 82.06 217 ASP B CA 1
ATOM 4544 C C . ASP B 1 217 ? -0.258 -41.812 -29.156 1 82.06 217 ASP B C 1
ATOM 4546 O O . ASP B 1 217 ? -0.399 -42.719 -29.969 1 82.06 217 ASP B O 1
ATOM 4550 N N . MET B 1 218 ? 0.333 -41.906 -27.984 1 80.38 218 MET B N 1
ATOM 4551 C CA . MET B 1 218 ? 0.894 -43.188 -27.578 1 80.38 218 MET B CA 1
ATOM 4552 C C . MET B 1 218 ? -0.209 -44.219 -27.359 1 80.38 218 MET B C 1
ATOM 4554 O O . MET B 1 218 ? -0.073 -45.375 -27.75 1 80.38 218 MET B O 1
ATOM 4558 N N . THR B 1 219 ? -1.244 -43.719 -26.672 1 75.94 219 THR B N 1
ATOM 4559 C CA . THR B 1 219 ? -2.373 -44.625 -26.422 1 75.94 219 THR B CA 1
ATOM 4560 C C . THR B 1 219 ? -3 -45.094 -27.734 1 75.94 219 THR B C 1
ATOM 4562 O O . THR B 1 219 ? -3.344 -46.25 -27.891 1 75.94 219 THR B O 1
ATOM 4565 N N . ALA B 1 220 ? -3.113 -44.219 -28.688 1 79.56 220 ALA B N 1
ATOM 4566 C CA . ALA B 1 220 ? -3.656 -44.531 -30 1 79.56 220 ALA B CA 1
ATOM 4567 C C . ALA B 1 220 ? -2.77 -45.531 -30.719 1 79.56 220 ALA B C 1
ATOM 4569 O O . ALA B 1 220 ? -3.268 -46.5 -31.344 1 79.56 220 ALA B O 1
ATOM 4570 N N . THR B 1 221 ? -1.468 -45.312 -30.625 1 82.75 221 THR B N 1
ATOM 4571 C CA . THR B 1 221 ? -0.511 -46.219 -31.25 1 82.75 221 THR B CA 1
ATOM 4572 C C . THR B 1 221 ? -0.605 -47.594 -30.641 1 82.75 221 THR B C 1
ATOM 4574 O O . THR B 1 221 ? -0.604 -48.594 -31.359 1 82.75 221 THR B O 1
ATOM 4577 N N . MET B 1 222 ? -0.8 -47.656 -29.344 1 79.56 222 MET B N 1
ATOM 4578 C CA . MET B 1 222 ? -0.905 -48.938 -28.641 1 79.56 222 MET B CA 1
ATOM 4579 C C . MET B 1 222 ? -2.18 -49.656 -29.047 1 79.56 222 MET B C 1
ATOM 4581 O O . MET B 1 222 ? -2.172 -50.906 -29.203 1 79.56 222 MET B O 1
ATOM 4585 N N . ARG B 1 223 ? -3.191 -48.906 -29.266 1 75.5 223 ARG B N 1
ATOM 4586 C CA . ARG B 1 223 ? -4.453 -49.5 -29.703 1 75.5 223 ARG B CA 1
ATOM 4587 C C . ARG B 1 223 ? -4.332 -50.094 -31.094 1 75.5 223 ARG B C 1
ATOM 4589 O O . ARG B 1 223 ? -4.859 -51.156 -31.375 1 75.5 223 ARG B O 1
ATOM 4596 N N . GLU B 1 224 ? -3.65 -49.406 -31.953 1 80.44 224 GLU B N 1
ATOM 4597 C CA . GLU B 1 224 ? -3.43 -49.875 -33.312 1 80.44 224 GLU B CA 1
ATOM 4598 C C . GLU B 1 224 ? -2.59 -51.156 -33.312 1 80.44 224 GLU B C 1
ATOM 4600 O O . GLU B 1 224 ? -2.891 -52.094 -34.062 1 80.44 224 GLU B O 1
ATOM 4605 N N . LEU B 1 225 ? -1.621 -51.219 -32.5 1 79.44 225 LEU B N 1
ATOM 4606 C CA . LEU B 1 225 ? -0.757 -52.375 -32.406 1 79.44 225 LEU B CA 1
ATOM 4607 C C . LEU B 1 225 ? -1.524 -53.562 -31.859 1 79.44 225 LEU B C 1
ATOM 4609 O O . LEU B 1 225 ? -1.379 -54.688 -32.344 1 79.44 225 LEU B O 1
ATOM 4613 N N . ALA B 1 226 ? -2.344 -53.219 -30.859 1 72.06 226 ALA B N 1
ATOM 4614 C CA . ALA B 1 226 ? -3.166 -54.281 -30.266 1 72.06 226 ALA B CA 1
ATOM 4615 C C . ALA B 1 226 ? -4.18 -54.812 -31.266 1 72.06 226 ALA B C 1
ATOM 4617 O O . ALA B 1 226 ? -4.586 -55.969 -31.188 1 72.06 226 ALA B O 1
ATOM 4618 N N . GLY B 1 227 ? -4.559 -53.938 -32.219 1 73.19 227 GLY B N 1
ATOM 4619 C CA . GLY B 1 227 ? -5.496 -54.312 -33.25 1 73.19 227 GLY B CA 1
ATOM 4620 C C . GLY B 1 227 ? -4.832 -55.062 -34.406 1 73.19 227 GLY B C 1
ATOM 4621 O O . GLY B 1 227 ? -5.504 -55.469 -35.344 1 73.19 227 GLY B O 1
ATOM 4622 N N . GLY B 1 228 ? -3.506 -55.25 -34.312 1 74.5 228 GLY B N 1
ATOM 4623 C CA . GLY B 1 228 ? -2.803 -56.062 -35.281 1 74.5 228 GLY B CA 1
ATOM 4624 C C . GLY B 1 228 ? -2.084 -55.219 -36.344 1 74.5 228 GLY B C 1
ATOM 4625 O O . GLY B 1 228 ? -1.461 -55.781 -37.25 1 74.5 228 GLY B O 1
ATOM 4626 N N . HIS B 1 229 ? -2.256 -53.969 -36.312 1 82.31 229 HIS B N 1
ATOM 4627 C CA . HIS B 1 229 ? -1.546 -53.094 -37.25 1 82.31 229 HIS B CA 1
ATOM 4628 C C . HIS B 1 229 ? -0.107 -52.875 -36.781 1 82.31 229 HIS B C 1
ATOM 4630 O O . HIS B 1 229 ? 0.178 -51.906 -36.094 1 82.31 229 HIS B O 1
ATOM 4636 N N . LEU B 1 230 ? 0.783 -53.688 -37.188 1 84.56 230 LEU B N 1
ATOM 4637 C CA . LEU B 1 230 ? 2.145 -53.688 -36.688 1 84.56 230 LEU B CA 1
ATOM 4638 C C . LEU B 1 230 ? 3.047 -52.75 -37.469 1 84.56 230 LEU B C 1
ATOM 4640 O O . LEU B 1 230 ? 4.219 -52.594 -37.156 1 84.56 230 LEU B O 1
ATOM 4644 N N . ALA B 1 231 ? 2.543 -52.188 -38.594 1 84 231 ALA B N 1
ATOM 4645 C CA . ALA B 1 231 ? 3.338 -51.312 -39.438 1 84 231 ALA B CA 1
ATOM 4646 C C . ALA B 1 231 ? 3.25 -49.844 -38.969 1 84 231 ALA B C 1
ATOM 4648 O O . ALA B 1 231 ? 3.832 -48.969 -39.594 1 84 231 ALA B O 1
ATOM 4649 N N . VAL B 1 232 ? 2.717 -49.656 -37.844 1 83.25 232 VAL B N 1
ATOM 4650 C CA . VAL B 1 232 ? 2.508 -48.312 -37.344 1 83.25 232 VAL B CA 1
ATOM 4651 C C . VAL B 1 232 ? 3.832 -47.719 -36.875 1 83.25 232 VAL B C 1
ATOM 4653 O O . VAL B 1 232 ? 4.652 -48.438 -36.281 1 83.25 232 VAL B O 1
ATOM 4656 N N . GLU B 1 233 ? 4.043 -46.438 -37.25 1 86.81 233 GLU B N 1
ATOM 4657 C CA . GLU B 1 233 ? 5.207 -45.719 -36.75 1 86.81 233 GLU B CA 1
ATOM 4658 C C . GLU B 1 233 ? 4.961 -45.156 -35.344 1 86.81 233 GLU B C 1
ATOM 4660 O O . GLU B 1 233 ? 3.891 -44.625 -35.062 1 86.81 233 GLU B O 1
ATOM 4665 N N . ILE B 1 234 ? 5.875 -45.5 -34.438 1 86.19 234 ILE B N 1
ATOM 4666 C CA . ILE B 1 234 ? 5.742 -45.062 -33.062 1 86.19 234 ILE B CA 1
ATOM 4667 C C . ILE B 1 234 ? 6.293 -43.656 -32.906 1 86.19 234 ILE B C 1
ATOM 4669 O O . ILE B 1 234 ? 7.484 -43.406 -33.125 1 86.19 234 ILE B O 1
ATOM 4673 N N . PRO B 1 235 ? 5.418 -42.75 -32.562 1 83.38 235 PRO B N 1
ATOM 4674 C CA . PRO B 1 235 ? 5.875 -41.375 -32.375 1 83.38 235 PRO B CA 1
ATOM 4675 C C . PRO B 1 235 ? 6.766 -41.219 -31.156 1 83.38 235 PRO B C 1
ATOM 4677 O O . PRO B 1 235 ? 6.73 -42.031 -30.25 1 83.38 235 PRO B O 1
ATOM 4680 N N . SER B 1 236 ? 7.672 -40.219 -31.109 1 78.5 236 SER B N 1
ATOM 4681 C CA . SER B 1 236 ? 8.398 -39.688 -29.969 1 78.5 236 SER B CA 1
ATOM 4682 C C . SER B 1 236 ? 9.469 -40.656 -29.484 1 78.5 236 SER B C 1
ATOM 4684 O O . SER B 1 236 ? 9.844 -40.625 -28.312 1 78.5 236 SER B O 1
ATOM 4686 N N . VAL B 1 237 ? 9.82 -41.531 -30.344 1 83.38 237 VAL B N 1
ATOM 4687 C CA . VAL B 1 237 ? 10.828 -42.531 -29.953 1 83.38 237 VAL B CA 1
ATOM 4688 C C . VAL B 1 237 ? 12.148 -41.812 -29.656 1 83.38 237 VAL B C 1
ATOM 4690 O O . VAL B 1 237 ? 12.922 -42.281 -28.812 1 83.38 237 VAL B O 1
ATOM 4693 N N . GLU B 1 238 ? 12.297 -40.656 -30.25 1 80.38 238 GLU B N 1
ATOM 4694 C CA . GLU B 1 238 ? 13.562 -39.938 -30.109 1 80.38 238 GLU B CA 1
ATOM 4695 C C . GLU B 1 238 ? 13.539 -39 -28.906 1 80.38 238 GLU B C 1
ATOM 4697 O O . GLU B 1 238 ? 14.562 -38.438 -28.516 1 80.38 238 GLU B O 1
ATOM 4702 N N . ALA B 1 239 ? 12.352 -38.969 -28.375 1 78.56 239 ALA B N 1
ATOM 4703 C CA . ALA B 1 239 ? 12.258 -38.094 -27.219 1 78.56 239 ALA B CA 1
ATOM 4704 C C . ALA B 1 239 ? 13.047 -38.656 -26.031 1 78.56 239 ALA B C 1
ATOM 4706 O O . ALA B 1 239 ? 13.164 -39.875 -25.891 1 78.56 239 ALA B O 1
ATOM 4707 N N . HIS B 1 240 ? 13.727 -37.812 -25.281 1 75.25 240 HIS B N 1
ATOM 4708 C CA . HIS B 1 240 ? 14.586 -38.25 -24.203 1 75.25 240 HIS B CA 1
ATOM 4709 C C . HIS B 1 240 ? 13.891 -38.156 -22.844 1 75.25 240 HIS B C 1
ATOM 4711 O O . HIS B 1 240 ? 14.531 -38.219 -21.797 1 75.25 240 HIS B O 1
ATOM 4717 N N . ASP B 1 241 ? 12.656 -37.938 -22.812 1 75.12 241 ASP B N 1
ATOM 4718 C CA . ASP B 1 241 ? 11.898 -37.844 -21.578 1 75.12 241 ASP B CA 1
ATOM 4719 C C . ASP B 1 241 ? 11.086 -39.125 -21.344 1 75.12 241 ASP B C 1
ATOM 4721 O O . ASP B 1 241 ? 11.367 -40.156 -21.938 1 75.12 241 ASP B O 1
ATOM 4725 N N . GLU B 1 242 ? 10.125 -39.031 -20.281 1 75.19 242 GLU B N 1
ATOM 4726 C CA . GLU B 1 242 ? 9.312 -40.188 -19.906 1 75.19 242 GLU B CA 1
ATOM 4727 C C . GLU B 1 242 ? 8.484 -40.688 -21.094 1 75.19 242 GLU B C 1
ATOM 4729 O O . GLU B 1 242 ? 8.266 -41.906 -21.234 1 75.19 242 GLU B O 1
ATOM 4734 N N . ILE B 1 243 ? 8.156 -39.75 -21.953 1 76.69 243 ILE B N 1
ATOM 4735 C CA . ILE B 1 243 ? 7.367 -40.125 -23.125 1 76.69 243 ILE B CA 1
ATOM 4736 C C . ILE B 1 243 ? 8.234 -40.906 -24.109 1 76.69 243 ILE B C 1
ATOM 4738 O O . ILE B 1 243 ? 7.773 -41.875 -24.719 1 76.69 243 ILE B O 1
ATOM 4742 N N . GLY B 1 244 ? 9.492 -40.438 -24.25 1 78.31 244 GLY B N 1
ATOM 4743 C CA . GLY B 1 244 ? 10.422 -41.188 -25.094 1 78.31 244 GLY B CA 1
ATOM 4744 C C . GLY B 1 244 ? 10.664 -42.594 -24.609 1 78.31 244 GLY B C 1
ATOM 4745 O O . GLY B 1 244 ? 10.719 -43.531 -25.406 1 78.31 244 GLY B O 1
ATOM 4746 N N . GLU B 1 245 ? 10.797 -42.688 -23.328 1 76.62 245 GLU B N 1
ATOM 4747 C CA . GLU B 1 245 ? 10.992 -44 -22.75 1 76.62 245 GLU B CA 1
ATOM 4748 C C . GLU B 1 245 ? 9.797 -44.906 -23.031 1 76.62 245 GLU B C 1
ATOM 4750 O O . GLU B 1 245 ? 9.961 -46.094 -23.312 1 76.62 245 GLU B O 1
ATOM 4755 N N . MET B 1 246 ? 8.664 -44.344 -22.891 1 76.88 246 MET B N 1
ATOM 4756 C CA . MET B 1 246 ? 7.449 -45.094 -23.188 1 76.88 246 MET B CA 1
ATOM 4757 C C . MET B 1 246 ? 7.41 -45.5 -24.656 1 76.88 246 MET B C 1
ATOM 4759 O O . MET B 1 246 ? 7.066 -46.656 -24.984 1 76.88 246 MET B O 1
ATOM 4763 N N . ALA B 1 247 ? 7.781 -44.562 -25.516 1 82.44 247 ALA B N 1
ATOM 4764 C CA . ALA B 1 247 ? 7.785 -44.844 -26.953 1 82.44 247 ALA B CA 1
ATOM 4765 C C . ALA B 1 247 ? 8.742 -45.969 -27.297 1 82.44 247 ALA B C 1
ATOM 4767 O O . ALA B 1 247 ? 8.414 -46.844 -28.109 1 82.44 247 ALA B O 1
ATOM 4768 N N . ARG B 1 248 ? 9.867 -45.969 -26.688 1 82 248 ARG B N 1
ATOM 4769 C CA . ARG B 1 248 ? 10.844 -47.031 -26.938 1 82 248 ARG B CA 1
ATOM 4770 C C . ARG B 1 248 ? 10.336 -48.375 -26.453 1 82 248 ARG B C 1
ATOM 4772 O O . ARG B 1 248 ? 10.602 -49.406 -27.078 1 82 248 ARG B O 1
ATOM 4779 N N . ALA B 1 249 ? 9.648 -48.312 -25.297 1 75.38 249 ALA B N 1
ATOM 4780 C CA . ALA B 1 249 ? 9.055 -49.562 -24.812 1 75.38 249 ALA B CA 1
ATOM 4781 C C . ALA B 1 249 ? 7.996 -50.062 -25.781 1 75.38 249 ALA B C 1
ATOM 4783 O O . ALA B 1 249 ? 7.918 -51.281 -26.047 1 75.38 249 ALA B O 1
ATOM 4784 N N . VAL B 1 250 ? 7.211 -49.188 -26.344 1 80.38 250 VAL B N 1
ATOM 4785 C CA . VAL B 1 250 ? 6.176 -49.562 -27.312 1 80.38 250 VAL B CA 1
ATOM 4786 C C . VAL B 1 250 ? 6.82 -50.094 -28.578 1 80.38 250 VAL B C 1
ATOM 4788 O O . VAL B 1 250 ? 6.309 -51.062 -29.172 1 80.38 250 VAL B O 1
ATOM 4791 N N . ARG B 1 251 ? 7.941 -49.531 -28.953 1 82.19 251 ARG B N 1
ATOM 4792 C CA . ARG B 1 251 ? 8.672 -50.031 -30.125 1 82.19 251 ARG B CA 1
ATOM 4793 C C . ARG B 1 251 ? 9.133 -51.469 -29.906 1 82.19 251 ARG B C 1
ATOM 4795 O O . ARG B 1 251 ? 9.055 -52.281 -30.828 1 82.19 251 ARG B O 1
ATOM 4802 N N . VAL B 1 252 ? 9.68 -51.719 -28.797 1 75.62 252 VAL B N 1
ATOM 4803 C CA . VAL B 1 252 ? 10.125 -53.094 -28.484 1 75.62 252 VAL B CA 1
ATOM 4804 C C . VAL B 1 252 ? 8.945 -54.031 -28.578 1 75.62 252 VAL B C 1
ATOM 4806 O O . VAL B 1 252 ? 9.094 -55.156 -29.094 1 75.62 252 VAL B O 1
ATOM 4809 N N . PHE B 1 253 ? 7.824 -53.562 -28.188 1 76.06 253 PHE B N 1
ATOM 4810 C CA . PHE B 1 253 ? 6.613 -54.375 -28.266 1 76.06 253 PHE B CA 1
ATOM 4811 C C . PHE B 1 253 ? 6.215 -54.625 -29.719 1 76.06 253 PHE B C 1
ATOM 4813 O O . PHE B 1 253 ? 5.875 -55.75 -30.078 1 76.06 253 PHE B O 1
ATOM 4820 N N . ARG B 1 254 ? 6.172 -53.594 -30.406 1 80.62 254 ARG B N 1
ATOM 4821 C CA . ARG B 1 254 ? 5.84 -53.719 -31.812 1 80.62 254 ARG B CA 1
ATOM 4822 C C . ARG B 1 254 ? 6.773 -54.719 -32.5 1 80.62 254 ARG B C 1
ATOM 4824 O O . ARG B 1 254 ? 6.32 -55.594 -33.25 1 80.62 254 ARG B O 1
ATOM 4831 N N . ASP B 1 255 ? 8.023 -54.656 -32.219 1 79 255 ASP B N 1
ATOM 4832 C CA . ASP B 1 255 ? 9.016 -55.531 -32.844 1 79 255 ASP B CA 1
ATOM 4833 C C . ASP B 1 255 ? 8.812 -56.969 -32.438 1 79 255 ASP B C 1
ATOM 4835 O O . ASP B 1 255 ? 8.969 -57.875 -33.25 1 79 255 ASP B O 1
ATOM 4839 N N . ALA B 1 256 ? 8.438 -57.125 -31.156 1 71.88 256 ALA B N 1
ATOM 4840 C CA . ALA B 1 256 ? 8.156 -58.469 -30.672 1 71.88 256 ALA B CA 1
ATOM 4841 C C . ALA B 1 256 ? 6.918 -59.031 -31.344 1 71.88 256 ALA B C 1
ATOM 4843 O O . ALA B 1 256 ? 6.895 -60.219 -31.703 1 71.88 256 ALA B O 1
ATOM 4844 N N . MET B 1 257 ? 5.941 -58.188 -31.609 1 74.81 257 MET B N 1
ATOM 4845 C CA . MET B 1 257 ? 4.715 -58.625 -32.281 1 74.81 257 MET B CA 1
ATOM 4846 C C . MET B 1 257 ? 4.973 -58.938 -33.75 1 74.81 257 MET B C 1
ATOM 4848 O O . MET B 1 257 ? 4.422 -59.906 -34.281 1 74.81 257 MET B O 1
ATOM 4852 N N . ARG B 1 258 ? 5.836 -58.219 -34.344 1 78.94 258 ARG B N 1
ATOM 4853 C CA . ARG B 1 258 ? 6.203 -58.438 -35.719 1 78.94 258 ARG B CA 1
ATOM 4854 C C . ARG B 1 258 ? 6.957 -59.75 -35.875 1 78.94 258 ARG B C 1
ATOM 4856 O O . ARG B 1 258 ? 6.723 -60.5 -36.844 1 78.94 258 ARG B O 1
ATOM 4863 N N . ALA B 1 259 ? 7.766 -60.031 -34.938 1 74.5 259 ALA B N 1
ATOM 4864 C CA . ALA B 1 259 ? 8.523 -61.281 -34.969 1 74.5 259 ALA B CA 1
ATOM 4865 C C . ALA B 1 259 ? 7.613 -62.5 -34.781 1 74.5 259 ALA B C 1
ATOM 4867 O O . ALA B 1 259 ? 7.77 -63.531 -35.438 1 74.5 259 ALA B O 1
ATOM 4868 N N . ALA B 1 260 ? 6.637 -62.25 -33.875 1 72.44 260 ALA B N 1
ATOM 4869 C CA . ALA B 1 260 ? 5.688 -63.344 -33.625 1 72.44 260 ALA B CA 1
ATOM 4870 C C . ALA B 1 260 ? 4.82 -63.594 -34.844 1 72.44 260 ALA B C 1
ATOM 4872 O O . ALA B 1 260 ? 4.543 -64.75 -35.188 1 72.44 260 ALA B O 1
ATOM 4873 N N . GLU B 1 261 ? 4.504 -62.562 -35.531 1 76 261 GLU B N 1
ATOM 4874 C CA . GLU B 1 261 ? 3.697 -62.688 -36.75 1 76 261 GLU B CA 1
ATOM 4875 C C . GLU B 1 261 ? 4.5 -63.312 -37.875 1 76 261 GLU B C 1
ATOM 4877 O O . GLU B 1 261 ? 3.977 -64.125 -38.625 1 76 261 GLU B O 1
ATOM 4882 N N . ALA B 1 262 ? 5.711 -63.062 -38 1 77.12 262 ALA B N 1
ATOM 4883 C CA . ALA B 1 262 ? 6.59 -63.656 -39 1 77.12 262 ALA B CA 1
ATOM 4884 C C . ALA B 1 262 ? 6.801 -65.125 -38.75 1 77.12 262 ALA B C 1
ATOM 4886 O O . ALA B 1 262 ? 6.797 -65.938 -39.688 1 77.12 262 ALA B O 1
ATOM 4887 N N . MET B 1 263 ? 6.914 -65.5 -37.5 1 72.5 263 MET B N 1
ATOM 4888 C CA . MET B 1 263 ? 7.086 -66.875 -37.125 1 72.5 263 MET B CA 1
ATOM 4889 C C . MET B 1 263 ? 5.82 -67.688 -37.438 1 72.5 263 MET B C 1
ATOM 4891 O O . MET B 1 263 ? 5.891 -68.812 -37.906 1 72.5 263 MET B O 1
ATOM 4895 N N . ARG B 1 264 ? 4.719 -67.062 -37.219 1 73.12 264 ARG B N 1
ATOM 4896 C CA . ARG B 1 264 ? 3.447 -67.688 -37.5 1 73.12 264 ARG B CA 1
ATOM 4897 C C . ARG B 1 264 ? 3.27 -67.938 -39 1 73.12 264 ARG B C 1
ATOM 4899 O O . ARG B 1 264 ? 2.848 -69 -39.438 1 73.12 264 ARG B O 1
ATOM 4906 N N . GLN B 1 265 ? 3.648 -67 -39.719 1 77 265 GLN B N 1
ATOM 4907 C CA . GLN B 1 265 ? 3.537 -67.125 -41.156 1 77 265 GLN B CA 1
ATOM 4908 C C . GLN B 1 265 ? 4.508 -68.125 -41.719 1 77 265 GLN B C 1
ATOM 4910 O O . GLN B 1 265 ? 4.156 -68.938 -42.594 1 77 265 GLN B O 1
ATOM 4915 N N . ALA B 1 266 ? 5.688 -68.25 -41.094 1 73.25 266 ALA B N 1
ATOM 4916 C CA . ALA B 1 266 ? 6.672 -69.25 -41.5 1 73.25 266 ALA B CA 1
ATOM 4917 C C . ALA B 1 266 ? 6.199 -70.625 -41.156 1 73.25 266 ALA B C 1
ATOM 4919 O O . ALA B 1 266 ? 6.363 -71.562 -41.969 1 73.25 266 ALA B O 1
ATOM 4920 N N . GLN B 1 267 ? 5.574 -70.688 -40 1 71.25 267 GLN B N 1
ATOM 4921 C CA . GLN B 1 267 ? 5.051 -72 -39.594 1 71.25 267 GLN B CA 1
ATOM 4922 C C . GLN B 1 267 ? 3.914 -72.438 -40.5 1 71.25 267 GLN B C 1
ATOM 4924 O O . GLN B 1 267 ? 3.807 -73.625 -40.844 1 71.25 267 GLN B O 1
ATOM 4929 N N . GLU B 1 268 ? 3.148 -71.562 -40.906 1 73.56 268 GLU B N 1
ATOM 4930 C CA . GLU B 1 268 ? 2.047 -71.875 -41.781 1 73.56 268 GLU B CA 1
ATOM 4931 C C . GLU B 1 268 ? 2.564 -72.25 -43.156 1 73.56 268 GLU B C 1
ATOM 4933 O O . GLU B 1 268 ? 2.062 -73.188 -43.781 1 73.56 268 GLU B O 1
ATOM 4938 N N . LYS B 1 269 ? 3.625 -71.688 -43.625 1 77.62 269 LYS B N 1
ATOM 4939 C CA . LYS B 1 269 ? 4.227 -72.062 -44.906 1 77.62 269 LYS B CA 1
ATOM 4940 C C . LYS B 1 269 ? 4.906 -73.438 -44.844 1 77.62 269 LYS B C 1
ATOM 4942 O O . LYS B 1 269 ? 4.824 -74.188 -45.781 1 77.62 269 LYS B O 1
ATOM 4947 N N . GLU B 1 270 ? 5.496 -73.625 -43.688 1 70.81 270 GLU B N 1
ATOM 4948 C CA . GLU B 1 270 ? 6.133 -74.938 -43.469 1 70.81 270 GLU B CA 1
ATOM 4949 C C . GLU B 1 270 ? 5.094 -76.062 -43.406 1 70.81 270 GLU B C 1
ATOM 4951 O O . GLU B 1 270 ? 5.301 -77.125 -43.969 1 70.81 270 GLU B O 1
ATOM 4956 N N . ARG B 1 271 ? 3.986 -75.75 -42.844 1 70.5 271 ARG B N 1
ATOM 4957 C CA . ARG B 1 271 ? 2.914 -76.75 -42.75 1 70.5 271 ARG B CA 1
ATOM 4958 C C . ARG B 1 271 ? 2.324 -77 -44.156 1 70.5 271 ARG B C 1
ATOM 4960 O O . ARG B 1 271 ? 2.047 -78.188 -44.5 1 70.5 271 ARG B O 1
ATOM 4967 N N . GLU B 1 272 ? 2.189 -76.062 -44.844 1 73.5 272 GLU B N 1
ATOM 4968 C CA . GLU B 1 272 ? 1.681 -76.188 -46.188 1 73.5 272 GLU B CA 1
ATOM 4969 C C . GLU B 1 272 ? 2.668 -77 -47.062 1 73.5 272 GLU B C 1
ATOM 4971 O O . GLU B 1 272 ? 2.271 -77.875 -47.844 1 73.5 272 GLU B O 1
ATOM 4976 N N . ALA B 1 273 ? 3.975 -76.75 -46.938 1 74.62 273 ALA B N 1
ATOM 4977 C CA . ALA B 1 273 ? 5 -77.438 -47.688 1 74.62 273 ALA B CA 1
ATOM 4978 C C . ALA B 1 273 ? 5.082 -78.875 -47.281 1 74.62 273 ALA B C 1
ATOM 4980 O O . ALA B 1 273 ? 5.227 -79.75 -48.125 1 74.62 273 ALA B O 1
ATOM 4981 N N . ALA B 1 274 ? 4.945 -79.125 -45.969 1 66.25 274 ALA B N 1
ATOM 4982 C CA . ALA B 1 274 ? 4.973 -80.5 -45.469 1 66.25 274 ALA B CA 1
ATOM 4983 C C . ALA B 1 274 ? 3.768 -81.25 -45.969 1 66.25 274 ALA B C 1
ATOM 4985 O O . ALA B 1 274 ? 3.893 -82.438 -46.344 1 66.25 274 ALA B O 1
ATOM 4986 N N . PHE B 1 275 ? 2.666 -80.625 -46.031 1 64.06 275 PHE B N 1
ATOM 4987 C CA . PHE B 1 275 ? 1.463 -81.25 -46.531 1 64.06 275 PHE B CA 1
ATOM 4988 C C . PHE B 1 275 ? 1.617 -81.562 -48.031 1 64.06 275 PHE B C 1
ATOM 4990 O O . PHE B 1 275 ? 1.277 -82.688 -48.469 1 64.06 275 PHE B O 1
ATOM 4997 N N . ALA B 1 276 ? 2.143 -80.688 -48.812 1 70.94 276 ALA B N 1
ATOM 4998 C CA . ALA B 1 276 ? 2.377 -80.938 -50.219 1 70.94 276 ALA B CA 1
ATOM 4999 C C . ALA B 1 276 ? 3.355 -82.062 -50.438 1 70.94 276 ALA B C 1
ATOM 5001 O O . ALA B 1 276 ? 3.172 -82.875 -51.344 1 70.94 276 ALA B O 1
ATOM 5002 N N . GLU B 1 277 ? 4.375 -82.125 -49.625 1 64.62 277 GLU B N 1
ATOM 5003 C CA . GLU B 1 277 ? 5.352 -83.188 -49.719 1 64.62 277 GLU B CA 1
ATOM 5004 C C . GLU B 1 277 ? 4.715 -84.562 -49.375 1 64.62 277 GLU B C 1
ATOM 5006 O O . GLU B 1 277 ? 4.996 -85.562 -50.031 1 64.62 277 GLU B O 1
ATOM 5011 N N . ARG B 1 278 ? 3.82 -84.625 -48.438 1 63.72 278 ARG B N 1
ATOM 5012 C CA . ARG B 1 278 ? 3.141 -85.875 -48.062 1 63.72 278 ARG B CA 1
ATOM 5013 C C . ARG B 1 278 ? 2.215 -86.375 -49.188 1 63.72 278 ARG B C 1
ATOM 5015 O O . ARG B 1 278 ? 2.18 -87.562 -49.5 1 63.72 278 ARG B O 1
ATOM 5022 N N . VAL B 1 279 ? 1.524 -85.375 -49.75 1 67.31 279 VAL B N 1
ATOM 5023 C CA . VAL B 1 279 ? 0.624 -85.75 -50.844 1 67.31 279 VAL B CA 1
ATOM 5024 C C . VAL B 1 279 ? 1.43 -86.25 -52 1 67.31 279 VAL B C 1
ATOM 5026 O O . VAL B 1 279 ? 1.055 -87.25 -52.625 1 67.31 279 VAL B O 1
ATOM 5029 N N . SER B 1 280 ? 2.572 -85.688 -52.281 1 69.19 280 SER B N 1
ATOM 5030 C CA . SER B 1 280 ? 3.434 -86.125 -53.375 1 69.19 280 SER B CA 1
ATOM 5031 C C . SER B 1 280 ? 4.027 -87.5 -53.094 1 69.19 280 SER B C 1
ATOM 5033 O O . SER B 1 280 ? 4.117 -88.312 -53.969 1 69.19 280 SER B O 1
ATOM 5035 N N . ALA B 1 281 ? 4.352 -87.688 -51.812 1 61.78 281 ALA B N 1
ATOM 5036 C CA . ALA B 1 281 ? 4.891 -88.938 -51.406 1 61.78 281 ALA B CA 1
ATOM 5037 C C . ALA B 1 281 ? 3.828 -90.062 -51.531 1 61.78 281 ALA B C 1
ATOM 5039 O O . ALA B 1 281 ? 4.113 -91.188 -52 1 61.78 281 ALA B O 1
ATOM 5040 N N . LEU B 1 282 ? 2.631 -89.75 -51.156 1 61.78 282 LEU B N 1
ATOM 5041 C CA . LEU B 1 282 ? 1.533 -90.75 -51.25 1 61.78 282 LEU B CA 1
ATOM 5042 C C . LEU B 1 282 ? 1.197 -91 -52.688 1 61.78 282 LEU B C 1
ATOM 5044 O O . LEU B 1 282 ? 0.933 -92.188 -53.062 1 61.78 282 LEU B O 1
ATOM 5048 N N . GLN B 1 283 ? 1.288 -90 -53.562 1 64.31 283 GLN B N 1
ATOM 5049 C CA . GLN B 1 283 ? 1.057 -90.188 -55 1 64.31 283 GLN B CA 1
ATOM 5050 C C . GLN B 1 283 ? 2.145 -91.062 -55.594 1 64.31 283 GLN B C 1
ATOM 5052 O O . GLN B 1 283 ? 1.854 -91.938 -56.406 1 64.31 283 GLN B O 1
ATOM 5057 N N . SER B 1 284 ? 3.369 -90.875 -55.156 1 64.12 284 SER B N 1
ATOM 5058 C CA . SER B 1 284 ? 4.477 -91.688 -55.656 1 64.12 284 SER B CA 1
ATOM 5059 C C . SER B 1 284 ? 4.367 -93.125 -55.156 1 64.12 284 SER B C 1
ATOM 5061 O O . SER B 1 284 ? 4.637 -94.062 -55.906 1 64.12 284 SER B O 1
ATOM 5063 N N . MET B 1 285 ? 3.928 -93.312 -53.938 1 60.62 285 MET B N 1
ATOM 5064 C CA . MET B 1 285 ? 3.715 -94.625 -53.375 1 60.62 285 MET B CA 1
ATOM 5065 C C . MET B 1 285 ? 2.566 -95.312 -54.094 1 60.62 285 MET B C 1
ATOM 5067 O O . MET B 1 285 ? 2.66 -96.5 -54.406 1 60.62 285 MET B O 1
ATOM 5071 N N . ALA B 1 286 ? 1.543 -94.562 -54.375 1 59.03 286 ALA B N 1
ATOM 5072 C CA . ALA B 1 286 ? 0.41 -95.125 -55.125 1 59.03 286 ALA B CA 1
ATOM 5073 C C . ALA B 1 286 ? 0.829 -95.562 -56.5 1 59.03 286 ALA B C 1
ATOM 5075 O O . ALA B 1 286 ? 0.414 -96.625 -56.969 1 59.03 286 ALA B O 1
ATOM 5076 N N . GLU B 1 287 ? 1.694 -94.812 -57.156 1 61.19 287 GLU B N 1
ATOM 5077 C CA . GLU B 1 287 ? 2.197 -95.188 -58.469 1 61.19 287 GLU B CA 1
ATOM 5078 C C . GLU B 1 287 ? 3.104 -96.438 -58.406 1 61.19 287 GLU B C 1
ATOM 5080 O O . GLU B 1 287 ? 3.035 -97.312 -59.25 1 61.19 287 GLU B O 1
ATOM 5085 N N . THR B 1 288 ? 3.855 -96.5 -57.344 1 58.5 288 THR B N 1
ATOM 5086 C CA . THR B 1 288 ? 4.734 -97.625 -57.188 1 58.5 288 THR B CA 1
ATOM 5087 C C . THR B 1 288 ? 3.926 -98.875 -56.875 1 58.5 288 THR B C 1
ATOM 5089 O O . THR B 1 288 ? 4.199 -99.938 -57.438 1 58.5 288 THR B O 1
ATOM 5092 N N . VAL B 1 289 ? 2.893 -98.688 -56.031 1 55.06 289 VAL B N 1
ATOM 5093 C CA . VAL B 1 289 ? 2.037 -99.875 -55.719 1 55.06 289 VAL B CA 1
ATOM 5094 C C . VAL B 1 289 ? 1.268 -100.312 -56.969 1 55.06 289 VAL B C 1
ATOM 5096 O O . VAL B 1 289 ? 1.134 -101.5 -57.219 1 55.06 289 VAL B O 1
ATOM 5099 N N . GLU B 1 290 ? 0.836 -99.312 -57.75 1 59.91 290 GLU B N 1
ATOM 5100 C CA . GLU B 1 290 ? 0.15 -99.625 -59 1 59.91 290 GLU B CA 1
ATOM 5101 C C . GLU B 1 290 ? 1.081 -100.375 -59.969 1 59.91 290 GLU B C 1
ATOM 5103 O O . GLU B 1 290 ? 0.691 -101.312 -60.625 1 59.91 290 GLU B O 1
ATOM 5108 N N . LEU B 1 291 ? 2.293 -100 -60.031 1 58.09 291 LEU B N 1
ATOM 5109 C CA . LEU B 1 291 ? 3.26 -100.625 -60.938 1 58.09 291 LEU B CA 1
ATOM 5110 C C . LEU B 1 291 ? 3.652 -102 -60.438 1 58.09 291 LEU B C 1
ATOM 5112 O O . LEU B 1 291 ? 3.748 -102.938 -61.219 1 58.09 291 LEU B O 1
ATOM 5116 N N . GLU B 1 292 ? 3.734 -102.062 -59.125 1 55.84 292 GLU B N 1
ATOM 5117 C CA . GLU B 1 292 ? 4.109 -103.375 -58.562 1 55.84 292 GLU B CA 1
ATOM 5118 C C . GLU B 1 292 ? 2.945 -104.375 -58.656 1 55.84 292 GLU B C 1
ATOM 5120 O O . GLU B 1 292 ? 3.145 -105.562 -58.906 1 55.84 292 GLU B O 1
ATOM 5125 N N . THR B 1 293 ? 1.713 -103.875 -58.438 1 56.09 293 THR B N 1
ATOM 5126 C CA . THR B 1 293 ? 0.54 -104.75 -58.562 1 56.09 293 THR B CA 1
ATOM 5127 C C . THR B 1 293 ? 0.315 -105.125 -60.031 1 56.09 293 THR B C 1
ATOM 5129 O O . THR B 1 293 ? -0.003 -106.312 -60.312 1 56.09 293 THR B O 1
ATOM 5132 N N . ARG B 1 294 ? 0.611 -104.375 -61 1 57.41 294 ARG B N 1
ATOM 5133 C CA . ARG B 1 294 ? 0.505 -104.688 -62.438 1 57.41 294 ARG B CA 1
ATOM 5134 C C . ARG B 1 294 ? 1.557 -105.75 -62.812 1 57.41 294 ARG B C 1
ATOM 5136 O O . ARG B 1 294 ? 1.259 -106.688 -63.562 1 57.41 294 ARG B O 1
ATOM 5143 N N . ALA B 1 295 ? 2.688 -105.625 -62.25 1 56.88 295 ALA B N 1
ATOM 5144 C CA . ALA B 1 295 ? 3.756 -106.562 -62.531 1 56.88 295 ALA B CA 1
ATOM 5145 C C . ALA B 1 295 ? 3.475 -107.875 -61.875 1 56.88 295 ALA B C 1
ATOM 5147 O O . ALA B 1 295 ? 3.713 -108.938 -62.469 1 56.88 295 ALA B O 1
ATOM 5148 N N . ALA B 1 296 ? 2.846 -107.812 -60.719 1 53.53 296 ALA B N 1
ATOM 5149 C CA . ALA B 1 296 ? 2.488 -109.062 -60.031 1 53.53 296 ALA B CA 1
ATOM 5150 C C . ALA B 1 296 ? 1.329 -109.75 -60.75 1 53.53 296 ALA B C 1
ATOM 5152 O O . ALA B 1 296 ? 1.332 -111 -60.906 1 53.53 296 ALA B O 1
ATOM 5153 N N . VAL B 1 297 ? 0.419 -109 -61.281 1 58.56 297 VAL B N 1
ATOM 5154 C CA . VAL B 1 297 ? -0.713 -109.562 -62 1 58.56 297 VAL B CA 1
ATOM 5155 C C . VAL B 1 297 ? -0.247 -110.062 -63.344 1 58.56 297 VAL B C 1
ATOM 5157 O O . VAL B 1 297 ? -0.672 -111.125 -63.781 1 58.56 297 VAL B O 1
ATOM 5160 N N . GLU B 1 298 ? 0.765 -109.5 -63.875 1 56.72 298 GLU B N 1
ATOM 5161 C CA . GLU B 1 298 ? 1.316 -110 -65.125 1 56.72 298 GLU B CA 1
ATOM 5162 C C . GLU B 1 298 ? 2.154 -111.25 -64.938 1 56.72 298 GLU B C 1
ATOM 5164 O O . GLU B 1 298 ? 2.104 -112.188 -65.75 1 56.72 298 GLU B O 1
ATOM 5169 N N . GLN B 1 299 ? 2.73 -111.25 -63.812 1 54.53 299 GLN B N 1
ATOM 5170 C CA . GLN B 1 299 ? 3.506 -112.438 -63.5 1 54.53 299 GLN B CA 1
ATOM 5171 C C . GLN B 1 299 ? 2.594 -113.625 -63.156 1 54.53 299 GLN B C 1
ATOM 5173 O O . GLN B 1 299 ? 2.84 -114.75 -63.562 1 54.53 299 GLN B O 1
ATOM 5178 N N . VAL B 1 300 ? 1.54 -113.375 -62.5 1 53.19 300 VAL B N 1
ATOM 5179 C CA . VAL B 1 300 ? 0.579 -114.438 -62.188 1 53.19 300 VAL B CA 1
ATOM 5180 C C . VAL B 1 300 ? -0.154 -114.875 -63.469 1 53.19 300 VAL B C 1
ATOM 5182 O O . VAL B 1 300 ? -0.385 -116.062 -63.688 1 53.19 300 VAL B O 1
ATOM 5185 N N . ALA B 1 301 ? -0.341 -113.938 -64.312 1 54.47 301 ALA B N 1
ATOM 5186 C CA . ALA B 1 301 ? -0.964 -114.25 -65.625 1 54.47 301 ALA B CA 1
ATOM 5187 C C . ALA B 1 301 ? -0.02 -115.062 -66.5 1 54.47 301 ALA B C 1
ATOM 5189 O O . ALA B 1 301 ? -0.441 -116.062 -67.125 1 54.47 301 ALA B O 1
ATOM 5190 N N . ALA B 1 302 ? 1.209 -114.812 -66.375 1 55.72 302 ALA B N 1
ATOM 5191 C CA . ALA B 1 302 ? 2.189 -115.562 -67.125 1 55.72 302 ALA B CA 1
ATOM 5192 C C . ALA B 1 302 ? 2.379 -117 -66.562 1 55.72 302 ALA B C 1
ATOM 5194 O O . ALA B 1 302 ? 2.48 -117.938 -67.312 1 55.72 302 ALA B O 1
ATOM 5195 N N . GLN B 1 303 ? 2.283 -117 -65.25 1 52.34 303 GLN B N 1
ATOM 5196 C CA . GLN B 1 303 ? 2.408 -118.312 -64.625 1 52.34 303 GLN B CA 1
ATOM 5197 C C . GLN B 1 303 ? 1.149 -119.125 -64.812 1 52.34 303 GLN B C 1
ATOM 5199 O O . GLN B 1 303 ? 1.232 -120.312 -65.062 1 52.34 303 GLN B O 1
ATOM 5204 N N . THR B 1 304 ? 0.071 -118.5 -64.938 1 52.53 304 THR B N 1
ATOM 5205 C CA . THR B 1 304 ? -1.178 -119.188 -65.188 1 52.53 304 THR B CA 1
ATOM 5206 C C . THR B 1 304 ? -1.251 -119.625 -66.625 1 52.53 304 THR B C 1
ATOM 5208 O O . THR B 1 304 ? -1.709 -120.75 -66.938 1 52.53 304 THR B O 1
ATOM 5211 N N . ALA B 1 305 ? -0.671 -118.938 -67.5 1 53.59 305 ALA B N 1
ATOM 5212 C CA . ALA B 1 305 ? -0.605 -119.312 -68.938 1 53.59 305 ALA B CA 1
ATOM 5213 C C . ALA B 1 305 ? 0.364 -120.438 -69.125 1 53.59 305 ALA B C 1
ATOM 5215 O O . ALA B 1 305 ? 0.077 -121.375 -69.875 1 53.59 305 ALA B O 1
ATOM 5216 N N . LEU B 1 306 ? 1.373 -120.375 -68.375 1 51.88 306 LEU B N 1
ATOM 5217 C CA . LEU B 1 306 ? 2.324 -121.438 -68.438 1 51.88 306 LEU B CA 1
ATOM 5218 C C . LEU B 1 306 ? 1.734 -122.75 -67.812 1 51.88 306 LEU B C 1
ATOM 5220 O O . LEU B 1 306 ? 1.936 -123.812 -68.312 1 51.88 306 LEU B O 1
ATOM 5224 N N . MET B 1 307 ? 0.961 -122.5 -66.812 1 50 307 MET B N 1
ATOM 5225 C CA . MET B 1 307 ? 0.292 -123.625 -66.188 1 50 307 MET B CA 1
ATOM 5226 C C . MET B 1 307 ? -0.802 -124.188 -67.125 1 50 307 MET B C 1
ATOM 5228 O O . MET B 1 307 ? -0.979 -125.438 -67.25 1 50 307 MET B O 1
ATOM 5232 N N . ALA B 1 308 ? -1.439 -123.312 -67.812 1 52.31 308 ALA B N 1
ATOM 5233 C CA . ALA B 1 308 ? -2.438 -123.688 -68.75 1 52.31 308 ALA B CA 1
ATOM 5234 C C . ALA B 1 308 ? -1.782 -124.375 -69.938 1 52.31 308 ALA B C 1
ATOM 5236 O O . ALA B 1 308 ? -2.293 -125.438 -70.438 1 52.31 308 ALA B O 1
ATOM 5237 N N . GLU B 1 309 ? -0.673 -123.875 -70.25 1 53.66 309 GLU B N 1
ATOM 5238 C CA . GLU B 1 309 ? 0.059 -124.562 -71.375 1 53.66 309 GLU B CA 1
ATOM 5239 C C . GLU B 1 309 ? 0.588 -125.938 -70.938 1 53.66 309 GLU B C 1
ATOM 5241 O O . GLU B 1 309 ? 0.523 -126.875 -71.688 1 53.66 309 GLU B O 1
ATOM 5246 N N . ASN B 1 310 ? 0.96 -125.938 -69.75 1 49.44 310 ASN B N 1
ATOM 5247 C CA . ASN B 1 310 ? 1.423 -127.188 -69.188 1 49.44 310 ASN B CA 1
ATOM 5248 C C . ASN B 1 310 ? 0.267 -128.25 -69 1 49.44 310 ASN B C 1
ATOM 5250 O O . ASN B 1 310 ? 0.403 -129.375 -69.25 1 49.44 310 ASN B O 1
ATOM 5254 N N . ALA B 1 311 ? -0.851 -127.625 -68.625 1 47.78 311 ALA B N 1
ATOM 5255 C CA . ALA B 1 311 ? -2.043 -128.5 -68.5 1 47.78 311 ALA B CA 1
ATOM 5256 C C . ALA B 1 311 ? -2.529 -129 -69.875 1 47.78 311 ALA B C 1
ATOM 5258 O O . ALA B 1 311 ? -2.947 -130.125 -70 1 47.78 311 ALA B O 1
ATOM 5259 N N . GLY B 1 312 ? -2.424 -128 -70.75 1 48.34 312 GLY B N 1
ATOM 5260 C CA . GLY B 1 312 ? -2.709 -128.5 -72.062 1 48.34 312 GLY B CA 1
ATOM 5261 C C . GLY B 1 312 ? -1.737 -129.5 -72.625 1 48.34 312 GLY B C 1
ATOM 5262 O O . GLY B 1 312 ? -2.146 -130.5 -73.188 1 48.34 312 GLY B O 1
ATOM 5263 N N . GLN B 1 313 ? -0.531 -129.375 -72.312 1 51.09 313 GLN B N 1
ATOM 5264 C CA . GLN B 1 313 ? 0.453 -130.25 -72.75 1 51.09 313 GLN B CA 1
ATOM 5265 C C . GLN B 1 313 ? 0.288 -131.625 -72 1 51.09 313 GLN B C 1
ATOM 5267 O O . GLN B 1 313 ? 0.421 -132.75 -72.562 1 51.09 313 GLN B O 1
ATOM 5272 N N . MET B 1 314 ? -0.094 -131.625 -70.75 1 46 314 MET B N 1
ATOM 5273 C CA . MET B 1 314 ? -0.385 -132.75 -70 1 46 314 MET B CA 1
ATOM 5274 C C . MET B 1 314 ? -1.681 -133.375 -70.5 1 46 314 MET B C 1
ATOM 5276 O O . MET B 1 314 ? -1.772 -134.625 -70.562 1 46 314 MET B O 1
ATOM 5280 N N . ALA B 1 315 ? -2.629 -132.5 -70.812 1 46.72 315 ALA B N 1
ATOM 5281 C CA . ALA B 1 315 ? -3.865 -133.125 -71.375 1 46.72 315 ALA B CA 1
ATOM 5282 C C . ALA B 1 315 ? -3.615 -133.75 -72.75 1 46.72 315 ALA B C 1
ATOM 5284 O O . ALA B 1 315 ? -4.152 -134.75 -73.062 1 46.72 315 ALA B O 1
ATOM 5285 N N . ASN B 1 316 ? -2.826 -133 -73.5 1 47.78 316 ASN B N 1
ATOM 5286 C CA . ASN B 1 316 ? -2.451 -133.625 -74.812 1 47.78 316 ASN B CA 1
ATOM 5287 C C . ASN B 1 316 ? -1.599 -134.875 -74.625 1 47.78 316 ASN B C 1
ATOM 5289 O O . ASN B 1 316 ? -1.778 -135.875 -75.312 1 47.78 316 ASN B O 1
ATOM 5293 N N . SER B 1 317 ? -0.752 -134.875 -73.688 1 43.66 317 SER B N 1
ATOM 5294 C CA . SER B 1 317 ? 0.032 -136 -73.375 1 43.66 317 SER B CA 1
ATOM 5295 C C . SER B 1 317 ? -0.83 -137.125 -72.688 1 43.66 317 SER B C 1
ATOM 5297 O O . SER B 1 317 ? -0.645 -138.25 -72.938 1 43.66 317 SER B O 1
ATOM 5299 N N . ALA B 1 318 ? -1.804 -136.625 -71.875 1 39.41 318 ALA B N 1
ATOM 5300 C CA . ALA B 1 318 ? -2.773 -137.625 -71.375 1 39.41 318 ALA B CA 1
ATOM 5301 C C . ALA B 1 318 ? -3.727 -138.125 -72.438 1 39.41 318 ALA B C 1
ATOM 5303 O O . ALA B 1 318 ? -4.129 -139.25 -72.438 1 39.41 318 ALA B O 1
ATOM 5304 N N . GLY B 1 319 ? -4.141 -137.125 -73.25 1 38.19 319 GLY B N 1
ATOM 5305 C CA . GLY B 1 319 ? -4.875 -137.5 -74.438 1 38.19 319 GLY B CA 1
ATOM 5306 C C . GLY B 1 319 ? -4.062 -138.375 -75.312 1 38.19 319 GLY B C 1
ATOM 5307 O O . GLY B 1 319 ? -4.57 -139.375 -75.875 1 38.19 319 GLY B O 1
ATOM 5308 N N . ALA B 1 320 ? -2.869 -138.125 -75.562 1 40.44 320 ALA B N 1
ATOM 5309 C CA . ALA B 1 320 ? -2.018 -139 -76.312 1 40.44 320 ALA B CA 1
ATOM 5310 C C . ALA B 1 320 ? -1.765 -140.25 -75.562 1 40.44 320 ALA B C 1
ATOM 5312 O O . ALA B 1 320 ? -1.729 -141.375 -76.188 1 40.44 320 ALA B O 1
ATOM 5313 N N . VAL B 1 321 ? -1.616 -140.125 -74.188 1 37.34 321 VAL B N 1
ATOM 5314 C CA . VAL B 1 321 ? -1.554 -141.375 -73.438 1 37.34 321 VAL B CA 1
ATOM 5315 C C . VAL B 1 321 ? -2.939 -142 -73.375 1 37.34 321 VAL B C 1
ATOM 5317 O O . VAL B 1 321 ? -3.068 -143.25 -73.438 1 37.34 321 VAL B O 1
ATOM 5320 N N . GLY B 1 322 ? -4.004 -141 -73.25 1 33.56 322 GLY B N 1
ATOM 5321 C CA . GLY B 1 322 ? -5.332 -141.625 -73.438 1 33.56 322 GLY B CA 1
ATOM 5322 C C . GLY B 1 322 ? -5.598 -142.125 -74.812 1 33.56 322 GLY B C 1
ATOM 5323 O O . GLY B 1 322 ? -6.266 -143.25 -74.938 1 33.56 322 GLY B O 1
ATOM 5324 N N . GLY B 1 323 ? -5.258 -141.375 -75.812 1 34.88 323 GLY B N 1
ATOM 5325 C CA . GLY B 1 323 ? -5.367 -142 -77.125 1 34.88 323 GLY B CA 1
ATOM 5326 C C . GLY B 1 323 ? -4.5 -143.25 -77.25 1 34.88 323 GLY B C 1
ATOM 5327 O O . GLY B 1 323 ? -4.891 -144.25 -77.875 1 34.88 323 GLY B O 1
ATOM 5328 N N . SER B 1 324 ? -3.268 -143.125 -76.688 1 34.47 324 SER B N 1
ATOM 5329 C CA . SER B 1 324 ? -2.51 -144.375 -76.688 1 34.47 324 SER B CA 1
ATOM 5330 C C . SER B 1 324 ? -3.094 -145.375 -75.688 1 34.47 324 SER B C 1
ATOM 5332 O O . SER B 1 324 ? -2.914 -146.625 -75.812 1 34.47 324 SER B O 1
ATOM 5334 N N . SER B 1 325 ? -3.775 -144.875 -74.562 1 30.91 325 SER B N 1
ATOM 5335 C CA . SER B 1 325 ? -4.531 -145.875 -73.688 1 30.91 325 SER B CA 1
ATOM 5336 C C . SER B 1 325 ? -5.863 -146.25 -74.312 1 30.91 325 SER B C 1
ATOM 5338 O O . SER B 1 325 ? -6.434 -147.25 -74 1 30.91 325 SER B O 1
ATOM 5340 N N . GLN B 1 326 ? -6.508 -145.25 -75 1 31.3 326 GLN B N 1
ATOM 5341 C CA . GLN B 1 326 ? -7.676 -145.75 -75.75 1 31.3 326 GLN B CA 1
ATOM 5342 C C . GLN B 1 326 ? -7.277 -146.625 -76.812 1 31.3 326 GLN B C 1
ATOM 5344 O O . GLN B 1 326 ? -8.039 -147.625 -77.188 1 31.3 326 GLN B O 1
ATOM 5349 N N . SER B 1 327 ? -6.195 -146.625 -77.5 1 32.78 327 SER B N 1
ATOM 5350 C CA . SER B 1 327 ? -5.82 -147.75 -78.312 1 32.78 327 SER B CA 1
ATOM 5351 C C . SER B 1 327 ? -5.504 -149 -77.438 1 32.78 327 SER B C 1
ATOM 5353 O O . SER B 1 327 ? -5.793 -150.125 -77.812 1 32.78 327 SER B O 1
ATOM 5355 N N . VAL B 1 328 ? -4.984 -148.875 -76.125 1 33.12 328 VAL B N 1
ATOM 5356 C CA . VAL B 1 328 ? -5.02 -150 -75.25 1 33.12 328 VAL B CA 1
ATOM 5357 C C . VAL B 1 328 ? -6.41 -150.25 -74.625 1 33.12 328 VAL B C 1
ATOM 5359 O O . VAL B 1 328 ? -6.934 -151.25 -74.5 1 33.12 328 VAL B O 1
ATOM 5362 N N . ALA B 1 329 ? -7.086 -149.25 -74.062 1 27.89 329 ALA B N 1
ATOM 5363 C CA . ALA B 1 329 ? -8.438 -149.375 -73.562 1 27.89 329 ALA B CA 1
ATOM 5364 C C . ALA B 1 329 ? -9.445 -149.5 -74.688 1 27.89 329 ALA B C 1
ATOM 5366 O O . ALA B 1 329 ? -10.391 -150.375 -74.625 1 27.89 329 ALA B O 1
ATOM 5367 N N . ALA B 1 330 ? -9.516 -148.875 -75.75 1 30.12 330 ALA B N 1
ATOM 5368 C CA . ALA B 1 330 ? -10.367 -149.25 -76.875 1 30.12 330 ALA B CA 1
ATOM 5369 C C . ALA B 1 330 ? -10.086 -150.75 -77.25 1 30.12 330 ALA B C 1
ATOM 5371 O O . ALA B 1 330 ? -10.969 -151.375 -77.75 1 30.12 330 ALA B O 1
ATOM 5372 N N . ALA B 1 331 ? -8.938 -151.625 -76.938 1 28.67 331 ALA B N 1
ATOM 5373 C CA . ALA B 1 331 ? -9.07 -153 -76.75 1 28.67 331 ALA B CA 1
ATOM 5374 C C . ALA B 1 331 ? -9.953 -153.375 -75.562 1 28.67 331 ALA B C 1
ATOM 5376 O O . ALA B 1 331 ? -10.711 -154.25 -75.562 1 28.67 331 ALA B O 1
ATOM 5377 N N . ALA B 1 332 ? -9.977 -152.75 -74.312 1 25.69 332 ALA B N 1
ATOM 5378 C CA . ALA B 1 332 ? -10.93 -153.375 -73.375 1 25.69 332 ALA B CA 1
ATOM 5379 C C . ALA B 1 332 ? -12.344 -152.875 -73.625 1 25.69 332 ALA B C 1
ATOM 5381 O O . ALA B 1 332 ? -13.305 -153.625 -73.625 1 25.69 332 ALA B O 1
ATOM 5382 N N . SER B 1 333 ? -12.82 -151.625 -73.188 1 25.69 333 SER B N 1
ATOM 5383 C CA . SER B 1 333 ? -14.25 -151.375 -73.125 1 25.69 333 SER B CA 1
ATOM 5384 C C . SER B 1 333 ? -14.82 -151.125 -74.562 1 25.69 333 SER B C 1
ATOM 5386 O O . SER B 1 333 ? -15.992 -150.75 -74.688 1 25.69 333 SER B O 1
ATOM 5388 N N . GLN B 1 334 ? -14.469 -151 -75.688 1 24.92 334 GLN B N 1
ATOM 5389 C CA . GLN B 1 334 ? -15.352 -151.375 -76.812 1 24.92 334 GLN B CA 1
ATOM 5390 C C . GLN B 1 334 ? -16.297 -152.5 -76.438 1 24.92 334 GLN B C 1
ATOM 5392 O O . GLN B 1 334 ? -16.281 -153.5 -77.062 1 24.92 334 GLN B O 1
ATOM 5397 N N . ALA B 1 335 ? -16.672 -152.75 -74.875 1 21.92 335 ALA B N 1
ATOM 5398 C CA . ALA B 1 335 ? -17.922 -153 -74.188 1 21.92 335 ALA B CA 1
ATOM 5399 C C . ALA B 1 335 ? -18.875 -151.875 -74.312 1 21.92 335 ALA B C 1
ATOM 5401 O O . ALA B 1 335 ? -18.453 -150.75 -74.688 1 21.92 335 ALA B O 1
ATOM 5402 N N . CYS B 1 336 ? -19.469 -151.125 -73.062 1 21.38 336 CYS B N 1
ATOM 5403 C CA . CYS B 1 336 ? -20.906 -150.875 -73.125 1 21.38 336 CYS B CA 1
ATOM 5404 C C . CYS B 1 336 ? -21.203 -149.625 -74.062 1 21.38 336 CYS B C 1
ATOM 5406 O O . CYS B 1 336 ? -20.359 -148.75 -74.25 1 21.38 336 CYS B O 1
ATOM 5408 N N . PRO B 1 337 ? -22.375 -149.625 -74.625 1 19.17 337 PRO B N 1
ATOM 5409 C CA . PRO B 1 337 ? -23.062 -148.875 -75.75 1 19.17 337 PRO B CA 1
ATOM 5410 C C . PRO B 1 337 ? -23.406 -147.5 -75.438 1 19.17 337 PRO B C 1
ATOM 5412 O O . PRO B 1 337 ? -23.344 -147 -74.312 1 19.17 337 PRO B O 1
ATOM 5415 N N . THR B 1 338 ? -23.828 -146.625 -76.312 1 19.97 338 THR B N 1
ATOM 5416 C CA . THR B 1 338 ? -23.969 -145.25 -76.875 1 19.97 338 THR B CA 1
ATOM 5417 C C . THR B 1 338 ? -25.094 -144.5 -76.188 1 19.97 338 THR B C 1
ATOM 5419 O O . THR B 1 338 ? -25.375 -143.375 -76.5 1 19.97 338 THR B O 1
ATOM 5422 N N . PRO B 1 339 ? -25.5 -144.625 -74.625 1 22.69 339 PRO B N 1
ATOM 5423 C CA . PRO B 1 339 ? -26.859 -144.125 -74.812 1 22.69 339 PRO B CA 1
ATOM 5424 C C . PRO B 1 339 ? -26.906 -142.625 -75.25 1 22.69 339 PRO B C 1
ATOM 5426 O O . PRO B 1 339 ? -25.922 -141.875 -75.062 1 22.69 339 PRO B O 1
ATOM 5429 N N . ARG B 1 340 ? -28.016 -142.125 -75.75 1 21.8 340 ARG B N 1
ATOM 5430 C CA . ARG B 1 340 ? -28.656 -141.125 -76.562 1 21.8 340 ARG B CA 1
ATOM 5431 C C . ARG B 1 340 ? -28.75 -139.75 -75.875 1 21.8 340 ARG B C 1
ATOM 5433 O O . ARG B 1 340 ? -28.75 -139.75 -74.688 1 21.8 340 ARG B O 1
ATOM 5440 N N . ARG B 1 341 ? -29.031 -138.625 -76.562 1 23.77 341 ARG B N 1
ATOM 5441 C CA . ARG B 1 341 ? -28.859 -137.125 -76.938 1 23.77 341 ARG B CA 1
ATOM 5442 C C . ARG B 1 341 ? -29.781 -136.25 -76.125 1 23.77 341 ARG B C 1
ATOM 5444 O O . ARG B 1 341 ? -29.828 -135 -76.312 1 23.77 341 ARG B O 1
ATOM 5451 N N . SER B 1 342 ? -30.094 -136.25 -74.625 1 23.59 342 SER B N 1
ATOM 5452 C CA . SER B 1 342 ? -31.328 -135.5 -74.438 1 23.59 342 SER B CA 1
ATOM 5453 C C . SER B 1 342 ? -31.125 -134 -74.625 1 23.59 342 SER B C 1
ATOM 5455 O O . SER B 1 342 ? -30.016 -133.5 -74.438 1 23.59 342 SER B O 1
ATOM 5457 N N . PRO B 1 343 ? -32.156 -133 -75.125 1 22.97 343 PRO B N 1
ATOM 5458 C CA . PRO B 1 343 ? -32.344 -131.875 -75.875 1 22.97 343 PRO B CA 1
ATOM 5459 C C . PRO B 1 343 ? -32.062 -130.5 -75.125 1 22.97 343 PRO B C 1
ATOM 5461 O O . PRO B 1 343 ? -32.188 -130.5 -73.875 1 22.97 343 PRO B O 1
ATOM 5464 N N . PRO B 1 344 ? -31.328 -129.375 -75.562 1 23.39 344 PRO B N 1
ATOM 5465 C CA . PRO B 1 344 ? -30.562 -128.125 -75.188 1 23.39 344 PRO B CA 1
ATOM 5466 C C . PRO B 1 344 ? -31.453 -126.938 -74.75 1 23.39 344 PRO B C 1
ATOM 5468 O O . PRO B 1 344 ? -32.438 -126.625 -75.375 1 23.39 344 PRO B O 1
ATOM 5471 N N . PRO B 1 345 ? -32 -126.75 -73.375 1 25.03 345 PRO B N 1
ATOM 5472 C CA . PRO B 1 345 ? -33.094 -125.75 -73.25 1 25.03 345 PRO B CA 1
ATOM 5473 C C . PRO B 1 345 ? -32.656 -124.375 -73.75 1 25.03 345 PRO B C 1
ATOM 5475 O O . PRO B 1 345 ? -31.469 -124.062 -73.812 1 25.03 345 PRO B O 1
ATOM 5478 N N . PRO B 1 346 ? -33.719 -123.25 -73.938 1 21.31 346 PRO B N 1
ATOM 5479 C CA . PRO B 1 346 ? -33.844 -122.062 -74.875 1 21.31 346 PRO B CA 1
ATOM 5480 C C . PRO B 1 346 ? -33.094 -120.875 -74.375 1 21.31 346 PRO B C 1
ATOM 5482 O O . PRO B 1 346 ? -32.844 -120.688 -73.188 1 21.31 346 PRO B O 1
ATOM 5485 N N . ARG B 1 347 ? -32.469 -119.812 -75.25 1 19.61 347 ARG B N 1
ATOM 5486 C CA . ARG B 1 347 ? -31.422 -118.875 -75.5 1 19.61 347 ARG B CA 1
ATOM 5487 C C . ARG B 1 347 ? -31.844 -117.5 -75 1 19.61 347 ARG B C 1
ATOM 5489 O O . ARG B 1 347 ? -32.719 -116.875 -75.562 1 19.61 347 ARG B O 1
ATOM 5496 N N . SER B 1 348 ? -32.125 -117.062 -73.625 1 23.11 348 SER B N 1
ATOM 5497 C CA . SER B 1 348 ? -32.781 -115.75 -73.438 1 23.11 348 SER B CA 1
ATOM 5498 C C . SER B 1 348 ? -31.922 -114.625 -74 1 23.11 348 SER B C 1
ATOM 5500 O O . SER B 1 348 ? -30.766 -114.5 -73.625 1 23.11 348 SER B O 1
ATOM 5502 N N . CYS B 1 349 ? -32.281 -113.875 -75.125 1 17.91 349 CYS B N 1
ATOM 5503 C CA . CYS B 1 349 ? -31.5 -113.062 -76.125 1 17.91 349 CYS B CA 1
ATOM 5504 C C . CYS B 1 349 ? -31.094 -111.75 -75.5 1 17.91 349 CYS B C 1
ATOM 5506 O O . CYS B 1 349 ? -29.953 -111.312 -75.688 1 17.91 349 CYS B O 1
ATOM 5508 N N . ARG B 1 350 ? -31.938 -110.75 -75 1 20.17 350 ARG B N 1
ATOM 5509 C CA . ARG B 1 350 ? -32 -109.562 -75.875 1 20.17 350 ARG B CA 1
ATOM 5510 C C . ARG B 1 350 ? -30.906 -108.562 -75.5 1 20.17 350 ARG B C 1
ATOM 5512 O O . ARG B 1 350 ? -30.781 -108.125 -74.375 1 20.17 350 ARG B O 1
ATOM 5519 N N . PRO B 1 351 ? -29.984 -108 -76.438 1 18.66 351 PRO B N 1
ATOM 5520 C CA . PRO B 1 351 ? -28.656 -107.375 -76.312 1 18.66 351 PRO B CA 1
ATOM 5521 C C . PRO B 1 351 ? -28.734 -105.875 -75.938 1 18.66 351 PRO B C 1
ATOM 5523 O O . PRO B 1 351 ? -28.031 -105.438 -75 1 18.66 351 PRO B O 1
ATOM 5526 N N . PRO B 1 352 ? -29.469 -104.875 -76.688 1 18.77 352 PRO B N 1
ATOM 5527 C CA . PRO B 1 352 ? -28.609 -104 -77.5 1 18.77 352 PRO B CA 1
ATOM 5528 C C . PRO B 1 352 ? -28.109 -102.812 -76.75 1 18.77 352 PRO B C 1
ATOM 5530 O O . PRO B 1 352 ? -28.656 -102.438 -75.688 1 18.77 352 PRO B O 1
ATOM 5533 N N . SER B 1 353 ? -27.312 -101.812 -77.312 1 18.36 353 SER B N 1
ATOM 5534 C CA . SER B 1 353 ? -26.109 -100.938 -77.188 1 18.36 353 SER B CA 1
ATOM 5535 C C . SER B 1 353 ? -26.484 -99.5 -76.875 1 18.36 353 SER B C 1
ATOM 5537 O O . SER B 1 353 ? -25.734 -98.812 -76.188 1 18.36 353 SER B O 1
ATOM 5539 N N . ALA B 1 354 ? -27.609 -98.75 -77.312 1 19.27 354 ALA B N 1
ATOM 5540 C CA . ALA B 1 354 ? -27.266 -97.625 -78.25 1 19.27 354 ALA B CA 1
ATOM 5541 C C . ALA B 1 354 ? -26.797 -96.375 -77.438 1 19.27 354 ALA B C 1
ATOM 5543 O O . ALA B 1 354 ? -27.141 -96.25 -76.25 1 19.27 354 ALA B O 1
ATOM 5544 N N . ARG B 1 355 ? -25.922 -95.375 -78 1 20.92 355 ARG B N 1
ATOM 5545 C CA . ARG B 1 355 ? -24.859 -94.375 -77.812 1 20.92 355 ARG B CA 1
ATOM 5546 C C . ARG B 1 355 ? -25.422 -93 -77.5 1 20.92 355 ARG B C 1
ATOM 5548 O O . ARG B 1 355 ? -24.656 -92.125 -77.125 1 20.92 355 ARG B O 1
ATOM 5555 N N . SER B 1 356 ? -26.781 -92.75 -77.312 1 17.91 356 SER B N 1
ATOM 5556 C CA . SER B 1 356 ? -27.172 -91.438 -77.938 1 17.91 356 SER B CA 1
ATOM 5557 C C . SER B 1 356 ? -26.5 -90.25 -77.25 1 17.91 356 SER B C 1
ATOM 5559 O O . SER B 1 356 ? -26.172 -90.312 -76.062 1 17.91 356 SER B O 1
ATOM 5561 N N . ALA B 1 357 ? -26.25 -89.188 -78.062 1 20.14 357 ALA B N 1
ATOM 5562 C CA . ALA B 1 357 ? -25.359 -88.062 -78.375 1 20.14 357 ALA B CA 1
ATOM 5563 C C . ALA B 1 357 ? -25.594 -86.938 -77.438 1 20.14 357 ALA B C 1
ATOM 5565 O O . ALA B 1 357 ? -24.656 -86.438 -76.812 1 20.14 357 ALA B O 1
ATOM 5566 N N . SER B 1 358 ? -26.719 -86.125 -77.5 1 17.95 358 SER B N 1
ATOM 5567 C CA . SER B 1 358 ? -26.688 -84.75 -78.062 1 17.95 358 SER B CA 1
ATOM 5568 C C . SER B 1 358 ? -26.641 -83.688 -76.938 1 17.95 358 SER B C 1
ATOM 5570 O O . SER B 1 358 ? -26.812 -82.5 -77.25 1 17.95 358 SER B O 1
ATOM 5572 N N . ARG B 1 359 ? -25.938 -83.562 -75.938 1 18.64 359 ARG B N 1
ATOM 5573 C CA . ARG B 1 359 ? -26.359 -82.812 -74.75 1 18.64 359 ARG B CA 1
ATOM 5574 C C . ARG B 1 359 ? -26.359 -81.312 -75.062 1 18.64 359 ARG B C 1
ATOM 5576 O O . ARG B 1 359 ? -26.75 -80.5 -74.25 1 18.64 359 ARG B O 1
ATOM 5583 N N . SER B 1 360 ? -25.75 -80.812 -76.125 1 19.39 360 SER B N 1
ATOM 5584 C CA . SER B 1 360 ? -24.953 -79.688 -75.625 1 19.39 360 SER B CA 1
ATOM 5585 C C . SER B 1 360 ? -25.828 -78.438 -75.375 1 19.39 360 SER B C 1
ATOM 5587 O O . SER B 1 360 ? -25.406 -77.5 -74.75 1 19.39 360 SER B O 1
ATOM 5589 N N . PRO B 1 361 ? -27.156 -78.312 -75.812 1 16.98 361 PRO B N 1
ATOM 5590 C CA . PRO B 1 361 ? -27.312 -77.125 -76.625 1 16.98 361 PRO B CA 1
ATOM 5591 C C . PRO B 1 361 ? -27.062 -75.812 -75.875 1 16.98 361 PRO B C 1
ATOM 5593 O O . PRO B 1 361 ? -26.203 -75 -76.312 1 16.98 361 PRO B O 1
ATOM 5596 N N . TRP B 1 362 ? -28.188 -75 -75.625 1 16.48 362 TRP B N 1
ATOM 5597 C CA . TRP B 1 362 ? -28.484 -73.688 -76.312 1 16.48 362 TRP B CA 1
ATOM 5598 C C . TRP B 1 362 ? -27.984 -72.5 -75.5 1 16.48 362 TRP B C 1
ATOM 5600 O O . TRP B 1 362 ? -27.219 -71.688 -75.938 1 16.48 362 TRP B O 1
ATOM 5610 N N . PRO B 1 363 ? -28.969 -71.75 -74.688 1 20.39 363 PRO B N 1
ATOM 5611 C CA . PRO B 1 363 ? -29.406 -70.438 -75.25 1 20.39 363 PRO B CA 1
ATOM 5612 C C . PRO B 1 363 ? -28.625 -69.312 -74.625 1 20.39 363 PRO B C 1
ATOM 5614 O O . PRO B 1 363 ? -28 -69.438 -73.625 1 20.39 363 PRO B O 1
ATOM 5617 N N . GLY B 1 364 ? -28.469 -68.062 -75.375 1 19.05 364 GLY B N 1
ATOM 5618 C CA . GLY B 1 364 ? -27.797 -66.812 -75.5 1 19.05 364 GLY B CA 1
ATOM 5619 C C . GLY B 1 364 ? -28.109 -65.812 -74.375 1 19.05 364 GLY B C 1
ATOM 5620 O O . GLY B 1 364 ? -29.266 -65.688 -74 1 19.05 364 GLY B O 1
ATOM 5621 N N . ARG B 1 365 ? -27.438 -65.938 -73.188 1 22.45 365 ARG B N 1
ATOM 5622 C CA . ARG B 1 365 ? -27.625 -65.062 -72.062 1 22.45 365 ARG B CA 1
ATOM 5623 C C . ARG B 1 365 ? -27.672 -63.594 -72.5 1 22.45 365 ARG B C 1
ATOM 5625 O O . ARG B 1 365 ? -26.734 -63.125 -73.125 1 22.45 365 ARG B O 1
ATOM 5632 N N . SER B 1 366 ? -28.906 -63.156 -72.938 1 18.45 366 SER B N 1
ATOM 5633 C CA . SER B 1 366 ? -29.062 -61.812 -73.5 1 18.45 366 SER B CA 1
ATOM 5634 C C . SER B 1 366 ? -28.359 -60.781 -72.625 1 18.45 366 SER B C 1
ATOM 5636 O O . SER B 1 366 ? -28.641 -60.656 -71.438 1 18.45 366 SER B O 1
ATOM 5638 N N . PRO B 1 367 ? -27.141 -60.375 -72.812 1 22.06 367 PRO B N 1
ATOM 5639 C CA . PRO B 1 367 ? -26.359 -59.406 -72 1 22.06 367 PRO B CA 1
ATOM 5640 C C . PRO B 1 367 ? -27.031 -58.062 -71.938 1 22.06 367 PRO B C 1
ATOM 5642 O O . PRO B 1 367 ? -26.469 -57.125 -71.312 1 22.06 367 PRO B O 1
ATOM 5645 N N . ALA B 1 368 ? -28.469 -58.031 -71.875 1 19.84 368 ALA B N 1
ATOM 5646 C CA . ALA B 1 368 ? -28.812 -56.75 -72.5 1 19.84 368 ALA B CA 1
ATOM 5647 C C . ALA B 1 368 ? -27.938 -55.625 -71.875 1 19.84 368 ALA B C 1
ATOM 5649 O O . ALA B 1 368 ? -27.391 -55.781 -70.75 1 19.84 368 ALA B O 1
ATOM 5650 N N . ALA B 1 369 ? -28.062 -54.5 -72.562 1 20.39 369 ALA B N 1
ATOM 5651 C CA . ALA B 1 369 ? -27.344 -53.344 -73.062 1 20.39 369 ALA B CA 1
ATOM 5652 C C . ALA B 1 369 ? -27.062 -52.312 -72 1 20.39 369 ALA B C 1
ATOM 5654 O O . ALA B 1 369 ? -27.703 -52.344 -70.938 1 20.39 369 ALA B O 1
ATOM 5655 N N . PRO B 1 370 ? -26.859 -51.219 -72.5 1 20.73 370 PRO B N 1
ATOM 5656 C CA . PRO B 1 370 ? -25.891 -50.125 -72.375 1 20.73 370 PRO B CA 1
ATOM 5657 C C . PRO B 1 370 ? -26.297 -49.094 -71.312 1 20.73 370 PRO B C 1
ATOM 5659 O O . PRO B 1 370 ? -25.469 -48.719 -70.438 1 20.73 370 PRO B O 1
ATOM 5662 N N . SER B 1 371 ? -27.609 -48.562 -71.375 1 18.94 371 SER B N 1
ATOM 5663 C CA . SER B 1 371 ? -27.562 -47.125 -71.75 1 18.94 371 SER B CA 1
ATOM 5664 C C . SER B 1 371 ? -27.516 -46.25 -70.5 1 18.94 371 SER B C 1
ATOM 5666 O O . SER B 1 371 ? -28.344 -46.406 -69.562 1 18.94 371 SER B O 1
ATOM 5668 N N . LEU B 1 372 ? -26.453 -45.812 -69.938 1 24.86 372 LEU B N 1
ATOM 5669 C CA . LEU B 1 372 ? -26.156 -44.844 -68.875 1 24.86 372 LEU B CA 1
ATOM 5670 C C . LEU B 1 372 ? -26.953 -43.562 -69.062 1 24.86 372 LEU B C 1
ATOM 5672 O O . LEU B 1 372 ? -26.859 -42.938 -70.125 1 24.86 372 LEU B O 1
ATOM 5676 N N . PRO B 1 373 ? -28.297 -43.531 -68.75 1 22.59 373 PRO B N 1
ATOM 5677 C CA . PRO B 1 373 ? -28.922 -42.312 -69.25 1 22.59 373 PRO B CA 1
ATOM 5678 C C . PRO B 1 373 ? -28.078 -41.062 -68.938 1 22.59 373 PRO B C 1
ATOM 5680 O O . PRO B 1 373 ? -27.188 -41.094 -68.125 1 22.59 373 PRO B O 1
ATOM 5683 N N . PRO B 1 374 ? -28.438 -40 -69.625 1 21.94 374 PRO B N 1
ATOM 5684 C CA . PRO B 1 374 ? -27.891 -38.688 -70 1 21.94 374 PRO B CA 1
ATOM 5685 C C . PRO B 1 374 ? -27.672 -37.75 -68.812 1 21.94 374 PRO B C 1
ATOM 5687 O O . PRO B 1 374 ? -28.266 -37.938 -67.75 1 21.94 374 PRO B O 1
ATOM 5690 N N . LYS B 1 375 ? -26.656 -37.031 -68.75 1 24.58 375 LYS B N 1
ATOM 5691 C CA . LYS B 1 375 ? -26.062 -36 -67.938 1 24.58 375 LYS B CA 1
ATOM 5692 C C . LYS B 1 375 ? -27.031 -34.844 -67.688 1 24.58 375 LYS B C 1
ATOM 5694 O O . LYS B 1 375 ? -26.781 -34 -66.812 1 24.58 375 LYS B O 1
ATOM 5699 N N . ARG B 1 376 ? -28.328 -34.938 -68.438 1 20.08 376 ARG B N 1
ATOM 5700 C CA . ARG B 1 376 ? -28.391 -33.562 -68.938 1 20.08 376 ARG B CA 1
ATOM 5701 C C . ARG B 1 376 ? -28.328 -32.562 -67.812 1 20.08 376 ARG B C 1
ATOM 5703 O O . ARG B 1 376 ? -27.531 -31.609 -67.875 1 20.08 376 ARG B O 1
ATOM 5710 N N . PRO B 1 377 ? -29.453 -32.312 -67.125 1 20.5 377 PRO B N 1
ATOM 5711 C CA . PRO B 1 377 ? -29.938 -30.984 -67.5 1 20.5 377 PRO B CA 1
ATOM 5712 C C . PRO B 1 377 ? -29.375 -29.891 -66.625 1 20.5 377 PRO B C 1
ATOM 5714 O O . PRO B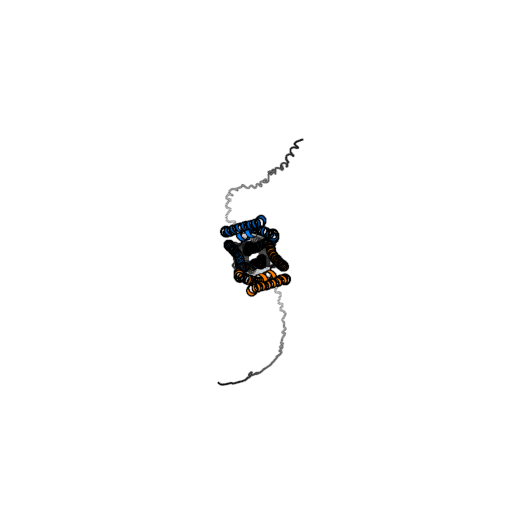 1 377 ? -29.484 -29.969 -65.375 1 20.5 377 PRO B O 1
ATOM 5717 N N . ARG B 1 378 ? -28.078 -29.469 -66.688 1 24.61 378 ARG B N 1
ATOM 5718 C CA . ARG B 1 378 ? -27.641 -28.281 -65.938 1 24.61 378 ARG B CA 1
ATOM 5719 C C . ARG B 1 378 ? -28.688 -27.188 -66 1 24.61 378 ARG B C 1
ATOM 5721 O O . ARG B 1 378 ? -28.984 -26.672 -67.125 1 24.61 378 ARG B O 1
ATOM 5728 N N . GLU B 1 379 ? -29.938 -27.5 -65.625 1 21.28 379 GLU B N 1
ATOM 5729 C CA . GLU B 1 379 ? -30.859 -26.391 -65.875 1 21.28 379 GLU B CA 1
ATOM 5730 C C . GLU B 1 379 ? -30.203 -25.047 -65.625 1 21.28 379 GLU B C 1
ATOM 5732 O O . GLU B 1 379 ? -29.266 -24.953 -64.812 1 21.28 379 GLU B O 1
ATOM 5737 N N . PRO B 1 380 ? -30.969 -24.047 -66.125 1 22.31 380 PRO B N 1
ATOM 5738 C CA . PRO B 1 380 ? -30.938 -22.75 -66.812 1 22.31 380 PRO B CA 1
ATOM 5739 C C . PRO B 1 380 ? -30.453 -21.625 -65.875 1 22.31 380 PRO B C 1
ATOM 5741 O O . PRO B 1 380 ? -30.453 -21.781 -64.688 1 22.31 380 PRO B O 1
ATOM 5744 N N . SER B 1 381 ? -29.594 -20.844 -66.438 1 24.22 381 SER B N 1
ATOM 5745 C CA . SER B 1 381 ? -29.078 -19.484 -66.312 1 24.22 381 SER B CA 1
ATOM 5746 C C . SER B 1 381 ? -30.172 -18.531 -65.875 1 24.22 381 SER B C 1
ATOM 5748 O O . SER B 1 381 ? -29.969 -17.312 -65.812 1 24.22 381 SER B O 1
ATOM 5750 N N . PRO B 1 382 ? -31.281 -19.109 -65.188 1 22.64 382 PRO B N 1
ATOM 5751 C CA . PRO B 1 382 ? -32.219 -18.062 -65.562 1 22.64 382 PRO B CA 1
ATOM 5752 C C . PRO B 1 382 ? -31.609 -16.672 -65.562 1 22.64 382 PRO B C 1
ATOM 5754 O O . PRO B 1 382 ? -30.531 -16.469 -65 1 22.64 382 PRO B O 1
ATOM 5757 N N . ALA B 1 383 ? -32.5 -15.742 -65.625 1 21.47 383 ALA B N 1
ATOM 5758 C CA . ALA B 1 383 ? -33 -14.578 -66.375 1 21.47 383 ALA B CA 1
ATOM 5759 C C . ALA B 1 383 ? -32.281 -13.305 -65.875 1 21.47 383 ALA B C 1
ATOM 5761 O O . ALA B 1 383 ? -32 -13.109 -64.688 1 21.47 383 ALA B O 1
ATOM 5762 N N . CYS B 1 384 ? -31.672 -12.836 -66.938 1 24.28 384 CYS B N 1
ATOM 5763 C CA . CYS B 1 384 ? -31.203 -11.477 -67.188 1 24.28 384 CYS B CA 1
ATOM 5764 C C . CYS B 1 384 ? -32.188 -10.461 -66.625 1 24.28 384 CYS B C 1
ATOM 5766 O O . CYS B 1 384 ? -32.062 -9.258 -66.875 1 24.28 384 CYS B O 1
ATOM 5768 N N . ARG B 1 385 ? -33.156 -10.945 -65.75 1 22.72 385 ARG B N 1
ATOM 5769 C CA . ARG B 1 385 ? -34.094 -9.844 -66 1 22.72 385 ARG B CA 1
ATOM 5770 C C . ARG B 1 385 ? -33.344 -8.547 -66.312 1 22.72 385 ARG B C 1
ATOM 5772 O O . ARG B 1 385 ? -32.281 -8.305 -65.75 1 22.72 385 ARG B O 1
ATOM 5779 N N . PRO B 1 386 ? -34.062 -7.77 -67.375 1 26.52 386 PRO B N 1
ATOM 5780 C CA . PRO B 1 386 ? -33.875 -6.574 -68.188 1 26.52 386 PRO B CA 1
ATOM 5781 C C . PRO B 1 386 ? -33.125 -5.461 -67.438 1 26.52 386 PRO B C 1
ATOM 5783 O O . PRO B 1 386 ? -32.562 -5.688 -66.375 1 26.52 386 PRO B O 1
ATOM 5786 N N . PRO B 1 387 ? -33.844 -4.309 -67.688 1 26.89 387 PRO B N 1
ATOM 5787 C CA . PRO B 1 387 ? -33.312 -2.957 -67.75 1 26.89 387 PRO B CA 1
ATOM 5788 C C . PRO B 1 387 ? -32.594 -2.52 -66.5 1 26.89 387 PRO B C 1
ATOM 5790 O O . PRO B 1 387 ? -32.938 -3.018 -65.375 1 26.89 387 PRO B O 1
#

Nearest PDB structures (foldseek):
  8f7n-assembly1_A-2  TM=4.414E-01  e=3.316E-02  Sinorhizobium meliloti
  8otz-assembly1_DQ  TM=2.876E-01  e=2.623E+00  Bos taurus
  9cpc-assembly1_3P  TM=2.864E-01  e=4.801E+00  Sus scrofa
  8f7n-assembly1_A-2  TM=4.390E-01  e=3.453E-02  Sinorhizobium meliloti
  9cpb-assembly1_6H  TM=3.733E-01  e=2.126E+00  Bos taurus

Radius of gyration: 73.03 Å; Cα contacts (8 Å, |Δi|>4): 671; chains: 2; bounding box: 97×216×121 Å

Foldseek 3Di:
DQDALVVLLVVLVVLLVVLVVVLVVLVVVLVVVVVVLVVLLVLLLLLLVLLVLLLVLLVLLVVLLVQLLPDPALVSNVVRLVSNLVSLVVSLVSLVVSCVSDDPVCNVVCVVLNVLSPVSSVQSNVLSVCCNPPHSNVSCVSQVDDVNVVSSVVSSVSSNVSSVVSVVVSVVSVVVSVVSVVVSVVVSVCSNVVSVCVSVVSVVCCVVVPNVVLVVLQVVVLVCVVVVNLVDDQPCCVRPYPSVVSSVVVNVVSVVSVVVVVVVVVVVVVVVVVVVVVVVVVVVVVVVVVVVVVVVVVVVVVVVVVVVVVVVVVVVVVVVVVVVVCVVVVVVVCDDDDPDDDDDDDDDDDDDDDDDDDDDDDDDDYDDDDDDDDPDDDDDDDDDDDD/DQDALVVLLVVLVVLLVVLVVVLVVLVVVLVVVVVVLVVLLVLLLLLLVLLVLLLVLLVLLVVLLVQLLPDPALVSNVVRLVSNLVSLVVSLVSLVVSCVSDDPVCNVVSVVLNVLSVVSSVQSNVLSVCCNPPHSNVSCVSQVDDVNVVSSVVSSVSSNVSSVVSVVVSVVSVVVSVVSVVVSVVVSVCSNVVSVCVSVVSVVCCVVVPPVVLVVLQVVQLVCVVVVNLVDDQPCCVRPYPSVVSSVVVNVVSVVSVVVVVVVVVVVVVVVVVVVVVVVVVVVVVVVVVVVVVVVVVVVVVVVVVVVVVVVVVVVVVVVVVVVVCVVCVVPPVPDDDDDDPDDDDDPDDDDDDDDDDPDDDDDPCPDDDDPDDPDDPDDPDDPPDD

Solvent-accessible surface area (backbone atoms only — not comparable to full-atom values): 41832 Å² total; per-residue (Å²): 131,84,64,40,71,52,54,50,54,48,48,22,39,45,45,21,36,49,32,29,50,51,47,47,51,51,43,52,52,51,50,52,52,51,51,53,50,51,52,51,36,49,46,27,39,50,43,15,32,47,27,26,41,41,46,16,40,52,28,41,32,52,28,30,50,50,46,27,45,70,25,91,38,45,75,57,19,56,79,24,43,61,59,31,54,52,40,39,51,49,41,55,50,47,52,51,55,42,58,74,62,50,54,81,90,49,44,73,78,47,45,63,57,54,52,52,51,51,51,51,37,52,52,49,51,50,36,43,50,31,22,66,74,73,32,19,67,56,20,26,68,71,57,68,44,70,68,52,50,52,52,52,50,50,50,44,51,52,36,49,51,53,16,49,50,24,47,49,46,33,54,50,51,51,54,53,47,54,55,49,49,56,52,52,51,50,49,47,50,50,44,49,51,51,24,43,48,50,19,50,50,47,40,50,48,42,37,43,66,66,42,48,46,54,51,49,50,49,46,52,50,43,48,39,42,68,70,62,46,62,86,64,80,69,67,54,50,81,39,88,32,70,64,9,53,41,25,45,44,50,47,53,43,41,54,51,50,49,50,53,51,51,50,50,52,50,51,51,49,48,50,52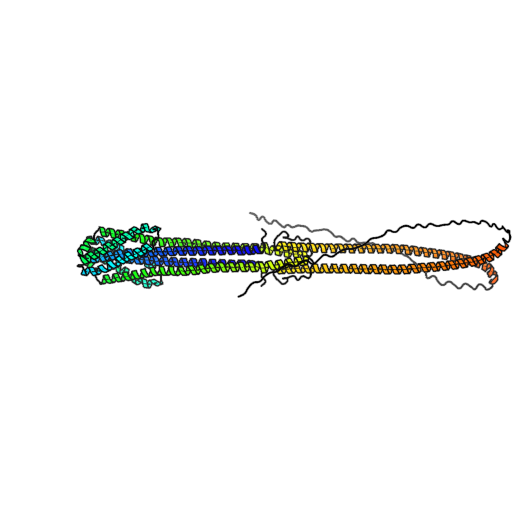,51,53,51,52,50,50,53,51,48,51,52,51,48,49,52,49,49,52,51,49,51,52,51,49,51,49,48,50,50,48,50,49,47,50,47,48,49,46,47,47,50,47,47,48,48,42,43,49,43,40,52,51,36,39,56,49,42,47,62,59,58,67,54,83,78,74,86,80,77,90,80,84,90,84,88,85,90,82,86,88,92,83,92,80,92,79,86,91,82,86,92,89,97,94,92,89,91,95,81,92,88,71,87,86,78,82,90,82,82,90,79,82,88,82,131,130,85,63,40,72,53,54,51,55,49,47,22,38,45,46,20,38,50,32,30,50,50,47,47,50,52,44,52,51,50,50,52,52,51,52,52,52,50,52,50,34,50,45,27,37,49,42,16,32,49,26,26,41,42,45,14,40,52,27,40,32,53,27,28,49,51,47,26,46,71,25,93,36,45,75,57,19,56,79,23,43,61,58,31,54,52,39,37,50,49,42,54,52,49,52,51,55,43,58,73,62,50,53,81,90,50,46,72,79,45,45,62,57,55,53,49,51,51,49,51,39,54,52,51,51,49,37,43,48,32,22,66,72,74,32,21,67,55,20,27,69,72,58,67,42,70,69,51,51,51,52,52,50,50,50,44,51,52,36,48,50,55,16,49,50,24,48,48,47,32,53,50,51,51,55,51,48,53,56,51,49,55,52,51,52,49,50,47,50,49,44,50,53,50,23,44,48,50,18,49,49,46,38,50,48,43,38,43,67,63,42,48,44,53,51,49,51,49,46,52,50,44,48,39,43,67,70,63,46,62,83,63,82,70,68,52,47,82,40,88,32,70,63,9,53,42,24,45,44,50,46,52,43,42,52,52,50,49,50,52,50,49,50,50,52,49,49,52,52,49,50,52,50,52,50,52,50,50,53,50,50,50,51,50,48,50,50,49,50,51,52,50,49,51,49,49,51,49,50,51,50,49,50,48,49,49,47,48,48,47,47,46,50,46,45,50,48,41,42,47,45,38,50,54,34,36,61,53,39,54,65,59,53,83,55,88,82,76,88,83,81,89,86,85,87,89,80,90,73,92,81,90,84,88,81,87,78,80,77,74,76,82,86,78,76,75,73,75,84,79,81,74,79,78,82,64,79,77,74,75,77,74,76,70,74,79,133

InterPro domains:
  IPR003660 HAMP domain [PF00672] (209-258)
  IPR003660 HAMP domain [PS50885] (209-262)
  IPR003660 HAMP domain [SM00304] (209-262)

Sequence (774 aa):
MHLSLKLRIFAAVGLVGLAAVAMALVGIRSMATYHQHVMEMQSASQRAVIGEKVNGLINAVVMDSRGVYMSRDAREAEKYAPAILKNVAEISRLMADWTALVPEAERGAFKPAVEQAAQFAAFRAELVRLGREVSTAEARTFGDNDANRANRQALNKQIEALAAANSAKVSDLVQGLDEFYESRLQAMIWLAVLGLAAGIGWAAWTAFKRVSQPINDMTATMRELAGGHLAVEIPSVEAHDEIGEMARAVRVFRDAMRAAEAMRQAQEKEREAAFAERVSALQSMAETVELETRAAVEQVAAQTALMAENAGQMANSAGAVGGSSQSVAAAASQACPTPRRSPPPPRSCRPPSARSASRSPWPGRSPAAPSLPPKRPREPSPACRPPMHLSLKLRIFAAVGLVGLAAVAMALVGIRSMATYHQHVMEMQSASQRAVIGEKVNGLINAVVMDSRGVYMSRDAREAEKYAPAILKNVAEISRLMADWTALVPEAERGAFKPAVEQAAQFAAFRAELVRLGREVSTAEARTFGDNDANRANRQALNKQIEALAAANSAKVSDLVQGLDEFYESRLQAMIWLAVLGLAAGIGWAAWTAFKRVSQPINDMTATMRELAGGHLAVEIPSVEAHDEIGEMARAVRVFRDAMRAAEAMRQAQEKEREAAFAERVSALQSMAETVELETRAAVEQVAAQTALMAENAGQMANSAGAVGGSSQSVAAAASQACPTPRRSPPPPRSCRPPSARSASRSPWPGRSPAAPSLPPKRPREPSPACRPP